Protein AF-A0A836BP46-F1 (afdb_monomer_lite)

InterPro domains:
  IPR001012 UBX domain [PF00789] (406-468)
  IPR001012 UBX domain [PS50033] (405-468)
  IPR001012 UBX domain [SM00166] (402-493)
  IPR029071 Ubiquitin-like domain superfamily [SSF54236] (366-468)
  IPR050730 UBX domain-containing protein [PTHR23322] (312-491)

Structure (mmCIF, N/CA/C/O backbone):
data_AF-A0A836BP46-F1
#
_entry.id   AF-A0A836BP46-F1
#
loop_
_atom_site.group_PDB
_atom_site.id
_atom_site.type_symbol
_atom_site.label_atom_id
_atom_site.label_alt_id
_atom_site.label_comp_id
_atom_site.label_asym_id
_atom_site.label_entity_id
_atom_site.label_seq_id
_atom_site.pdbx_PDB_ins_code
_atom_site.Cartn_x
_atom_site.Cartn_y
_atom_site.Cartn_z
_atom_site.occupancy
_atom_site.B_iso_or_equiv
_atom_site.auth_seq_id
_atom_site.auth_comp_id
_atom_site.auth_asym_id
_atom_site.auth_atom_id
_atom_site.pdbx_PDB_model_num
ATOM 1 N N . MET A 1 1 ? -2.955 -6.268 -25.634 1.00 49.09 1 MET A N 1
ATOM 2 C CA . MET A 1 1 ? -1.724 -5.464 -25.431 1.00 49.09 1 MET A CA 1
ATOM 3 C C . MET A 1 1 ? -0.994 -5.087 -26.734 1.00 49.09 1 MET A C 1
ATOM 5 O O . MET A 1 1 ? -0.389 -4.027 -26.756 1.00 49.09 1 MET A O 1
ATOM 9 N N . GLY A 1 2 ? -1.079 -5.849 -27.839 1.00 47.38 2 GLY A N 1
ATOM 10 C CA . GLY A 1 2 ? -0.321 -5.565 -29.082 1.00 47.38 2 GLY A CA 1
ATOM 11 C C . GLY A 1 2 ? -0.799 -4.415 -29.991 1.00 47.38 2 GLY A C 1
ATOM 12 O O . GLY A 1 2 ? -0.134 -4.118 -30.976 1.00 47.38 2 GLY A O 1
ATOM 13 N N . LEU A 1 3 ? -1.929 -3.763 -29.692 1.00 48.34 3 LEU A N 1
ATOM 14 C CA . LEU A 1 3 ? -2.468 -2.668 -30.520 1.00 48.34 3 LEU A CA 1
ATOM 15 C C . LEU A 1 3 ? -1.972 -1.273 -30.098 1.00 48.34 3 LEU A C 1
ATOM 17 O O . LEU A 1 3 ? -1.964 -0.362 -30.917 1.00 48.34 3 LEU A O 1
ATOM 21 N N . LEU A 1 4 ? -1.509 -1.098 -28.853 1.00 52.12 4 LEU A N 1
ATOM 22 C CA . LEU A 1 4 ? -1.038 0.203 -28.348 1.00 52.12 4 LEU A CA 1
ATOM 23 C C . LEU A 1 4 ? 0.439 0.481 -28.680 1.00 52.12 4 LEU A C 1
ATOM 25 O O . LEU A 1 4 ? 0.877 1.624 -28.647 1.00 52.12 4 LEU A O 1
ATOM 29 N N . SER A 1 5 ? 1.216 -0.538 -29.047 1.00 57.62 5 SER A N 1
ATOM 30 C CA . SER A 1 5 ? 2.643 -0.409 -29.377 1.00 57.62 5 SER A CA 1
ATOM 31 C C . SER A 1 5 ? 2.918 0.123 -30.792 1.00 57.62 5 SER A C 1
ATOM 33 O O . SER A 1 5 ? 4.078 0.314 -31.148 1.00 57.62 5 SER A O 1
ATOM 35 N N . ARG A 1 6 ? 1.875 0.395 -31.591 1.00 73.88 6 ARG A N 1
ATOM 36 C CA . ARG A 1 6 ? 1.975 0.966 -32.950 1.00 73.88 6 ARG A CA 1
ATOM 37 C C . ARG A 1 6 ? 1.345 2.357 -33.088 1.00 73.88 6 ARG A C 1
ATOM 39 O O . ARG A 1 6 ? 1.054 2.776 -34.203 1.00 73.88 6 ARG A O 1
ATOM 46 N N . LEU A 1 7 ? 1.115 3.062 -31.980 1.00 78.31 7 LEU A N 1
ATOM 47 C CA . LEU A 1 7 ? 0.579 4.419 -32.043 1.00 78.31 7 LEU A CA 1
ATOM 48 C C . LEU A 1 7 ? 1.629 5.371 -32.627 1.00 78.31 7 LEU A C 1
ATOM 50 O O . LEU A 1 7 ? 2.745 5.474 -32.116 1.00 78.31 7 LEU A O 1
ATOM 54 N N . THR A 1 8 ? 1.273 6.059 -33.708 1.00 87.00 8 THR A N 1
ATOM 55 C CA . THR A 1 8 ? 2.102 7.134 -34.263 1.00 87.00 8 THR A CA 1
ATOM 56 C C . THR A 1 8 ? 2.146 8.317 -33.282 1.00 87.00 8 THR A C 1
ATOM 58 O O . THR A 1 8 ? 1.223 8.489 -32.481 1.00 87.00 8 THR A O 1
ATOM 61 N N . PRO A 1 9 ? 3.181 9.177 -33.324 1.00 79.81 9 PRO A N 1
ATOM 62 C CA . PRO A 1 9 ? 3.265 10.347 -32.442 1.00 79.81 9 PRO A CA 1
ATOM 63 C C . PRO A 1 9 ? 2.056 11.295 -32.557 1.00 79.81 9 PRO A C 1
ATOM 65 O O . PRO A 1 9 ? 1.718 11.979 -31.593 1.00 79.81 9 PRO A O 1
ATOM 68 N N . GLU A 1 10 ? 1.356 11.315 -33.696 1.00 75.19 10 GLU A N 1
ATOM 69 C CA . GLU A 1 10 ? 0.085 12.041 -33.835 1.00 75.19 10 GLU A CA 1
ATOM 70 C C . GLU A 1 10 ? -1.062 11.386 -33.060 1.00 75.19 10 GLU A C 1
ATOM 72 O O . GLU A 1 10 ? -1.843 12.078 -32.407 1.00 75.19 10 GLU A O 1
ATOM 77 N N . GLN A 1 11 ? -1.142 10.056 -33.063 1.00 77.56 11 GLN A N 1
ATOM 78 C CA . GLN A 1 11 ? -2.136 9.327 -32.281 1.00 77.56 11 GLN A CA 1
ATOM 79 C C . GLN A 1 11 ? -1.871 9.456 -30.775 1.00 77.56 11 GLN A C 1
ATOM 81 O O . GLN A 1 11 ? -2.815 9.553 -29.996 1.00 77.56 11 GLN A O 1
ATOM 86 N N . GLU A 1 12 ? -0.606 9.543 -30.353 1.00 76.75 12 GLU A N 1
ATOM 87 C CA . GLU A 1 12 ? -0.240 9.814 -28.956 1.00 76.75 12 GLU A CA 1
ATOM 88 C C . GLU A 1 12 ? -0.716 11.212 -28.513 1.00 76.75 12 GLU A C 1
ATOM 90 O O . GLU A 1 12 ? -1.294 11.356 -27.433 1.00 76.75 12 GLU A O 1
ATOM 95 N N . ARG A 1 13 ? -0.591 12.229 -29.382 1.00 81.94 13 ARG A N 1
ATOM 96 C CA . ARG A 1 13 ? -1.144 13.576 -29.136 1.00 81.94 13 ARG A CA 1
ATOM 97 C C . ARG A 1 13 ? -2.669 13.581 -29.087 1.00 81.94 13 ARG A C 1
ATOM 99 O O . ARG A 1 13 ? -3.239 14.258 -28.235 1.00 81.94 13 ARG A O 1
ATOM 106 N N . LEU A 1 14 ? -3.333 12.816 -29.954 1.00 80.81 14 LEU A N 1
ATOM 107 C CA . LEU A 1 14 ? -4.792 12.686 -29.936 1.00 80.81 14 LEU A CA 1
ATOM 108 C C . LEU A 1 14 ? -5.289 12.008 -28.658 1.00 80.81 14 LEU A C 1
ATOM 110 O O . LEU A 1 14 ? -6.248 12.487 -28.061 1.00 80.81 14 LEU A O 1
ATOM 114 N N . VAL A 1 15 ? -4.621 10.950 -28.191 1.00 79.94 15 VAL A N 1
ATOM 115 C CA . VAL A 1 15 ? -4.958 10.283 -26.922 1.00 79.94 15 VAL A CA 1
ATOM 116 C C . VAL A 1 15 ? -4.751 11.226 -25.733 1.00 79.94 15 VAL A C 1
ATOM 118 O O . VAL A 1 15 ? -5.603 11.282 -24.847 1.00 79.94 15 VAL A O 1
ATOM 121 N N . GLN A 1 16 ? -3.671 12.015 -25.725 1.00 79.38 16 GLN A N 1
ATOM 122 C CA . GLN A 1 16 ? -3.454 13.037 -24.695 1.00 79.38 16 GLN A CA 1
ATOM 123 C C . GLN A 1 16 ? -4.525 14.133 -24.729 1.00 79.38 16 GLN A C 1
ATOM 125 O O . GLN A 1 16 ? -5.065 14.485 -23.682 1.00 79.38 16 GLN A O 1
ATOM 130 N N . ALA A 1 17 ? -4.882 14.634 -25.914 1.00 82.38 17 ALA A N 1
ATOM 131 C CA . ALA A 1 17 ? -5.940 15.628 -26.070 1.00 82.38 17 ALA A CA 1
ATOM 132 C C . ALA A 1 17 ? -7.299 15.089 -25.599 1.00 82.38 17 ALA A C 1
ATOM 134 O O . ALA A 1 17 ? -8.012 15.784 -24.877 1.00 82.38 17 ALA A O 1
ATOM 135 N N . LEU A 1 18 ? -7.629 13.834 -25.928 1.00 84.44 18 LEU A N 1
ATOM 136 C CA . LEU A 1 18 ? -8.845 13.176 -25.448 1.00 84.44 18 LEU A CA 1
ATOM 137 C C . LEU A 1 18 ? -8.838 13.025 -23.920 1.00 84.44 18 LEU A C 1
ATOM 139 O O . LEU A 1 18 ? -9.863 13.261 -23.281 1.00 84.44 18 LEU A O 1
ATOM 143 N N . GLY A 1 19 ? -7.688 12.675 -23.335 1.00 85.12 19 GLY A N 1
ATOM 144 C CA . GLY A 1 19 ? -7.483 12.586 -21.886 1.00 85.12 19 GLY A CA 1
ATOM 145 C C . GLY A 1 19 ? -7.698 13.920 -21.164 1.00 85.12 19 GLY A C 1
ATOM 146 O O . GLY A 1 19 ? -8.387 13.983 -20.148 1.00 85.12 19 GLY A O 1
ATOM 147 N N . ILE A 1 20 ? -7.167 15.010 -21.719 1.00 84.88 20 ILE A N 1
ATOM 148 C CA . ILE A 1 20 ? -7.378 16.365 -21.190 1.00 84.88 20 ILE A CA 1
ATOM 149 C C . ILE A 1 20 ? -8.853 16.767 -21.312 1.00 84.88 20 ILE A C 1
ATOM 151 O O . ILE A 1 20 ? -9.419 17.305 -20.361 1.00 84.88 20 ILE A O 1
ATOM 155 N N . LEU A 1 21 ? -9.502 16.464 -22.441 1.00 85.00 21 LEU A N 1
ATOM 156 C CA . LEU A 1 21 ? -10.915 16.781 -22.660 1.00 85.00 21 LEU A CA 1
ATOM 157 C C . LEU A 1 21 ? -11.830 16.019 -21.688 1.00 85.00 21 LEU A C 1
ATOM 159 O O . LEU A 1 21 ? -12.792 16.580 -21.168 1.00 85.00 21 LEU A O 1
ATOM 163 N N . THR A 1 22 ? -11.514 14.751 -21.410 1.00 83.00 22 THR A N 1
ATOM 164 C CA . THR A 1 22 ? -12.254 13.931 -20.438 1.00 83.00 22 THR A CA 1
ATOM 165 C C . THR A 1 22 ? -12.046 14.417 -19.011 1.00 83.00 22 THR A C 1
ATOM 167 O O . THR A 1 22 ? -13.020 14.514 -18.267 1.00 83.00 22 THR A O 1
ATOM 170 N N . LEU A 1 23 ? -10.825 14.800 -18.630 1.00 80.69 23 LEU A N 1
ATOM 171 C CA . LEU A 1 23 ? -10.568 15.425 -17.329 1.00 80.69 23 LEU A CA 1
ATOM 172 C C . LEU A 1 23 ? -11.305 16.762 -17.179 1.00 80.69 23 LEU A C 1
ATOM 174 O O . LEU A 1 23 ? -11.916 17.003 -16.140 1.00 80.69 23 LEU A O 1
ATOM 178 N N . ALA A 1 24 ? -11.310 17.603 -18.216 1.00 82.50 24 ALA A N 1
ATOM 179 C CA . ALA A 1 24 ? -12.059 18.857 -18.221 1.00 82.50 24 ALA A CA 1
ATOM 180 C C . ALA A 1 24 ? -13.572 18.615 -18.097 1.00 82.50 24 ALA A C 1
ATOM 182 O O . ALA A 1 24 ? -14.242 19.284 -17.312 1.00 82.50 24 ALA A O 1
ATOM 183 N N . TYR A 1 25 ? -14.106 17.617 -18.807 1.00 86.44 25 TYR A N 1
ATOM 184 C CA . TYR A 1 25 ? -15.506 17.210 -18.695 1.00 86.44 25 TYR A CA 1
ATOM 185 C C . TYR A 1 25 ? -15.854 16.747 -17.274 1.00 86.44 25 TYR A C 1
ATOM 187 O O . TYR A 1 25 ? -16.838 17.214 -16.702 1.00 86.44 25 TYR A O 1
ATOM 195 N N . VAL A 1 26 ? -15.022 15.892 -16.667 1.00 83.12 26 VAL A N 1
ATOM 196 C CA . VAL A 1 26 ? -15.203 15.434 -15.280 1.00 83.12 26 VAL A CA 1
ATOM 197 C C . VAL A 1 26 ? -15.133 16.607 -14.304 1.00 83.12 26 VAL A C 1
ATOM 199 O O . VAL A 1 26 ? -15.980 16.693 -13.420 1.00 83.12 26 VAL A O 1
ATOM 202 N N . ALA A 1 27 ? -14.200 17.544 -14.484 1.00 80.94 27 ALA A N 1
ATOM 203 C CA . ALA A 1 27 ? -14.069 18.728 -13.636 1.00 80.94 27 ALA A CA 1
ATOM 204 C C . ALA A 1 27 ? -15.291 19.659 -13.728 1.00 80.94 27 ALA A C 1
ATOM 206 O O . ALA A 1 27 ? -15.774 20.141 -12.704 1.00 80.94 27 ALA A O 1
ATOM 207 N N . VAL A 1 28 ? -15.837 19.878 -14.930 1.00 85.38 28 VAL A N 1
ATOM 208 C CA . VAL A 1 28 ? -17.085 20.635 -15.125 1.00 85.38 28 VAL A CA 1
ATOM 209 C C . VAL A 1 28 ? -18.257 19.919 -14.457 1.00 85.38 28 VAL A C 1
ATOM 211 O O . VAL A 1 28 ? -19.053 20.561 -13.773 1.00 85.38 28 VAL A O 1
ATOM 214 N N . HIS A 1 29 ? -18.340 18.594 -14.588 1.00 82.25 29 HIS A N 1
ATOM 215 C CA . HIS A 1 29 ? -19.398 17.801 -13.964 1.00 82.25 29 HIS A CA 1
ATOM 216 C C . HIS A 1 29 ? -19.294 17.794 -12.434 1.00 82.25 29 HIS A C 1
ATOM 218 O O . HIS A 1 29 ? -20.303 17.926 -11.750 1.00 82.25 29 HIS A O 1
ATOM 224 N N . TRP A 1 30 ? -18.078 17.721 -11.888 1.00 84.69 30 TRP A N 1
ATOM 225 C CA . TRP A 1 30 ? -17.810 17.854 -10.456 1.00 84.69 30 TRP A CA 1
ATOM 226 C C . TRP A 1 30 ? -18.142 19.250 -9.938 1.00 84.69 30 TRP A C 1
ATOM 228 O O . TRP A 1 30 ? -18.760 19.383 -8.887 1.00 84.69 30 TRP A O 1
ATOM 238 N N . ARG A 1 31 ? -17.795 20.306 -10.680 1.00 82.81 31 ARG A N 1
ATOM 239 C CA . ARG A 1 31 ? -18.175 21.674 -10.316 1.00 82.81 31 ARG A CA 1
ATOM 240 C C . ARG A 1 31 ? -19.691 21.844 -10.327 1.00 82.81 31 ARG A C 1
ATOM 242 O O . ARG A 1 31 ? -20.224 22.442 -9.402 1.00 82.81 31 ARG A O 1
ATOM 249 N N . TYR A 1 32 ? -20.385 21.279 -11.315 1.00 79.31 32 TYR A N 1
ATOM 250 C CA . TYR A 1 32 ? -21.848 21.267 -11.357 1.00 79.31 32 TYR A CA 1
ATOM 251 C C . TYR A 1 32 ? -22.441 20.467 -10.190 1.00 79.31 32 TYR A C 1
ATOM 253 O O . TYR A 1 32 ? -23.395 20.917 -9.565 1.00 79.31 32 TYR A O 1
ATOM 261 N N . PHE A 1 33 ? -21.833 19.331 -9.838 1.00 74.50 33 PHE A N 1
ATOM 262 C CA . PHE A 1 33 ? -22.202 18.528 -8.676 1.00 74.50 33 PHE A CA 1
ATOM 263 C C . PHE A 1 33 ? -22.074 19.339 -7.381 1.00 74.50 33 PHE A C 1
ATOM 265 O O . PHE A 1 33 ? -23.068 19.527 -6.695 1.00 74.50 33 PHE A O 1
ATOM 272 N N . PHE A 1 34 ? -20.915 19.927 -7.083 1.00 78.50 34 PHE A N 1
ATOM 273 C CA . PHE A 1 34 ? -20.727 20.715 -5.859 1.00 78.50 34 PHE A CA 1
ATOM 274 C C . PHE A 1 34 ? -21.589 21.984 -5.789 1.00 78.50 34 PHE A C 1
ATOM 276 O O . PHE A 1 34 ? -21.920 22.418 -4.689 1.00 78.50 34 PHE A O 1
ATOM 283 N N . PHE A 1 35 ? -21.974 22.576 -6.924 1.00 78.31 35 PHE A N 1
ATOM 284 C CA . PHE A 1 35 ? -22.815 23.779 -6.939 1.00 78.31 35 PHE A CA 1
ATOM 285 C C . PHE A 1 35 ? -24.321 23.475 -6.892 1.00 78.31 35 PHE A C 1
ATOM 287 O O . PHE A 1 35 ? -25.072 24.200 -6.245 1.00 78.31 35 PHE A O 1
ATOM 294 N N . ALA A 1 36 ? -24.782 22.412 -7.558 1.00 69.06 36 ALA A N 1
ATOM 295 C CA . ALA A 1 36 ? -26.203 22.064 -7.636 1.00 69.06 36 ALA A CA 1
ATOM 296 C C . ALA A 1 36 ? -26.661 21.131 -6.499 1.00 69.06 36 ALA A C 1
ATOM 298 O O . ALA A 1 36 ? -27.822 21.176 -6.089 1.00 69.06 36 ALA A O 1
ATOM 299 N N . PHE A 1 37 ? -25.759 20.304 -5.961 1.00 62.97 37 PHE A N 1
ATOM 300 C CA . PHE A 1 37 ? -26.074 19.320 -4.923 1.00 62.97 37 PHE A CA 1
ATOM 301 C C . PHE A 1 37 ? -26.525 19.941 -3.587 1.00 62.97 37 PHE A C 1
ATOM 303 O O . PHE A 1 37 ? -27.540 19.484 -3.061 1.00 62.97 37 PHE A O 1
ATOM 310 N N . PRO A 1 38 ? -25.903 21.017 -3.056 1.00 65.69 38 PRO A N 1
ATOM 311 C CA . PRO A 1 38 ? -26.356 21.625 -1.802 1.00 65.69 38 PRO A CA 1
ATOM 312 C C . PRO A 1 38 ? -27.783 22.182 -1.899 1.00 65.69 38 PRO A C 1
ATOM 314 O O . PRO A 1 38 ? -28.559 22.062 -0.954 1.00 65.69 38 PRO A O 1
ATOM 317 N N . HIS A 1 39 ? -28.159 22.729 -3.061 1.00 63.59 39 HIS A N 1
ATOM 318 C CA . HIS A 1 39 ? -29.503 23.261 -3.295 1.00 63.59 39 HIS A CA 1
ATOM 319 C C . HIS A 1 39 ? -30.573 22.167 -3.410 1.00 63.59 39 HIS A C 1
ATOM 321 O O . HIS A 1 39 ? -31.688 22.355 -2.925 1.00 63.59 39 HIS A O 1
ATOM 327 N N . ALA A 1 40 ? -30.244 21.019 -4.007 1.00 56.72 40 ALA A N 1
ATOM 328 C CA . ALA A 1 40 ? -31.169 19.891 -4.112 1.00 56.72 40 ALA A CA 1
ATOM 329 C C . ALA A 1 40 ? -31.355 19.155 -2.773 1.00 56.72 40 ALA A C 1
ATOM 331 O O . ALA A 1 40 ? -32.461 18.718 -2.462 1.00 56.72 40 ALA A O 1
ATOM 332 N N . VAL A 1 41 ? -30.299 19.060 -1.956 1.00 58.97 41 VAL A N 1
ATOM 333 C CA . VAL A 1 41 ? -30.359 18.431 -0.627 1.00 58.97 41 VAL A CA 1
ATOM 334 C C . VAL A 1 41 ? -31.143 19.298 0.364 1.00 58.97 41 VAL A C 1
ATOM 336 O O . VAL A 1 41 ? -31.965 18.763 1.101 1.00 58.97 41 VAL A O 1
ATOM 339 N N . PHE A 1 42 ? -31.004 20.629 0.326 1.00 56.72 42 PHE A N 1
ATOM 340 C CA . PHE A 1 42 ? -31.816 21.523 1.169 1.00 56.72 42 PHE A CA 1
ATOM 341 C C . PHE A 1 42 ? -33.314 21.504 0.826 1.00 56.72 42 PHE A C 1
ATOM 343 O O . PHE A 1 42 ? -34.140 21.731 1.705 1.00 56.72 42 PHE A O 1
ATOM 350 N N . ALA A 1 43 ? -33.685 21.190 -0.419 1.00 55.28 43 ALA A N 1
ATOM 351 C CA . ALA A 1 43 ? -35.084 21.030 -0.818 1.00 55.28 43 ALA A CA 1
ATOM 352 C C . ALA A 1 43 ? -35.694 19.673 -0.402 1.00 55.28 43 ALA A C 1
ATOM 354 O O . ALA A 1 43 ? -36.915 19.531 -0.410 1.00 55.28 43 ALA A O 1
ATOM 355 N N . LEU A 1 44 ? -34.868 18.682 -0.037 1.00 52.41 44 LEU A N 1
ATOM 356 C CA . LEU A 1 44 ? -35.316 17.346 0.381 1.00 52.41 44 LEU A CA 1
ATOM 357 C C . LEU A 1 44 ? -35.552 17.217 1.896 1.00 52.41 44 LEU A C 1
ATOM 359 O O . LEU A 1 44 ? -36.149 16.235 2.332 1.00 52.41 44 LEU A O 1
ATOM 363 N N . VAL A 1 45 ? -35.120 18.195 2.697 1.00 54.62 45 VAL A N 1
ATOM 364 C CA . VAL A 1 45 ? -35.311 18.224 4.159 1.00 54.62 45 VAL A CA 1
ATOM 365 C C . VAL A 1 45 ? -36.523 19.097 4.511 1.00 54.62 45 VAL A C 1
ATOM 367 O O . VAL A 1 45 ? -36.437 20.029 5.305 1.00 54.62 45 VAL A O 1
ATOM 370 N N . ASP A 1 46 ? -37.675 18.809 3.900 1.00 55.34 46 ASP A N 1
ATOM 371 C CA . ASP A 1 46 ? -38.971 19.257 4.420 1.00 55.34 46 ASP A CA 1
ATOM 372 C C . ASP A 1 46 ? -39.635 18.063 5.135 1.00 55.34 46 ASP A C 1
ATOM 374 O O . ASP A 1 46 ? -40.104 17.126 4.479 1.00 55.34 46 ASP A O 1
ATOM 378 N N . PRO A 1 47 ? -39.666 18.038 6.481 1.00 57.91 47 PRO A N 1
ATOM 379 C CA . PRO A 1 47 ? -40.062 16.868 7.271 1.00 57.91 47 PRO A CA 1
ATOM 380 C C . PRO A 1 47 ? -41.548 16.486 7.149 1.00 57.91 47 PRO A C 1
ATOM 382 O O . PRO A 1 47 ? -41.995 15.540 7.795 1.00 57.91 47 PRO A O 1
ATOM 385 N N . ARG A 1 48 ? -42.340 17.194 6.334 1.00 61.66 48 ARG A N 1
ATOM 386 C CA . ARG A 1 48 ? -43.787 16.963 6.183 1.00 61.66 48 ARG A CA 1
ATOM 387 C C . ARG A 1 48 ? -44.184 16.069 5.009 1.00 61.66 48 ARG A C 1
ATOM 389 O O . ARG A 1 48 ? -45.369 15.777 4.865 1.00 61.66 48 ARG A O 1
ATOM 396 N N . LYS A 1 49 ? -43.243 15.609 4.179 1.00 51.44 49 LYS A N 1
ATOM 397 C CA . LYS A 1 49 ? -43.539 14.714 3.046 1.00 51.44 49 LYS A CA 1
ATOM 398 C C . LYS A 1 49 ? -42.700 13.439 3.109 1.00 51.44 49 LYS A C 1
ATOM 400 O O . LYS A 1 49 ? -41.766 13.249 2.341 1.00 51.44 49 LYS A O 1
ATOM 405 N N . GLN A 1 50 ? -43.063 12.541 4.023 1.00 53.12 50 GLN A N 1
ATOM 406 C CA . GLN A 1 50 ? -42.636 11.142 3.974 1.00 53.12 50 GLN A CA 1
ATOM 407 C C . GLN A 1 50 ? -43.402 10.422 2.856 1.00 53.12 50 GLN A C 1
ATOM 409 O O . GLN A 1 50 ? -44.452 9.827 3.083 1.00 53.12 50 GLN A O 1
ATOM 414 N N . THR A 1 51 ? -42.896 10.482 1.628 1.00 49.84 51 THR A N 1
ATOM 415 C CA . THR A 1 51 ? -43.308 9.555 0.566 1.00 49.84 51 THR A CA 1
ATOM 416 C C . THR A 1 51 ? -42.084 8.821 0.053 1.00 49.84 51 THR A C 1
ATOM 418 O O . THR A 1 51 ? -41.046 9.443 -0.166 1.00 49.84 51 THR A O 1
ATOM 421 N N . LEU A 1 52 ? -42.229 7.499 -0.085 1.00 53.88 52 LEU A N 1
ATOM 422 C CA . LEU A 1 52 ? -41.209 6.530 -0.483 1.00 53.88 52 LEU A CA 1
ATOM 423 C C . LEU A 1 52 ? -40.251 7.065 -1.556 1.00 53.88 52 LEU A C 1
ATOM 425 O O . LEU A 1 52 ? -40.681 7.701 -2.519 1.00 53.88 52 LEU A O 1
ATOM 429 N N . MET A 1 53 ? -38.963 6.753 -1.377 1.00 49.59 53 MET A N 1
ATOM 430 C CA . MET A 1 53 ? -37.861 7.179 -2.240 1.00 49.59 53 MET A CA 1
ATOM 431 C C . MET A 1 53 ? -38.233 7.114 -3.732 1.00 49.59 53 MET A C 1
ATOM 433 O O . MET A 1 53 ? -38.558 6.032 -4.229 1.00 49.59 53 MET A O 1
ATOM 437 N N . PRO A 1 54 ? -38.172 8.235 -4.472 1.00 53.06 54 PRO A N 1
ATOM 438 C CA . PRO A 1 54 ? -38.466 8.221 -5.895 1.00 53.06 54 PRO A CA 1
ATOM 439 C C . PRO A 1 54 ? -37.427 7.364 -6.634 1.00 53.06 54 PRO A C 1
ATOM 441 O O . PRO A 1 54 ? -36.230 7.412 -6.338 1.00 53.06 54 PRO A O 1
ATOM 444 N N . GLN A 1 55 ? -37.881 6.604 -7.639 1.00 57.78 55 GLN A N 1
ATOM 445 C CA . GLN A 1 55 ? -37.068 5.742 -8.519 1.00 57.78 55 GLN A CA 1
ATOM 446 C C . GLN A 1 55 ? -35.865 6.445 -9.191 1.00 57.78 55 GLN A C 1
ATOM 448 O O . GLN A 1 55 ? -35.029 5.799 -9.819 1.00 57.78 55 GLN A O 1
ATOM 453 N N . THR A 1 56 ? -35.726 7.760 -9.046 1.00 57.06 56 THR A N 1
ATOM 454 C CA . THR A 1 56 ? -34.652 8.576 -9.614 1.00 57.06 56 THR A CA 1
ATOM 455 C C . THR A 1 56 ? -33.291 8.407 -8.924 1.00 57.06 56 THR A C 1
ATOM 457 O O . THR A 1 56 ? -32.274 8.706 -9.549 1.00 57.06 56 THR A O 1
ATOM 460 N N . ASN A 1 57 ? -33.217 7.879 -7.692 1.00 60.75 57 ASN A N 1
ATOM 461 C CA . ASN A 1 57 ? -31.935 7.732 -6.974 1.00 60.75 57 ASN A CA 1
ATOM 462 C C . ASN A 1 57 ? -31.081 6.533 -7.422 1.00 60.75 57 ASN A C 1
ATOM 464 O O . ASN A 1 57 ? -29.855 6.588 -7.329 1.00 60.75 57 ASN A O 1
ATOM 468 N N . TRP A 1 58 ? -31.674 5.483 -7.997 1.00 66.62 58 TRP A N 1
ATOM 469 C CA . TRP A 1 58 ? -30.895 4.373 -8.570 1.00 66.62 58 TRP A CA 1
ATOM 470 C C . TRP A 1 58 ? -30.023 4.824 -9.749 1.00 66.62 58 TRP A C 1
ATOM 472 O O . TRP A 1 58 ? -28.888 4.373 -9.903 1.00 66.62 58 TRP A O 1
ATOM 482 N N . GLY A 1 59 ? -30.509 5.792 -10.532 1.00 77.75 59 GLY A N 1
ATOM 483 C CA . GLY A 1 59 ? -29.734 6.400 -11.612 1.00 77.75 59 GLY A CA 1
ATOM 484 C C . GLY A 1 59 ? -28.472 7.118 -11.121 1.00 77.75 59 GLY A C 1
ATOM 485 O O . GLY A 1 59 ? -27.484 7.176 -11.852 1.00 77.75 59 GLY A O 1
ATOM 486 N N . PHE A 1 60 ? -28.468 7.625 -9.884 1.00 76.94 60 PHE A N 1
ATOM 487 C CA . PHE A 1 60 ? -27.300 8.271 -9.286 1.00 76.94 60 PHE A CA 1
ATOM 488 C C . PHE A 1 60 ? -26.211 7.258 -8.924 1.00 76.94 60 PHE A C 1
ATOM 490 O O . PHE A 1 60 ? -25.060 7.440 -9.318 1.00 76.94 60 PHE A O 1
ATOM 497 N N . ILE A 1 61 ? -26.577 6.162 -8.253 1.00 77.81 61 ILE A N 1
ATOM 498 C CA . ILE A 1 61 ? -25.628 5.114 -7.845 1.00 77.81 61 ILE A CA 1
ATOM 499 C C . ILE A 1 61 ? -24.961 4.489 -9.077 1.00 77.81 61 ILE A C 1
ATOM 501 O O . ILE A 1 61 ? -23.740 4.353 -9.120 1.00 77.81 61 ILE A O 1
ATOM 505 N N . VAL A 1 62 ? -25.734 4.198 -10.128 1.00 81.12 62 VAL A N 1
ATOM 506 C CA . VAL A 1 62 ? -25.195 3.637 -11.378 1.00 81.12 62 VAL A CA 1
ATOM 507 C C . VAL A 1 62 ? -24.233 4.613 -12.068 1.00 81.12 62 VAL A C 1
ATOM 509 O O . VAL A 1 62 ? -23.174 4.201 -12.543 1.00 81.12 62 VAL A O 1
ATOM 512 N N . ARG A 1 63 ? -24.543 5.918 -12.090 1.00 84.44 63 ARG A N 1
ATOM 513 C CA . ARG A 1 63 ? -23.637 6.940 -12.645 1.00 84.44 63 ARG A CA 1
ATOM 514 C C . ARG A 1 63 ? -22.366 7.095 -11.809 1.00 84.44 63 ARG A C 1
ATOM 516 O O . ARG A 1 63 ? -21.289 7.204 -12.388 1.00 84.44 63 ARG A O 1
ATOM 523 N N . ALA A 1 64 ? -22.467 7.058 -10.481 1.00 80.88 64 ALA A N 1
ATOM 524 C CA . ALA A 1 64 ? -21.313 7.124 -9.586 1.00 80.88 64 ALA A CA 1
ATOM 525 C C . ALA A 1 64 ? -20.379 5.917 -9.775 1.00 80.88 64 ALA A C 1
ATOM 527 O O . ALA A 1 64 ? -19.168 6.093 -9.908 1.00 80.88 64 ALA A O 1
ATOM 528 N N . LEU A 1 65 ? -20.937 4.707 -9.885 1.00 85.31 65 LEU A N 1
ATOM 529 C CA . LEU A 1 65 ? -20.169 3.489 -10.156 1.00 85.31 65 LEU A CA 1
ATOM 530 C C . LEU A 1 65 ? -19.507 3.510 -11.541 1.00 85.31 65 LEU A C 1
ATOM 532 O O . LEU A 1 65 ? -18.354 3.104 -11.668 1.00 85.31 65 LEU A O 1
ATOM 536 N N . LEU A 1 66 ? -20.182 4.037 -12.569 1.00 87.56 66 LEU A N 1
ATOM 537 C CA . LEU A 1 66 ? -19.590 4.218 -13.900 1.00 87.56 66 LEU A CA 1
ATOM 538 C C . LEU A 1 66 ? -18.419 5.208 -13.889 1.00 87.56 66 LEU A C 1
ATOM 540 O O . LEU A 1 66 ? -17.382 4.931 -14.489 1.00 87.56 66 LEU A O 1
ATOM 544 N N . VAL A 1 67 ? -18.556 6.337 -13.185 1.00 87.00 67 VAL A N 1
ATOM 545 C CA . VAL A 1 67 ? -17.473 7.324 -13.038 1.00 87.00 67 VAL A CA 1
ATOM 546 C C . VAL A 1 67 ? -16.294 6.721 -12.272 1.00 87.00 67 VAL A C 1
ATOM 548 O O . VAL A 1 67 ? -15.148 6.879 -12.693 1.00 87.00 67 VAL A O 1
ATOM 551 N N . TYR A 1 68 ? -16.559 5.977 -11.197 1.00 87.12 68 TYR A N 1
ATOM 552 C CA . TYR A 1 68 ? -15.519 5.288 -10.435 1.00 87.12 68 TYR A CA 1
ATOM 553 C C . TYR A 1 68 ? -14.803 4.214 -11.272 1.00 87.12 68 TYR A C 1
ATOM 555 O O . TYR A 1 68 ? -13.572 4.158 -11.289 1.00 87.12 68 TYR A O 1
ATOM 563 N N . GLY A 1 69 ? -15.550 3.414 -12.038 1.00 89.31 69 GLY A N 1
ATOM 564 C CA . GLY A 1 69 ? -14.991 2.427 -12.962 1.00 89.31 69 GLY A CA 1
ATOM 565 C C . GLY A 1 69 ? -14.116 3.065 -14.045 1.00 89.31 69 GLY A C 1
ATOM 566 O O . GLY A 1 69 ? -13.004 2.596 -14.296 1.00 89.31 69 GLY A O 1
ATOM 567 N N . ALA A 1 70 ? -14.565 4.178 -14.635 1.00 84.38 70 ALA A N 1
ATOM 568 C CA . ALA A 1 70 ? -13.784 4.945 -15.605 1.00 84.38 70 ALA A CA 1
ATOM 569 C C . ALA A 1 70 ? -12.498 5.519 -14.987 1.00 84.38 70 ALA A C 1
ATOM 571 O O . ALA A 1 70 ? -11.439 5.470 -15.612 1.00 84.38 70 ALA A O 1
ATOM 572 N N . TYR A 1 71 ? -12.561 5.998 -13.742 1.00 86.25 71 TYR A N 1
ATOM 573 C CA . TYR A 1 71 ? -11.397 6.482 -13.003 1.00 86.25 71 TYR A CA 1
ATOM 574 C C . TYR A 1 71 ? -10.372 5.369 -12.724 1.00 86.25 71 TYR A C 1
ATOM 576 O O . TYR A 1 71 ? -9.190 5.533 -13.027 1.00 86.25 71 TYR A O 1
ATOM 584 N N . LYS A 1 72 ? -10.807 4.201 -12.230 1.00 85.75 72 LYS A N 1
ATOM 585 C CA . LYS A 1 72 ? -9.930 3.028 -12.024 1.00 85.75 72 LYS A CA 1
ATOM 586 C C . LYS A 1 72 ? -9.308 2.547 -13.338 1.00 85.75 72 LYS A C 1
ATOM 588 O O . LYS A 1 72 ? -8.130 2.185 -13.366 1.00 85.75 72 LYS A O 1
ATOM 593 N N . LEU A 1 73 ? -10.064 2.568 -14.438 1.00 85.44 73 LEU A N 1
ATOM 594 C CA . LEU A 1 73 ? -9.543 2.242 -15.766 1.00 85.44 73 LEU A CA 1
ATOM 595 C C . LEU A 1 73 ? -8.479 3.255 -16.215 1.00 85.44 73 LEU A C 1
ATOM 597 O O . LEU A 1 73 ? -7.427 2.850 -16.708 1.00 85.44 73 LEU A O 1
ATOM 601 N N . LEU A 1 74 ? -8.711 4.551 -15.988 1.00 86.12 74 LEU A N 1
ATOM 602 C CA . LEU A 1 74 ? -7.745 5.611 -16.280 1.00 86.12 74 LEU A CA 1
ATOM 603 C C . LEU A 1 74 ? -6.452 5.430 -15.471 1.00 86.12 74 LEU A C 1
ATOM 605 O O . LEU A 1 74 ? -5.369 5.517 -16.045 1.00 86.12 74 LEU A O 1
ATOM 609 N N . GLN A 1 75 ? -6.544 5.096 -14.180 1.00 84.38 75 GLN A N 1
ATOM 610 C CA . GLN A 1 75 ? -5.373 4.796 -13.347 1.00 84.38 75 GLN A CA 1
ATOM 611 C C . GLN A 1 75 ? -4.579 3.593 -13.878 1.00 84.38 75 GLN A C 1
ATOM 613 O O . GLN A 1 75 ? -3.352 3.651 -13.977 1.00 84.38 75 GLN A O 1
ATOM 618 N N . ARG A 1 76 ? -5.261 2.511 -14.282 1.00 85.94 76 ARG A N 1
ATOM 619 C CA . ARG A 1 76 ? -4.608 1.336 -14.889 1.00 85.94 76 ARG A CA 1
ATOM 620 C C . ARG A 1 76 ? -3.916 1.687 -16.208 1.00 85.94 76 ARG A C 1
ATOM 622 O O . ARG A 1 76 ? -2.796 1.233 -16.445 1.00 85.94 76 ARG A O 1
ATOM 629 N N . LEU A 1 77 ? -4.546 2.517 -17.040 1.00 84.19 77 LEU A N 1
ATOM 630 C CA . LEU A 1 77 ? -3.960 2.999 -18.293 1.00 84.19 77 LEU A CA 1
ATOM 631 C C . LEU A 1 77 ? -2.747 3.903 -18.048 1.00 84.19 77 LEU A C 1
ATOM 633 O O . LEU A 1 77 ? -1.731 3.732 -18.715 1.00 84.19 77 LEU A O 1
ATOM 637 N N . GLN A 1 78 ? -2.803 4.803 -17.065 1.00 83.25 78 GLN A N 1
ATOM 638 C CA . GLN A 1 78 ? -1.659 5.634 -16.678 1.00 83.25 78 GLN A CA 1
ATOM 639 C C . GLN A 1 78 ? -0.487 4.785 -16.174 1.00 83.25 78 GLN A C 1
ATOM 641 O O . GLN A 1 78 ? 0.642 4.980 -16.623 1.00 83.25 78 GLN A O 1
ATOM 646 N N . ALA A 1 79 ? -0.744 3.787 -15.323 1.00 81.44 79 ALA A N 1
ATOM 647 C CA . ALA A 1 79 ? 0.285 2.857 -14.860 1.00 81.44 79 ALA A CA 1
ATOM 648 C C . ALA A 1 79 ? 0.884 2.026 -16.011 1.00 81.44 79 ALA A C 1
ATOM 650 O O . ALA A 1 79 ? 2.086 1.763 -16.041 1.00 81.44 79 ALA A O 1
ATOM 651 N N . ALA A 1 80 ? 0.069 1.615 -16.988 1.00 80.94 80 ALA A N 1
ATOM 652 C CA . ALA A 1 80 ? 0.542 0.918 -18.184 1.00 80.94 80 ALA A CA 1
ATOM 653 C C . ALA A 1 80 ? 1.394 1.826 -19.089 1.00 80.94 80 ALA A C 1
ATOM 655 O O . ALA A 1 80 ? 2.457 1.408 -19.543 1.00 80.94 80 ALA A O 1
ATOM 656 N N . LEU A 1 81 ? 0.977 3.077 -19.306 1.00 83.88 81 LEU A N 1
ATOM 657 C CA . LEU A 1 81 ? 1.738 4.062 -20.079 1.00 83.88 81 LEU A CA 1
ATOM 658 C C . LEU A 1 81 ? 3.067 4.411 -19.407 1.00 83.88 81 LEU A C 1
ATOM 660 O O . LEU A 1 81 ? 4.079 4.528 -20.096 1.00 83.88 81 LEU A O 1
ATOM 664 N N . HIS A 1 82 ? 3.089 4.531 -18.077 1.00 81.94 82 HIS A N 1
ATOM 665 C CA . HIS A 1 82 ? 4.321 4.798 -17.342 1.00 81.94 82 HIS A CA 1
ATOM 666 C C . HIS A 1 82 ? 5.308 3.632 -17.469 1.00 81.94 82 HIS A C 1
ATOM 668 O O . HIS A 1 82 ? 6.462 3.863 -17.818 1.00 81.94 82 HIS A O 1
ATOM 674 N N . ARG A 1 83 ? 4.832 2.383 -17.332 1.00 80.44 83 ARG A N 1
ATOM 675 C CA . ARG A 1 83 ? 5.633 1.170 -17.589 1.00 80.44 83 ARG A CA 1
ATOM 676 C C . ARG A 1 83 ? 6.160 1.104 -19.026 1.00 80.44 83 ARG A C 1
ATOM 678 O O . ARG A 1 83 ? 7.338 0.851 -19.242 1.00 80.44 83 ARG A O 1
ATOM 685 N N . ALA A 1 84 ? 5.328 1.407 -20.021 1.00 78.81 84 ALA A N 1
ATOM 686 C CA . ALA A 1 84 ? 5.767 1.440 -21.417 1.00 78.81 84 ALA A CA 1
ATOM 687 C C . ALA A 1 84 ? 6.777 2.574 -21.691 1.00 78.81 84 ALA A C 1
ATOM 689 O O . ALA A 1 84 ? 7.656 2.449 -22.545 1.00 78.81 84 ALA A O 1
ATOM 690 N N . SER A 1 85 ? 6.663 3.704 -20.991 1.00 82.88 85 SER A N 1
ATOM 691 C CA . SER A 1 85 ? 7.619 4.810 -21.080 1.00 82.88 85 SER A CA 1
ATOM 692 C C . SER A 1 85 ? 8.963 4.446 -20.454 1.00 82.88 85 SER A C 1
ATOM 694 O O . SER A 1 85 ? 10.001 4.701 -21.067 1.00 82.88 85 SER A O 1
ATOM 696 N N . THR A 1 86 ? 8.964 3.827 -19.271 1.00 80.94 86 THR A N 1
ATOM 697 C CA . THR A 1 86 ? 10.197 3.384 -18.611 1.00 80.94 86 THR A CA 1
ATOM 698 C C . THR A 1 86 ? 10.882 2.288 -19.416 1.00 80.94 86 THR A C 1
ATOM 700 O O . THR A 1 86 ? 12.077 2.396 -19.660 1.00 80.94 86 THR A O 1
ATOM 703 N N . GLU A 1 87 ? 10.147 1.310 -19.953 1.00 80.31 87 GLU A N 1
ATOM 704 C CA . GLU A 1 87 ? 10.702 0.288 -20.853 1.00 80.31 87 GLU A CA 1
ATOM 705 C C . GLU A 1 87 ? 11.333 0.905 -22.113 1.00 80.31 87 GLU A C 1
ATOM 707 O O . GLU A 1 87 ? 12.438 0.526 -22.504 1.00 80.31 87 GLU A O 1
ATOM 712 N N . ARG A 1 88 ? 10.685 1.901 -22.738 1.00 81.38 88 ARG A N 1
ATOM 713 C CA . ARG A 1 88 ? 11.262 2.634 -23.880 1.00 81.38 88 ARG A CA 1
ATOM 714 C C . ARG A 1 88 ? 12.523 3.404 -23.484 1.00 81.38 88 ARG A C 1
ATOM 716 O O . ARG A 1 88 ? 13.471 3.441 -24.268 1.00 81.38 88 ARG A O 1
ATOM 723 N N . HIS A 1 89 ? 12.552 4.002 -22.293 1.00 78.12 89 HIS A N 1
ATOM 724 C CA . HIS A 1 89 ? 13.730 4.701 -21.785 1.00 78.12 89 HIS A CA 1
ATOM 725 C C . HIS A 1 89 ? 14.880 3.727 -21.512 1.00 78.12 89 HIS A C 1
ATOM 727 O O . HIS A 1 89 ? 15.974 3.943 -22.023 1.00 78.12 89 HIS A O 1
ATOM 733 N N . HIS A 1 90 ? 14.616 2.604 -20.840 1.00 77.38 90 HIS A N 1
ATOM 734 C CA . HIS A 1 90 ? 15.593 1.538 -20.622 1.00 77.38 90 HIS A CA 1
ATOM 735 C C . HIS A 1 90 ? 16.130 0.974 -21.937 1.00 77.38 90 HIS A C 1
ATOM 737 O O . HIS A 1 90 ? 17.338 0.831 -22.072 1.00 77.38 90 HIS A O 1
ATOM 743 N N . ARG A 1 91 ? 15.277 0.736 -22.945 1.00 76.62 91 ARG A N 1
ATOM 744 C CA . ARG A 1 91 ? 15.727 0.291 -24.276 1.00 76.62 91 ARG A CA 1
ATOM 745 C C . ARG A 1 91 ? 16.608 1.323 -24.978 1.00 76.62 91 ARG A C 1
ATOM 747 O O . ARG A 1 91 ? 17.588 0.943 -25.603 1.00 76.62 91 ARG A O 1
ATOM 754 N N . ARG A 1 92 ? 16.289 2.618 -24.878 1.00 80.88 92 ARG A N 1
ATOM 755 C CA . ARG A 1 92 ? 17.129 3.687 -25.449 1.00 80.88 92 ARG A CA 1
ATOM 756 C C . ARG A 1 92 ? 18.465 3.807 -24.724 1.00 80.88 92 ARG A C 1
ATOM 758 O O . ARG A 1 92 ? 19.482 3.953 -25.384 1.00 80.88 92 ARG A O 1
ATOM 765 N N . VAL A 1 93 ? 18.465 3.722 -23.396 1.00 75.69 93 VAL A N 1
ATOM 766 C CA . VAL A 1 93 ? 19.691 3.749 -22.588 1.00 75.69 93 VAL A CA 1
ATOM 767 C C . VAL A 1 93 ? 20.554 2.519 -22.886 1.00 75.69 93 VAL A C 1
ATOM 769 O O . VAL A 1 93 ? 21.747 2.667 -23.122 1.00 75.69 93 VAL A O 1
ATOM 772 N N . ALA A 1 94 ? 19.950 1.331 -22.987 1.00 71.88 94 ALA A N 1
ATOM 773 C CA . ALA A 1 94 ? 20.644 0.094 -23.344 1.00 71.88 94 ALA A CA 1
ATOM 774 C C . ALA A 1 94 ? 21.212 0.117 -24.775 1.00 71.88 94 ALA A C 1
ATOM 776 O O . ALA A 1 94 ? 22.312 -0.370 -24.997 1.00 71.88 94 ALA A O 1
ATOM 777 N N . ALA A 1 95 ? 20.503 0.715 -25.738 1.00 76.19 95 ALA A N 1
ATOM 778 C CA . ALA A 1 95 ? 20.971 0.820 -27.123 1.00 76.19 95 ALA A CA 1
ATOM 779 C C . ALA A 1 95 ? 22.085 1.865 -27.326 1.00 76.19 95 ALA A C 1
ATOM 781 O O . ALA A 1 95 ? 22.796 1.807 -28.325 1.00 76.19 95 ALA A O 1
ATOM 782 N N . VAL A 1 96 ? 22.213 2.840 -26.419 1.00 78.25 96 VAL A N 1
ATOM 783 C CA . VAL A 1 96 ? 23.155 3.965 -26.551 1.00 78.25 96 VAL A CA 1
ATOM 784 C C . VAL A 1 96 ? 24.405 3.788 -25.690 1.00 78.25 96 VAL A C 1
ATOM 786 O O . VAL A 1 96 ? 25.369 4.497 -25.936 1.00 78.25 96 VAL A O 1
ATOM 789 N N . ALA A 1 97 ? 24.442 2.866 -24.723 1.00 54.88 97 ALA A N 1
ATOM 790 C CA . ALA A 1 97 ? 25.604 2.669 -23.854 1.00 54.88 97 ALA A CA 1
ATOM 791 C C . ALA A 1 97 ? 26.667 1.753 -24.504 1.00 54.88 97 ALA A C 1
ATOM 793 O O . ALA A 1 97 ? 26.444 0.544 -24.587 1.00 54.88 97 ALA A O 1
ATOM 794 N N . PRO A 1 98 ? 27.846 2.260 -24.922 1.00 54.06 98 PRO A N 1
ATOM 795 C CA . PRO A 1 98 ? 28.968 1.407 -25.280 1.00 54.06 98 PRO A CA 1
ATOM 796 C C . PRO A 1 98 ? 29.840 1.138 -24.038 1.00 54.06 98 PRO A C 1
ATOM 798 O O . PRO A 1 98 ? 30.230 2.057 -23.316 1.00 54.06 98 PRO A O 1
ATOM 801 N N . GLY A 1 99 ? 30.198 -0.125 -23.802 1.00 69.88 99 GLY A N 1
ATOM 802 C CA . GLY A 1 99 ? 31.212 -0.510 -22.811 1.00 69.88 99 GLY A CA 1
ATOM 803 C C . GLY A 1 99 ? 30.726 -0.592 -21.347 1.00 69.88 99 GLY A C 1
ATOM 804 O O . GLY A 1 99 ? 29.539 -0.815 -21.113 1.00 69.88 99 GLY A O 1
ATOM 805 N N . PRO A 1 100 ? 31.631 -0.462 -20.347 1.00 58.25 100 PRO A N 1
ATOM 806 C CA . PRO A 1 100 ? 31.539 -1.008 -18.972 1.00 58.25 100 PRO A CA 1
ATOM 807 C C . PRO A 1 100 ? 30.309 -0.608 -18.133 1.00 58.25 100 PRO A C 1
ATOM 809 O O . PRO A 1 100 ? 30.091 -1.152 -17.053 1.00 58.25 100 PRO A O 1
ATOM 812 N N . GLN A 1 101 ? 29.469 0.298 -18.630 1.00 57.84 101 GLN A N 1
ATOM 813 C CA . GLN A 1 101 ? 28.174 0.636 -18.042 1.00 57.84 101 GLN A CA 1
ATOM 814 C C . GLN A 1 101 ? 27.121 -0.476 -18.208 1.00 57.84 101 GLN A C 1
ATOM 816 O O . GLN A 1 101 ? 26.227 -0.574 -17.371 1.00 57.84 101 GLN A O 1
ATOM 821 N N . ALA A 1 102 ? 27.243 -1.354 -19.211 1.00 61.19 102 ALA A N 1
ATOM 822 C CA . ALA A 1 102 ? 26.365 -2.522 -19.353 1.00 61.19 102 ALA A CA 1
ATOM 823 C C . ALA A 1 102 ? 26.522 -3.512 -18.179 1.00 61.19 102 ALA A C 1
ATOM 825 O O . ALA A 1 102 ? 25.529 -3.965 -17.617 1.00 61.19 102 ALA A O 1
ATOM 826 N N . ALA A 1 103 ? 27.759 -3.743 -17.723 1.00 66.94 103 ALA A N 1
ATOM 827 C CA . ALA A 1 103 ? 28.041 -4.589 -16.560 1.00 66.94 103 ALA A CA 1
ATOM 828 C C . ALA A 1 103 ? 27.502 -3.983 -15.249 1.00 66.94 103 ALA A C 1
ATOM 830 O O . ALA A 1 103 ? 26.998 -4.700 -14.387 1.00 66.94 103 ALA A O 1
ATOM 831 N N . ALA A 1 104 ? 27.546 -2.653 -15.107 1.00 70.06 104 ALA A N 1
ATOM 832 C CA . ALA A 1 104 ? 26.949 -1.964 -13.961 1.00 70.06 104 ALA A CA 1
ATOM 833 C C . ALA A 1 104 ? 25.409 -2.044 -13.971 1.00 70.06 104 ALA A C 1
ATOM 835 O O . ALA A 1 104 ? 24.789 -2.177 -12.915 1.00 70.06 104 ALA A O 1
ATOM 836 N N . ALA A 1 105 ? 24.784 -2.006 -15.153 1.00 68.06 105 ALA A N 1
ATOM 837 C CA . ALA A 1 105 ? 23.341 -2.182 -15.300 1.00 68.06 105 ALA A CA 1
ATOM 838 C C . ALA A 1 105 ? 22.895 -3.618 -14.966 1.00 68.06 105 ALA A C 1
ATOM 840 O O . ALA A 1 105 ? 21.888 -3.790 -14.279 1.00 68.06 105 ALA A O 1
ATOM 841 N N . GLU A 1 106 ? 23.664 -4.634 -15.369 1.00 74.12 106 GLU A N 1
ATOM 842 C CA . GLU A 1 106 ? 23.424 -6.031 -14.977 1.00 74.12 106 GLU A CA 1
ATOM 843 C C . GLU A 1 106 ? 23.591 -6.241 -13.468 1.00 74.12 106 GLU A C 1
ATOM 845 O O . GLU A 1 106 ? 22.737 -6.859 -12.836 1.00 74.12 106 GLU A O 1
ATOM 850 N N . GLN A 1 107 ? 24.627 -5.661 -12.852 1.00 77.06 107 GLN A N 1
ATOM 851 C CA . GLN A 1 107 ? 24.814 -5.719 -11.396 1.00 77.06 107 GLN A CA 1
ATOM 852 C C . GLN A 1 107 ? 23.677 -5.030 -10.630 1.00 77.06 107 GLN A C 1
ATOM 854 O O . GLN A 1 107 ? 23.265 -5.506 -9.570 1.00 77.06 107 GLN A O 1
ATOM 859 N N . PHE A 1 108 ? 23.128 -3.937 -11.163 1.00 76.50 108 PHE A N 1
ATOM 860 C CA . PHE A 1 108 ? 21.972 -3.263 -10.572 1.00 76.50 108 PHE A CA 1
ATOM 861 C C . PHE A 1 108 ? 20.673 -4.073 -10.727 1.00 76.50 108 PHE A C 1
ATOM 863 O O . PHE A 1 108 ? 19.854 -4.125 -9.808 1.00 76.50 108 PHE A O 1
ATOM 870 N N . GLN A 1 109 ? 20.478 -4.751 -11.860 1.00 72.31 109 GLN A N 1
ATOM 871 C CA . GLN A 1 109 ? 19.351 -5.674 -12.039 1.00 72.31 109 GLN A CA 1
ATOM 872 C C . GLN A 1 109 ? 19.471 -6.902 -11.126 1.00 72.31 109 GLN A C 1
ATOM 874 O O . GLN A 1 109 ? 18.490 -7.306 -10.501 1.00 72.31 109 GLN A O 1
ATOM 879 N N . ALA A 1 110 ? 20.680 -7.444 -10.963 1.00 77.50 110 ALA A N 1
ATOM 880 C CA . ALA A 1 110 ? 20.945 -8.528 -10.027 1.00 77.50 110 ALA A CA 1
ATOM 881 C C . ALA A 1 110 ? 20.645 -8.101 -8.579 1.00 77.50 110 ALA A C 1
ATOM 883 O O . ALA A 1 110 ? 19.908 -8.796 -7.879 1.00 77.50 110 ALA A O 1
ATOM 884 N N . SER A 1 111 ? 21.107 -6.922 -8.146 1.00 82.75 111 SER A N 1
ATOM 885 C CA . SER A 1 111 ? 20.869 -6.436 -6.779 1.00 82.75 111 SER A CA 1
ATOM 886 C C . SER A 1 111 ? 19.397 -6.115 -6.498 1.00 82.75 111 SER A C 1
ATOM 888 O O . SER A 1 111 ? 18.902 -6.407 -5.409 1.00 82.75 111 SER A O 1
ATOM 890 N N . THR A 1 112 ? 18.658 -5.588 -7.478 1.00 80.19 112 THR A N 1
ATOM 891 C CA . THR A 1 112 ? 17.210 -5.350 -7.341 1.00 80.19 112 THR A CA 1
ATOM 892 C C . THR A 1 112 ? 16.407 -6.650 -7.319 1.00 80.19 112 THR A C 1
ATOM 894 O O . THR A 1 112 ? 15.477 -6.766 -6.521 1.00 80.19 112 THR A O 1
ATOM 897 N N . SER A 1 113 ? 16.792 -7.659 -8.108 1.00 78.31 113 SER A N 1
ATOM 898 C CA . SER A 1 113 ? 16.172 -8.992 -8.043 1.00 78.31 113 SER A CA 1
ATOM 899 C C . SER A 1 113 ? 16.427 -9.688 -6.698 1.00 78.31 113 SER A C 1
ATOM 901 O O . SER A 1 113 ? 15.508 -10.264 -6.117 1.00 78.31 113 SER A O 1
ATOM 903 N N . GLN A 1 114 ? 17.632 -9.535 -6.141 1.00 82.88 114 GLN A N 1
ATOM 904 C CA . GLN A 1 114 ? 17.992 -10.053 -4.823 1.00 82.88 114 GLN A CA 1
ATOM 905 C C . GLN A 1 114 ? 17.247 -9.319 -3.695 1.00 82.88 114 GLN A C 1
ATOM 907 O O . GLN A 1 114 ? 16.789 -9.941 -2.740 1.00 82.88 114 GLN A O 1
ATOM 912 N N . ALA A 1 115 ? 17.057 -8.002 -3.804 1.00 78.25 115 ALA A N 1
ATOM 913 C CA . ALA A 1 115 ? 16.246 -7.249 -2.847 1.00 78.25 115 ALA A CA 1
ATOM 914 C C . ALA A 1 115 ? 14.770 -7.689 -2.871 1.00 78.25 115 ALA A C 1
ATOM 916 O O . ALA A 1 115 ? 14.141 -7.801 -1.818 1.00 78.25 115 ALA A O 1
ATOM 917 N N . ALA A 1 116 ? 14.225 -7.986 -4.056 1.00 76.25 116 ALA A N 1
ATOM 918 C CA . ALA A 1 116 ? 12.862 -8.490 -4.201 1.00 76.25 116 ALA A CA 1
ATOM 919 C C . ALA A 1 116 ? 12.688 -9.895 -3.594 1.00 76.25 116 ALA A C 1
ATOM 921 O O . ALA A 1 116 ? 11.678 -10.144 -2.933 1.00 76.25 116 ALA A O 1
ATOM 922 N N . SER A 1 117 ? 13.670 -10.793 -3.749 1.00 84.56 117 SER A N 1
ATOM 923 C CA . SER A 1 117 ? 13.612 -12.126 -3.132 1.00 84.56 117 SER A CA 1
ATOM 924 C C . SER A 1 117 ? 13.692 -12.061 -1.604 1.00 84.56 117 SER A C 1
ATOM 926 O O . SER A 1 117 ? 12.928 -12.744 -0.929 1.00 84.56 117 SER A O 1
ATOM 928 N N . VAL A 1 118 ? 14.545 -11.188 -1.052 1.00 87.75 118 VAL A N 1
ATOM 929 C CA . VAL A 1 118 ? 14.648 -10.971 0.404 1.00 87.75 118 VAL A CA 1
ATOM 930 C C . VAL A 1 118 ? 13.346 -10.397 0.973 1.00 87.75 118 VAL A C 1
ATOM 932 O O . VAL A 1 118 ? 12.894 -10.823 2.034 1.00 87.75 118 VAL A O 1
ATOM 935 N N . ALA A 1 119 ? 12.697 -9.471 0.261 1.00 78.12 119 ALA A N 1
ATOM 936 C CA . ALA A 1 119 ? 11.401 -8.933 0.675 1.00 78.12 119 ALA A CA 1
ATOM 937 C C . ALA A 1 119 ? 10.288 -10.001 0.662 1.00 78.12 119 ALA A C 1
ATOM 939 O O . ALA A 1 119 ? 9.448 -10.027 1.564 1.00 78.12 119 ALA A O 1
ATOM 940 N N . ALA A 1 120 ? 10.291 -10.904 -0.325 1.00 80.06 120 ALA A N 1
ATOM 941 C CA . ALA A 1 120 ? 9.347 -12.019 -0.387 1.00 80.06 120 ALA A CA 1
ATOM 942 C C . ALA A 1 120 ? 9.564 -13.030 0.756 1.00 80.06 120 ALA A C 1
ATOM 944 O O . ALA A 1 120 ? 8.598 -13.490 1.366 1.00 80.06 120 ALA A O 1
ATOM 945 N N . GLU A 1 121 ? 10.820 -13.335 1.091 1.00 90.75 121 GLU A N 1
ATOM 946 C CA . GLU A 1 121 ? 11.172 -14.219 2.207 1.00 90.75 121 GLU A CA 1
ATOM 947 C C . GLU A 1 121 ? 10.792 -13.612 3.567 1.00 90.75 121 GLU A C 1
ATOM 949 O O . GLU A 1 121 ? 10.194 -14.289 4.404 1.00 90.75 121 GLU A O 1
ATOM 954 N N . ALA A 1 122 ? 11.032 -12.311 3.763 1.00 83.50 122 ALA A N 1
ATOM 955 C CA . ALA A 1 122 ? 10.616 -11.595 4.968 1.00 83.50 122 ALA A CA 1
ATOM 956 C C . ALA A 1 122 ? 9.090 -11.625 5.166 1.00 83.50 122 ALA A C 1
ATOM 958 O O . ALA A 1 122 ? 8.616 -11.848 6.282 1.00 83.50 122 ALA A O 1
ATOM 959 N N . LYS A 1 123 ? 8.317 -11.462 4.083 1.00 87.81 123 LYS A N 1
ATOM 960 C CA . LYS A 1 123 ? 6.852 -11.561 4.127 1.00 87.81 123 LYS A CA 1
ATOM 961 C C . LYS A 1 123 ? 6.392 -12.965 4.532 1.00 87.81 123 LYS A C 1
ATOM 963 O O . LYS A 1 123 ? 5.525 -13.098 5.390 1.00 87.81 123 LYS A O 1
ATOM 968 N N . ARG A 1 124 ? 7.017 -14.011 3.982 1.00 90.12 124 ARG A N 1
ATOM 969 C CA . ARG A 1 124 ? 6.716 -15.403 4.348 1.00 90.12 124 ARG A CA 1
ATOM 970 C C . ARG A 1 124 ? 6.998 -15.682 5.830 1.00 90.12 124 ARG A C 1
ATOM 972 O O . ARG A 1 124 ? 6.177 -16.299 6.500 1.00 90.12 124 ARG A O 1
ATOM 979 N N . LEU A 1 125 ? 8.119 -15.190 6.362 1.00 92.50 125 LEU A N 1
ATOM 980 C CA . LEU A 1 125 ? 8.447 -15.332 7.786 1.00 92.50 125 LEU A CA 1
ATOM 981 C C . LEU A 1 125 ? 7.459 -14.579 8.692 1.00 92.50 125 LEU A C 1
ATOM 983 O O . LEU A 1 125 ? 7.121 -15.075 9.767 1.00 92.50 125 LEU A O 1
ATOM 987 N N . GLN A 1 126 ? 6.964 -13.412 8.263 1.00 82.88 126 GLN A N 1
ATOM 988 C CA . GLN A 1 126 ? 5.903 -12.693 8.977 1.00 82.88 126 GLN A CA 1
ATOM 989 C C . GLN A 1 126 ? 4.589 -13.485 9.006 1.00 82.88 126 GLN A C 1
ATOM 991 O O . GLN A 1 126 ? 3.964 -13.583 10.062 1.00 82.88 126 GLN A O 1
ATOM 996 N N . GLU A 1 127 ? 4.189 -14.088 7.885 1.00 87.69 127 GLU A N 1
ATOM 997 C CA . GLU A 1 127 ? 2.990 -14.933 7.803 1.00 87.69 127 GLU A CA 1
ATOM 998 C C . GLU A 1 127 ? 3.120 -16.194 8.682 1.00 87.69 127 GLU A C 1
ATOM 1000 O O . GLU A 1 127 ? 2.196 -16.536 9.424 1.00 87.69 127 GLU A O 1
ATOM 1005 N N . GLU A 1 128 ? 4.291 -16.842 8.693 1.00 93.06 128 GLU A N 1
ATOM 1006 C CA . GLU A 1 128 ? 4.573 -17.992 9.567 1.00 93.06 128 GLU A CA 1
ATOM 1007 C C . GLU A 1 128 ? 4.569 -17.612 11.062 1.00 93.06 128 GLU A C 1
ATOM 1009 O O . GLU A 1 128 ? 4.060 -18.366 11.899 1.00 93.06 128 GLU A O 1
ATOM 1014 N N . ALA A 1 129 ? 5.090 -16.434 11.424 1.00 86.50 129 ALA A N 1
ATOM 1015 C CA . ALA A 1 129 ? 5.057 -15.928 12.797 1.00 86.50 129 ALA A CA 1
ATOM 1016 C C . ALA A 1 129 ? 3.626 -15.600 13.260 1.00 86.50 129 ALA A C 1
ATOM 1018 O O . ALA A 1 129 ? 3.242 -15.969 14.375 1.00 86.50 129 ALA A O 1
ATOM 1019 N N . ALA A 1 130 ? 2.820 -14.977 12.395 1.00 85.06 130 ALA A N 1
ATOM 1020 C CA . ALA A 1 130 ? 1.410 -14.703 12.664 1.00 85.06 130 ALA A CA 1
ATOM 1021 C C . ALA A 1 130 ? 0.610 -16.002 12.882 1.00 85.06 130 ALA A C 1
ATOM 1023 O O . ALA A 1 130 ? -0.179 -16.096 13.824 1.00 85.06 130 ALA A O 1
ATOM 1024 N N . ALA A 1 131 ? 0.877 -17.044 12.086 1.00 85.12 131 ALA A N 1
ATOM 1025 C CA . ALA A 1 131 ? 0.247 -18.354 12.251 1.00 85.12 131 ALA A CA 1
ATOM 1026 C C . ALA A 1 131 ? 0.605 -19.030 13.592 1.00 85.12 131 ALA A C 1
ATOM 1028 O O . ALA A 1 131 ? -0.255 -19.638 14.234 1.00 85.12 131 ALA A O 1
ATOM 1029 N N . ARG A 1 132 ? 1.856 -18.901 14.061 1.00 89.25 132 ARG A N 1
ATOM 1030 C CA . ARG A 1 132 ? 2.287 -19.446 15.366 1.00 89.25 132 ARG A CA 1
ATOM 1031 C C . ARG A 1 132 ? 1.631 -18.737 16.549 1.00 89.25 132 ARG A C 1
ATOM 1033 O O . ARG A 1 132 ? 1.263 -19.403 17.517 1.00 89.25 132 ARG A O 1
ATOM 1040 N N . LEU A 1 133 ? 1.466 -17.416 16.472 1.00 86.12 133 LEU A N 1
ATOM 1041 C CA . LEU A 1 133 ? 0.760 -16.648 17.501 1.00 86.12 133 LEU A CA 1
ATOM 1042 C C . LEU A 1 133 ? -0.704 -17.089 17.603 1.00 86.12 133 LEU A C 1
ATOM 1044 O O . LEU A 1 133 ? -1.141 -17.448 18.698 1.00 86.12 133 LEU A O 1
ATOM 1048 N N . ALA A 1 134 ? -1.403 -17.205 16.469 1.00 78.12 134 ALA A N 1
ATOM 1049 C CA . ALA A 1 134 ? -2.785 -17.688 16.423 1.00 78.12 134 ALA A CA 1
ATOM 1050 C C . ALA A 1 134 ? -2.943 -19.107 17.011 1.00 78.12 134 ALA A C 1
ATOM 1052 O O . ALA A 1 134 ? -3.888 -19.380 17.752 1.00 78.12 134 ALA A O 1
ATOM 1053 N N . ALA A 1 135 ? -1.989 -20.011 16.753 1.00 80.94 135 ALA A N 1
ATOM 1054 C CA . ALA A 1 135 ? -1.999 -21.357 17.330 1.00 80.94 135 ALA A CA 1
ATOM 1055 C C . ALA A 1 135 ? -1.801 -21.357 18.860 1.00 80.94 135 ALA A C 1
ATOM 1057 O O . ALA A 1 135 ? -2.394 -22.173 19.570 1.00 80.94 135 ALA A O 1
ATOM 1058 N N . SER A 1 136 ? -0.987 -20.437 19.388 1.00 80.88 136 SER A N 1
ATOM 1059 C CA . SER A 1 136 ? -0.711 -20.350 20.827 1.00 80.88 136 SER A CA 1
ATOM 1060 C C . SER A 1 136 ? -1.892 -19.808 21.645 1.00 80.88 136 SER A C 1
ATOM 1062 O O . SER A 1 136 ? -2.085 -20.217 22.793 1.00 80.88 136 SER A O 1
ATOM 1064 N N . GLU A 1 137 ? -2.725 -18.946 21.058 1.00 75.00 137 GLU A N 1
ATOM 1065 C CA . GLU A 1 137 ? -3.938 -18.426 21.705 1.00 75.00 137 GLU A CA 1
ATOM 1066 C C . GLU A 1 137 ? -5.042 -19.491 21.815 1.00 75.00 137 GLU A C 1
ATOM 1068 O O . GLU A 1 137 ? -5.743 -19.562 22.830 1.00 75.00 137 GLU A O 1
ATOM 1073 N N . GLY A 1 138 ? -5.130 -20.402 20.839 1.00 66.50 138 GLY A N 1
ATOM 1074 C CA . GLY A 1 138 ? -6.034 -21.558 20.895 1.00 66.50 138 GLY A CA 1
ATOM 1075 C C . GLY A 1 138 ? -5.668 -22.581 21.981 1.00 66.50 138 GLY A C 1
ATOM 1076 O O . GLY A 1 138 ? -6.541 -23.231 22.551 1.00 66.50 138 GLY A O 1
ATOM 1077 N N . ALA A 1 139 ? -4.383 -22.707 22.327 1.00 67.38 139 ALA A N 1
ATOM 1078 C CA . ALA A 1 139 ? -3.936 -23.628 23.376 1.00 67.38 139 ALA A CA 1
ATOM 1079 C C . ALA A 1 139 ? -4.244 -23.110 24.796 1.00 67.38 139 ALA A C 1
ATOM 1081 O O . ALA A 1 139 ? -4.579 -23.893 25.687 1.00 67.38 139 ALA A O 1
ATOM 1082 N N . LYS A 1 140 ? -4.188 -21.788 25.011 1.00 63.75 140 LYS A N 1
ATOM 1083 C CA . LYS A 1 140 ? -4.468 -21.166 26.319 1.00 63.75 140 LYS A CA 1
ATOM 1084 C C . LYS A 1 140 ? -5.947 -21.230 26.708 1.00 63.75 140 LYS A C 1
ATOM 1086 O O . LYS A 1 140 ? -6.260 -21.376 27.887 1.00 63.75 140 LYS A O 1
ATOM 1091 N N . THR A 1 141 ? -6.852 -21.189 25.733 1.00 57.66 141 THR A N 1
ATOM 1092 C CA . THR A 1 141 ? -8.301 -21.325 25.960 1.00 57.66 141 THR A CA 1
ATOM 1093 C C . THR A 1 141 ? -8.720 -22.760 26.301 1.00 57.66 141 THR A C 1
ATOM 1095 O O . THR A 1 141 ? -9.682 -22.953 27.041 1.00 57.66 141 THR A O 1
ATOM 1098 N N . ALA A 1 142 ? -7.962 -23.775 25.870 1.00 53.25 142 ALA A N 1
ATOM 1099 C CA . ALA A 1 142 ? -8.229 -25.175 26.213 1.00 53.25 142 ALA A CA 1
ATOM 1100 C C . ALA A 1 142 ? -7.760 -25.568 27.630 1.00 53.25 142 ALA A C 1
ATOM 1102 O O . ALA A 1 142 ? -8.302 -26.496 28.227 1.00 53.25 142 ALA A O 1
ATOM 1103 N N . GLN A 1 143 ? -6.772 -24.864 28.193 1.00 50.56 143 GLN A N 1
ATOM 1104 C CA . GLN A 1 143 ? -6.146 -25.242 29.466 1.00 50.56 143 GLN A CA 1
ATOM 1105 C C . GLN A 1 143 ? -6.858 -24.668 30.709 1.00 50.56 143 GLN A C 1
ATOM 1107 O O . GLN A 1 143 ? -6.601 -25.119 31.824 1.00 50.56 143 GLN A O 1
ATOM 1112 N N . SER A 1 144 ? -7.794 -23.722 30.542 1.00 51.44 144 SER A N 1
ATOM 1113 C CA . SER A 1 144 ? -8.516 -23.086 31.660 1.00 51.44 144 SER A CA 1
ATOM 1114 C C . SER A 1 144 ? -9.749 -23.866 32.157 1.00 51.44 144 SER A C 1
ATOM 1116 O O . SER A 1 144 ? -10.388 -23.437 33.118 1.00 51.44 144 SER A O 1
ATOM 1118 N N . SER A 1 145 ? -10.101 -25.004 31.547 1.00 47.53 145 SER A N 1
ATOM 1119 C CA . SER A 1 145 ? -11.330 -25.748 31.876 1.00 47.53 145 SER A CA 1
ATOM 1120 C C . SER A 1 145 ? -11.131 -26.961 32.798 1.00 47.53 145 SER A C 1
ATOM 1122 O O . SER A 1 145 ? -12.115 -27.571 33.210 1.00 47.53 145 SER A O 1
ATOM 1124 N N . SER A 1 146 ? -9.894 -27.307 33.179 1.00 44.66 146 SER A N 1
ATOM 1125 C CA . SER A 1 146 ? -9.602 -28.602 33.814 1.00 44.66 146 SER A CA 1
ATOM 1126 C C . SER A 1 146 ? -8.764 -28.521 35.097 1.00 44.66 146 SER A C 1
ATOM 1128 O O . SER A 1 146 ? -7.740 -29.184 35.178 1.00 44.66 146 SER A O 1
ATOM 1130 N N . VAL A 1 147 ? -9.191 -27.792 36.137 1.00 47.12 147 VAL A N 1
ATOM 1131 C CA . VAL A 1 147 ? -8.788 -28.125 37.525 1.00 47.12 147 VAL A CA 1
ATOM 1132 C C . VAL A 1 147 ? -9.868 -27.688 38.526 1.00 47.12 147 VAL A C 1
ATOM 1134 O O . VAL A 1 147 ? -9.975 -26.515 38.878 1.00 47.12 147 VAL A O 1
ATOM 1137 N N . ARG A 1 148 ? -10.660 -28.634 39.043 1.00 45.75 148 ARG A N 1
ATOM 1138 C CA . ARG A 1 148 ? -11.396 -28.469 40.311 1.00 45.75 148 ARG A CA 1
ATOM 1139 C C . ARG A 1 148 ? -11.615 -29.843 40.953 1.00 45.75 148 ARG A C 1
ATOM 1141 O O . ARG A 1 148 ? -12.401 -30.631 40.441 1.00 45.75 148 ARG A O 1
ATOM 1148 N N . GLY A 1 149 ? -10.935 -30.132 42.067 1.00 38.34 149 GLY A N 1
ATOM 1149 C CA . GLY A 1 149 ? -11.184 -31.367 42.820 1.00 38.34 149 GLY A CA 1
ATOM 1150 C C . GLY A 1 149 ? -10.218 -31.693 43.965 1.00 38.34 149 GLY A C 1
ATOM 1151 O O . GLY A 1 149 ? -9.246 -32.394 43.748 1.00 38.34 149 GLY A O 1
ATOM 1152 N N . ALA A 1 150 ? -10.602 -31.255 45.172 1.00 41.19 150 ALA A N 1
ATOM 1153 C CA . ALA A 1 150 ? -10.401 -31.864 46.501 1.00 41.19 150 ALA A CA 1
ATOM 1154 C C . ALA A 1 150 ? -8.987 -32.060 47.107 1.00 41.19 150 ALA A C 1
ATOM 1156 O O . ALA A 1 150 ? -8.138 -32.762 46.577 1.00 41.19 150 ALA A O 1
ATOM 1157 N N . GLY A 1 151 ? -8.810 -31.556 48.342 1.00 36.94 151 GLY A N 1
ATOM 1158 C CA . GLY A 1 151 ? -7.664 -31.907 49.197 1.00 36.94 151 GLY A CA 1
ATOM 1159 C C . GLY A 1 151 ? -7.515 -31.115 50.504 1.00 36.94 151 GLY A C 1
ATOM 1160 O O . GLY A 1 151 ? -6.414 -30.695 50.850 1.00 36.94 151 GLY A O 1
ATOM 1161 N N . ARG A 1 152 ? -8.600 -30.872 51.256 1.00 45.50 152 ARG A N 1
ATOM 1162 C CA . ARG A 1 152 ? -8.612 -30.042 52.484 1.00 45.50 152 ARG A CA 1
ATOM 1163 C C . ARG A 1 152 ? -8.059 -30.792 53.718 1.00 45.50 152 ARG A C 1
ATOM 1165 O O . ARG A 1 152 ? -8.745 -30.933 54.716 1.00 45.50 152 ARG A O 1
ATOM 1172 N N . ALA A 1 153 ? -6.849 -31.332 53.616 1.00 45.53 153 ALA A N 1
ATOM 1173 C CA . ALA A 1 153 ? -6.065 -31.878 54.739 1.00 45.53 153 ALA A CA 1
ATOM 1174 C C . ALA A 1 153 ? -4.564 -31.932 54.400 1.00 45.53 153 ALA A C 1
ATOM 1176 O O . ALA A 1 153 ? -3.720 -31.786 55.276 1.00 45.53 153 ALA A O 1
ATOM 1177 N N . VAL A 1 154 ? -4.238 -32.020 53.105 1.00 49.88 154 VAL A N 1
ATOM 1178 C CA . VAL A 1 154 ? -2.913 -31.707 52.549 1.00 49.88 154 VAL A CA 1
ATOM 1179 C C . VAL A 1 154 ? -2.665 -30.184 52.573 1.00 49.88 154 VAL A C 1
ATOM 1181 O O . VAL A 1 154 ? -1.537 -29.744 52.761 1.00 49.88 154 VAL A O 1
ATOM 1184 N N . ALA A 1 155 ? -3.740 -29.385 52.546 1.00 49.56 155 ALA A N 1
ATOM 1185 C CA . ALA A 1 155 ? -3.747 -27.922 52.467 1.00 49.56 155 ALA A CA 1
ATOM 1186 C C . ALA A 1 155 ? -3.024 -27.149 53.591 1.00 49.56 155 ALA A C 1
ATOM 1188 O O . ALA A 1 155 ? -2.647 -26.004 53.360 1.00 49.56 155 ALA A O 1
ATOM 1189 N N . GLU A 1 156 ? -2.820 -27.709 54.790 1.00 44.09 156 GLU A N 1
ATOM 1190 C CA . GLU A 1 156 ? -2.151 -26.977 55.886 1.00 44.09 156 GLU A CA 1
ATOM 1191 C C . GLU A 1 156 ? -0.620 -27.196 55.879 1.00 44.09 156 GLU A C 1
ATOM 1193 O O . GLU A 1 156 ? 0.143 -26.248 56.068 1.00 44.09 156 GLU A O 1
ATOM 1198 N N . ALA A 1 157 ? -0.158 -28.413 55.553 1.00 49.22 157 ALA A N 1
ATOM 1199 C CA . ALA A 1 157 ? 1.261 -28.708 55.307 1.00 49.22 157 ALA A CA 1
ATOM 1200 C C . ALA A 1 157 ? 1.721 -28.167 53.939 1.00 49.22 157 ALA A C 1
ATOM 1202 O O . ALA A 1 157 ? 2.828 -27.631 53.809 1.00 49.22 157 ALA A O 1
ATOM 1203 N N . GLU A 1 158 ? 0.835 -28.209 52.938 1.00 52.41 158 GLU A N 1
ATOM 1204 C CA . GLU A 1 158 ? 0.979 -27.443 51.705 1.00 52.41 158 GLU A CA 1
ATOM 1205 C C . GLU A 1 158 ? 0.909 -25.951 51.962 1.00 52.41 158 GLU A C 1
ATOM 1207 O O . GLU A 1 158 ? 1.648 -25.252 51.313 1.00 52.41 158 GLU A O 1
ATOM 1212 N N . LYS A 1 159 ? 0.140 -25.402 52.907 1.00 55.47 159 LYS A N 1
ATOM 1213 C CA . LYS A 1 159 ? 0.178 -23.948 53.168 1.00 55.47 159 LYS A CA 1
ATOM 1214 C C . LYS A 1 159 ? 1.551 -23.461 53.607 1.00 55.47 159 LYS A C 1
ATOM 1216 O O . LYS A 1 159 ? 1.946 -22.374 53.210 1.00 55.47 159 LYS A O 1
ATOM 1221 N N . GLN A 1 160 ? 2.275 -24.232 54.419 1.00 59.72 160 GLN A N 1
ATOM 1222 C CA . GLN A 1 160 ? 3.613 -23.842 54.878 1.00 59.72 160 GLN A CA 1
ATOM 1223 C C . GLN A 1 160 ? 4.684 -24.075 53.807 1.00 59.72 160 GLN A C 1
ATOM 1225 O O . GLN A 1 160 ? 5.522 -23.207 53.573 1.00 59.72 160 GLN A O 1
ATOM 1230 N N . THR A 1 161 ? 4.634 -25.202 53.090 1.00 60.84 161 THR A N 1
ATOM 1231 C CA . THR A 1 161 ? 5.542 -25.430 51.951 1.00 60.84 161 THR A CA 1
ATOM 1232 C C . THR A 1 161 ? 5.188 -24.569 50.739 1.00 60.84 161 THR A C 1
ATOM 1234 O O . THR A 1 161 ? 6.086 -24.154 50.017 1.00 60.84 161 THR A O 1
ATOM 1237 N N . ALA A 1 162 ? 3.921 -24.217 50.542 1.00 60.12 162 ALA A N 1
ATOM 1238 C CA . ALA A 1 162 ? 3.439 -23.272 49.543 1.00 60.12 162 ALA A CA 1
ATOM 1239 C C . ALA A 1 162 ? 3.659 -21.831 49.975 1.00 60.12 162 ALA A C 1
ATOM 1241 O O . ALA A 1 162 ? 3.842 -21.025 49.085 1.00 60.12 162 ALA A O 1
ATOM 1242 N N . SER A 1 163 ? 3.726 -21.473 51.263 1.00 69.00 163 SER A N 1
ATOM 1243 C CA . SER A 1 163 ? 4.170 -20.122 51.639 1.00 69.00 163 SER A CA 1
ATOM 1244 C C . SER A 1 163 ? 5.663 -19.957 51.368 1.00 69.00 163 SER A C 1
ATOM 1246 O O . SER A 1 163 ? 6.062 -18.937 50.819 1.00 69.00 163 SER A O 1
ATOM 1248 N N . PHE A 1 164 ? 6.480 -20.988 51.621 1.00 69.88 164 PHE A N 1
ATOM 1249 C CA . PHE A 1 164 ? 7.895 -20.989 51.241 1.00 69.88 164 PHE A CA 1
ATOM 1250 C C . PHE A 1 164 ? 8.100 -21.044 49.725 1.00 69.88 164 PHE A C 1
ATOM 1252 O O . PHE A 1 164 ? 8.920 -20.302 49.191 1.00 69.88 164 PHE A O 1
ATOM 1259 N N . ARG A 1 165 ? 7.339 -21.876 49.007 1.00 70.94 165 ARG A N 1
ATOM 1260 C CA . ARG A 1 165 ? 7.387 -21.970 47.540 1.00 70.94 165 ARG A CA 1
ATOM 1261 C C . ARG A 1 165 ? 6.761 -20.742 46.872 1.00 70.94 165 ARG A C 1
ATOM 1263 O O . ARG A 1 165 ? 7.207 -20.373 45.798 1.00 70.94 165 ARG A O 1
ATOM 1270 N N . ALA A 1 166 ? 5.802 -20.070 47.508 1.00 69.12 166 ALA A N 1
ATOM 1271 C CA . ALA A 1 166 ? 5.265 -18.784 47.066 1.00 69.12 166 ALA A CA 1
ATOM 1272 C C . ALA A 1 166 ? 6.222 -17.638 47.385 1.00 69.12 166 ALA A C 1
ATOM 1274 O O . ALA A 1 166 ? 6.316 -16.726 46.584 1.00 69.12 166 ALA A O 1
ATOM 1275 N N . ALA A 1 167 ? 6.973 -17.680 48.488 1.00 71.69 167 ALA A N 1
ATOM 1276 C CA . ALA A 1 167 ? 8.017 -16.697 48.770 1.00 71.69 167 ALA A CA 1
ATOM 1277 C C . ALA A 1 167 ? 9.214 -16.864 47.818 1.00 71.69 167 ALA A C 1
ATOM 1279 O O . ALA A 1 167 ? 9.689 -15.883 47.252 1.00 71.69 167 ALA A O 1
ATOM 1280 N N . ALA A 1 168 ? 9.654 -18.103 47.573 1.00 73.75 168 ALA A N 1
ATOM 1281 C CA . ALA A 1 168 ? 10.671 -18.415 46.570 1.00 73.75 168 ALA A CA 1
ATOM 1282 C C . ALA A 1 168 ? 10.174 -18.093 45.153 1.00 73.75 168 ALA A C 1
ATOM 1284 O O . ALA A 1 168 ? 10.879 -17.442 44.392 1.00 73.75 168 ALA A O 1
ATOM 1285 N N . GLY A 1 169 ? 8.929 -18.453 44.836 1.00 76.50 169 GLY A N 1
ATOM 1286 C CA . GLY A 1 169 ? 8.269 -18.132 43.575 1.00 76.50 169 GLY A CA 1
ATOM 1287 C C . GLY A 1 169 ? 8.022 -16.636 43.389 1.00 76.50 169 GLY A C 1
ATOM 1288 O O . GLY A 1 169 ? 8.127 -16.159 42.273 1.00 76.50 169 GLY A O 1
ATOM 1289 N N . ALA A 1 170 ? 7.774 -15.868 44.453 1.00 72.62 170 ALA A N 1
ATOM 1290 C CA . ALA A 1 170 ? 7.663 -14.411 44.400 1.00 72.62 170 ALA A CA 1
ATOM 1291 C C . ALA A 1 170 ? 9.034 -13.749 44.224 1.00 72.62 170 ALA A C 1
ATOM 1293 O O . ALA A 1 170 ? 9.145 -12.769 43.495 1.00 72.62 170 ALA A O 1
ATOM 1294 N N . ALA A 1 171 ? 10.092 -14.291 44.836 1.00 76.38 171 ALA A N 1
ATOM 1295 C CA . ALA A 1 171 ? 11.460 -13.831 44.610 1.00 76.38 171 ALA A CA 1
ATOM 1296 C C . ALA A 1 171 ? 11.943 -14.156 43.186 1.00 76.38 171 ALA A C 1
ATOM 1298 O O . ALA A 1 171 ? 12.597 -13.331 42.551 1.00 76.38 171 ALA A O 1
ATOM 1299 N N . GLU A 1 172 ? 11.591 -15.328 42.663 1.00 80.06 172 GLU A N 1
ATOM 1300 C CA . GLU A 1 172 ? 11.908 -15.744 41.298 1.00 80.06 172 GLU A CA 1
ATOM 1301 C C . GLU A 1 172 ? 11.049 -15.006 40.267 1.00 80.06 172 GLU A C 1
ATOM 1303 O O . GLU A 1 172 ? 11.589 -14.513 39.284 1.00 80.06 172 GLU A O 1
ATOM 1308 N N . ALA A 1 173 ? 9.759 -14.791 40.536 1.00 75.75 173 ALA A N 1
ATOM 1309 C CA . ALA A 1 173 ? 8.901 -13.921 39.738 1.00 75.75 173 ALA A CA 1
ATOM 1310 C C . ALA A 1 173 ? 9.420 -12.481 39.739 1.00 75.75 173 ALA A C 1
ATOM 1312 O O . ALA A 1 173 ? 9.482 -11.883 38.677 1.00 75.75 173 ALA A O 1
ATOM 1313 N N . SER A 1 174 ? 9.874 -11.959 40.885 1.00 81.81 174 SER A N 1
ATOM 1314 C CA . SER A 1 174 ? 10.479 -10.625 40.987 1.00 81.81 174 SER A CA 1
ATOM 1315 C C . SER A 1 174 ? 11.770 -10.520 40.163 1.00 81.81 174 SER A C 1
ATOM 1317 O O . SER A 1 174 ? 11.958 -9.558 39.417 1.00 81.81 174 SER A O 1
ATOM 1319 N N . ARG A 1 175 ? 12.625 -11.554 40.195 1.00 85.75 175 ARG A N 1
ATOM 1320 C CA . ARG A 1 175 ? 13.824 -11.646 39.341 1.00 85.75 175 ARG A CA 1
ATOM 1321 C C . ARG A 1 175 ? 13.483 -11.756 37.859 1.00 85.75 175 ARG A C 1
ATOM 1323 O O . ARG A 1 175 ? 14.126 -11.096 37.053 1.00 85.75 175 ARG A O 1
ATOM 1330 N N . LEU A 1 176 ? 12.476 -12.547 37.498 1.00 87.38 176 LEU A N 1
ATOM 1331 C CA . LEU A 1 176 ? 12.016 -12.677 36.117 1.00 87.38 176 LEU A CA 1
ATOM 1332 C C . LEU A 1 176 ? 11.363 -11.384 35.624 1.00 87.38 176 LEU A C 1
ATOM 1334 O O . LEU A 1 176 ? 11.595 -11.005 34.484 1.00 87.38 176 LEU A O 1
ATOM 1338 N N . THR A 1 177 ? 10.627 -10.657 36.468 1.00 81.19 177 THR A N 1
ATOM 1339 C CA . THR A 1 177 ? 10.098 -9.331 36.122 1.00 81.19 177 THR A CA 1
ATOM 1340 C C . THR A 1 177 ? 11.196 -8.281 36.020 1.00 81.19 177 THR A C 1
ATOM 1342 O O . THR A 1 177 ? 11.120 -7.439 35.136 1.00 81.19 177 THR A O 1
ATOM 1345 N N . ALA A 1 178 ? 12.240 -8.343 36.852 1.00 82.56 178 ALA A N 1
ATOM 1346 C CA . ALA A 1 178 ? 13.395 -7.454 36.740 1.00 82.56 178 ALA A CA 1
ATOM 1347 C C . ALA A 1 178 ? 14.198 -7.736 35.458 1.00 82.56 178 ALA A C 1
ATOM 1349 O O . ALA A 1 178 ? 14.523 -6.808 34.725 1.00 82.56 178 ALA A O 1
ATOM 1350 N N . ALA A 1 179 ? 14.430 -9.011 35.130 1.00 83.31 179 ALA A N 1
ATOM 1351 C CA . ALA A 1 179 ? 15.075 -9.415 33.882 1.00 83.31 179 ALA A CA 1
ATOM 1352 C C . ALA A 1 179 ? 14.215 -9.075 32.650 1.00 83.31 179 ALA A C 1
ATOM 1354 O O . ALA A 1 179 ? 14.741 -8.634 31.632 1.00 83.31 179 ALA A O 1
ATOM 1355 N N . ALA A 1 180 ? 12.890 -9.228 32.739 1.00 76.81 180 ALA A N 1
ATOM 1356 C CA . ALA A 1 180 ? 11.963 -8.813 31.689 1.00 76.81 180 ALA A CA 1
ATOM 1357 C C . ALA A 1 180 ? 11.923 -7.286 31.534 1.00 76.81 180 ALA A C 1
ATOM 1359 O O . ALA A 1 180 ? 11.832 -6.802 30.412 1.00 76.81 180 ALA A O 1
ATOM 1360 N N . ALA A 1 181 ? 12.043 -6.525 32.626 1.00 78.06 181 ALA A N 1
ATOM 1361 C CA . ALA A 1 181 ? 12.142 -5.069 32.588 1.00 78.06 181 ALA A CA 1
ATOM 1362 C C . ALA A 1 181 ? 13.468 -4.599 31.964 1.00 78.06 181 ALA A C 1
ATOM 1364 O O . ALA A 1 181 ? 13.449 -3.690 31.140 1.00 78.06 181 ALA A O 1
ATOM 1365 N N . GLU A 1 182 ? 14.597 -5.247 32.271 1.00 80.06 182 GLU A N 1
ATOM 1366 C CA . GLU A 1 182 ? 15.879 -4.990 31.593 1.00 80.06 182 GLU A CA 1
ATOM 1367 C C . GLU A 1 182 ? 15.822 -5.348 30.103 1.00 80.06 182 GLU A C 1
ATOM 1369 O O . GLU A 1 182 ? 16.282 -4.578 29.261 1.00 80.06 182 GLU A O 1
ATOM 1374 N N . GLN A 1 183 ? 15.214 -6.484 29.748 1.00 72.94 183 GLN A N 1
ATOM 1375 C CA . GLN A 1 183 ? 15.027 -6.864 28.347 1.00 72.94 183 GLN A CA 1
ATOM 1376 C C . GLN A 1 183 ? 14.071 -5.919 27.612 1.00 72.94 183 GLN A C 1
ATOM 1378 O O . GLN A 1 183 ? 14.318 -5.608 26.449 1.00 72.94 183 GLN A O 1
ATOM 1383 N N . ALA A 1 184 ? 13.020 -5.424 28.270 1.00 68.06 184 ALA A N 1
ATOM 1384 C CA . ALA A 1 184 ? 12.103 -4.435 27.710 1.00 68.06 184 ALA A CA 1
ATOM 1385 C C . ALA A 1 184 ? 12.778 -3.066 27.529 1.00 68.06 184 ALA A C 1
ATOM 1387 O O . ALA A 1 184 ? 12.588 -2.433 26.493 1.00 68.06 184 ALA A O 1
ATOM 1388 N N . ALA A 1 185 ? 13.621 -2.639 28.475 1.00 70.56 185 ALA A N 1
ATOM 1389 C CA . ALA A 1 185 ? 14.428 -1.426 28.345 1.00 70.56 185 ALA A CA 1
ATOM 1390 C C . ALA A 1 185 ? 15.434 -1.544 27.185 1.00 70.56 185 ALA A C 1
ATOM 1392 O O . ALA A 1 185 ? 15.494 -0.668 26.325 1.00 70.56 185 ALA A O 1
ATOM 1393 N N . ALA A 1 186 ? 16.138 -2.676 27.076 1.00 69.88 186 ALA A N 1
ATOM 1394 C CA . ALA A 1 186 ? 17.043 -2.946 25.959 1.00 69.88 186 ALA A CA 1
ATOM 1395 C C . ALA A 1 186 ? 16.308 -3.074 24.609 1.00 69.88 186 ALA A C 1
ATOM 1397 O O . ALA A 1 186 ? 16.849 -2.708 23.566 1.00 69.88 186 ALA A O 1
ATOM 1398 N N . ALA A 1 187 ? 15.072 -3.583 24.601 1.00 63.56 187 ALA A N 1
ATOM 1399 C CA . ALA A 1 187 ? 14.234 -3.651 23.406 1.00 63.56 187 ALA A CA 1
ATOM 1400 C C . ALA A 1 187 ? 13.696 -2.274 22.986 1.00 63.56 187 ALA A C 1
ATOM 1402 O O . ALA A 1 187 ? 13.528 -2.049 21.791 1.00 63.56 187 ALA A O 1
ATOM 1403 N N . ALA A 1 188 ? 13.480 -1.352 23.929 1.00 66.62 188 ALA A N 1
ATOM 1404 C CA . ALA A 1 188 ? 13.059 0.021 23.649 1.00 66.62 188 ALA A CA 1
ATOM 1405 C C . ALA A 1 188 ? 14.188 0.894 23.065 1.00 66.62 188 ALA A C 1
ATOM 1407 O O . ALA A 1 188 ? 13.913 1.807 22.289 1.00 66.62 188 ALA A O 1
ATOM 1408 N N . GLU A 1 189 ? 15.459 0.595 23.360 1.00 71.06 189 GLU A N 1
ATOM 1409 C CA . GLU A 1 189 ? 16.612 1.322 22.796 1.00 71.06 189 GLU A CA 1
ATOM 1410 C C . GLU A 1 189 ? 16.976 0.896 21.359 1.00 71.06 189 GLU A C 1
ATOM 1412 O O . GLU A 1 189 ? 17.470 1.704 20.568 1.00 71.06 189 GLU A O 1
ATOM 1417 N N . ARG A 1 190 ? 16.683 -0.352 20.972 1.00 68.38 190 ARG A N 1
ATOM 1418 C CA . ARG A 1 190 ? 16.932 -0.874 19.611 1.00 68.38 190 ARG A CA 1
ATOM 1419 C C . ARG A 1 190 ? 16.243 -0.094 18.479 1.00 68.38 190 ARG A C 1
ATOM 1421 O O . ARG A 1 190 ? 16.945 0.255 17.530 1.00 68.38 190 ARG A O 1
ATOM 1428 N N . PRO A 1 191 ? 14.941 0.252 18.538 1.00 73.31 191 PRO A N 1
ATOM 1429 C CA . PRO A 1 191 ? 14.291 1.002 17.461 1.00 73.31 191 PRO A CA 1
ATOM 1430 C C . PRO A 1 191 ? 14.845 2.430 17.315 1.00 73.31 191 PRO A C 1
ATOM 1432 O O . PRO A 1 191 ? 14.871 2.977 16.209 1.00 73.31 191 PRO A O 1
ATOM 1435 N N . ALA A 1 192 ? 15.352 3.035 18.396 1.00 72.69 192 ALA A N 1
ATOM 1436 C CA . ALA A 1 192 ? 16.014 4.338 18.330 1.00 72.69 192 ALA A CA 1
ATOM 1437 C C . ALA A 1 192 ? 17.366 4.249 17.595 1.00 72.69 192 ALA A C 1
ATOM 1439 O O . ALA A 1 192 ? 17.663 5.079 16.736 1.00 72.69 192 ALA A O 1
ATOM 1440 N N . ALA A 1 193 ? 18.157 3.205 17.858 1.00 75.62 193 ALA A N 1
ATOM 1441 C CA . ALA A 1 193 ? 19.412 2.967 17.147 1.00 75.62 193 ALA A CA 1
ATOM 1442 C C . ALA A 1 193 ? 19.191 2.601 15.664 1.00 75.62 193 ALA A C 1
ATOM 1444 O O . ALA A 1 193 ? 19.881 3.121 14.785 1.00 75.62 193 ALA A O 1
ATOM 1445 N N . GLU A 1 194 ? 18.202 1.756 15.363 1.00 83.94 194 GLU A N 1
ATOM 1446 C CA . GLU A 1 194 ? 17.870 1.357 13.988 1.00 83.94 194 GLU A CA 1
ATOM 1447 C C . GLU A 1 194 ? 17.333 2.531 13.157 1.00 83.94 194 GLU A C 1
ATOM 1449 O O . GLU A 1 194 ? 17.713 2.699 11.995 1.00 83.94 194 GLU A O 1
ATOM 1454 N N . SER A 1 195 ? 16.503 3.396 13.750 1.00 78.56 195 SER A N 1
ATOM 1455 C CA . SER A 1 195 ? 16.006 4.603 13.077 1.00 78.56 195 SER A CA 1
ATOM 1456 C C . SER A 1 195 ? 17.115 5.626 12.803 1.00 78.56 195 SER A C 1
ATOM 1458 O O . SER A 1 195 ? 17.128 6.231 11.727 1.00 78.56 195 SER A O 1
ATOM 1460 N N . ALA A 1 196 ? 18.094 5.768 13.705 1.00 85.44 196 ALA A N 1
ATOM 1461 C CA . ALA A 1 196 ? 19.280 6.594 13.475 1.00 85.44 196 ALA A CA 1
ATOM 1462 C C . ALA A 1 196 ? 20.136 6.059 12.311 1.00 85.44 196 ALA A C 1
ATOM 1464 O O . ALA A 1 196 ? 20.489 6.815 11.404 1.00 85.44 196 ALA A O 1
ATOM 1465 N N . GLN A 1 197 ? 20.386 4.746 12.265 1.00 90.31 197 GLN A N 1
ATOM 1466 C CA . GLN A 1 197 ? 21.115 4.114 11.158 1.00 90.31 197 GLN A CA 1
ATOM 1467 C C . GLN A 1 197 ? 20.372 4.239 9.818 1.00 90.31 197 GLN A C 1
ATOM 1469 O O . GLN A 1 197 ? 20.988 4.484 8.778 1.00 90.31 197 GLN A O 1
ATOM 1474 N N . LEU A 1 198 ? 19.041 4.113 9.814 1.00 87.69 198 LEU A N 1
ATOM 1475 C CA . LEU A 1 198 ? 18.212 4.355 8.628 1.00 87.69 198 LEU A CA 1
ATOM 1476 C C . LEU A 1 198 ? 18.310 5.808 8.148 1.00 87.69 198 LEU A C 1
ATOM 1478 O O . LEU A 1 198 ? 18.403 6.049 6.942 1.00 87.69 198 LEU A O 1
ATOM 1482 N N . ALA A 1 199 ? 18.327 6.772 9.070 1.00 88.75 199 ALA A N 1
ATOM 1483 C CA . ALA A 1 199 ? 18.492 8.182 8.737 1.00 88.75 199 ALA A CA 1
ATOM 1484 C C . ALA A 1 199 ? 19.871 8.469 8.118 1.00 88.75 199 ALA A C 1
ATOM 1486 O O . ALA A 1 199 ? 19.952 9.192 7.122 1.00 88.75 199 ALA A O 1
ATOM 1487 N N . GLU A 1 200 ? 20.941 7.869 8.644 1.00 93.25 200 GLU A N 1
ATOM 1488 C CA . GLU A 1 200 ? 22.292 7.981 8.077 1.00 93.25 200 GLU A CA 1
ATOM 1489 C C . GLU A 1 200 ? 22.393 7.346 6.689 1.00 93.25 200 GLU A C 1
ATOM 1491 O O . GLU A 1 200 ? 22.875 7.985 5.753 1.00 93.25 200 GLU A O 1
ATOM 1496 N N . ARG A 1 201 ? 21.857 6.133 6.505 1.00 94.50 201 ARG A N 1
ATOM 1497 C CA . ARG A 1 201 ? 21.809 5.472 5.189 1.00 94.50 201 ARG A CA 1
ATOM 1498 C C . ARG A 1 201 ? 21.027 6.294 4.170 1.00 94.50 201 ARG A C 1
ATOM 1500 O O . ARG A 1 201 ? 21.446 6.403 3.020 1.00 94.50 201 ARG A O 1
ATOM 1507 N N . LYS A 1 202 ? 19.918 6.911 4.587 1.00 94.38 202 LYS A N 1
ATOM 1508 C CA . LYS A 1 202 ? 19.123 7.796 3.729 1.00 94.38 202 LYS A CA 1
ATOM 1509 C C . LYS A 1 202 ? 19.900 9.050 3.329 1.00 94.38 202 LYS A C 1
ATOM 1511 O O . LYS A 1 202 ? 19.827 9.440 2.169 1.00 94.38 202 LYS A O 1
ATOM 1516 N N . ARG A 1 203 ? 20.650 9.665 4.251 1.00 95.00 203 ARG A N 1
ATOM 1517 C CA . ARG A 1 203 ? 21.527 10.810 3.940 1.00 95.00 203 ARG A CA 1
ATOM 1518 C C . ARG A 1 203 ? 22.621 10.419 2.950 1.00 95.00 203 ARG A C 1
ATOM 1520 O O . ARG A 1 203 ? 22.716 11.044 1.903 1.00 95.00 203 ARG A O 1
ATOM 1527 N N . ALA A 1 204 ? 23.337 9.326 3.210 1.00 95.12 204 ALA A N 1
ATOM 1528 C CA . ALA A 1 204 ? 24.378 8.828 2.310 1.00 95.12 204 ALA A CA 1
ATOM 1529 C C . ALA A 1 204 ? 23.840 8.518 0.900 1.00 95.12 204 ALA A C 1
ATOM 1531 O O . ALA A 1 204 ? 24.489 8.815 -0.101 1.00 95.12 204 ALA A O 1
ATOM 1532 N N . TRP A 1 205 ? 22.630 7.960 0.810 1.00 95.81 205 TRP A N 1
ATOM 1533 C CA . TRP A 1 205 ? 21.970 7.713 -0.471 1.00 95.81 205 TRP A CA 1
ATOM 1534 C C . TRP A 1 205 ? 21.614 9.011 -1.214 1.00 95.81 205 TRP A C 1
ATOM 1536 O O . TRP A 1 205 ? 21.810 9.092 -2.427 1.00 95.81 205 TRP A O 1
ATOM 1546 N N . LEU A 1 206 ? 21.134 10.040 -0.506 1.00 95.06 206 LEU A N 1
ATOM 1547 C CA . LEU A 1 206 ? 20.855 11.354 -1.099 1.00 95.06 206 LEU A CA 1
ATOM 1548 C C . LEU A 1 206 ? 22.134 12.041 -1.594 1.00 95.06 206 LEU A C 1
ATOM 1550 O O . LEU A 1 206 ? 22.134 12.575 -2.701 1.00 95.06 206 LEU A O 1
ATOM 1554 N N . ASP A 1 207 ? 23.225 11.966 -0.830 1.00 94.69 207 ASP A N 1
ATOM 1555 C CA . ASP A 1 207 ? 24.524 12.517 -1.231 1.00 94.69 207 ASP A CA 1
ATOM 1556 C C . ASP A 1 207 ? 25.064 11.815 -2.487 1.00 94.69 207 ASP A C 1
ATOM 1558 O O . ASP A 1 207 ? 25.554 12.462 -3.415 1.00 94.69 207 ASP A O 1
ATOM 1562 N N . GLN A 1 208 ? 24.907 10.489 -2.572 1.00 95.94 208 GLN A N 1
ATOM 1563 C CA . GLN A 1 208 ? 25.271 9.723 -3.764 1.00 95.94 208 GLN A CA 1
ATOM 1564 C C . GLN A 1 208 ? 24.425 10.121 -4.983 1.00 95.94 208 GLN A C 1
ATOM 1566 O O . GLN A 1 208 ? 24.956 10.245 -6.089 1.00 95.94 208 GLN A O 1
ATOM 1571 N N . LEU A 1 209 ? 23.119 10.336 -4.797 1.00 94.06 209 LEU A N 1
ATOM 1572 C CA . LEU A 1 209 ? 22.219 10.776 -5.863 1.00 94.06 209 LEU A CA 1
ATOM 1573 C C . LEU A 1 209 ? 22.603 12.173 -6.371 1.00 94.06 209 LEU A C 1
ATOM 1575 O O . LEU A 1 209 ? 22.651 12.393 -7.582 1.00 94.06 209 LEU A O 1
ATOM 1579 N N . GLN A 1 210 ? 22.920 13.096 -5.460 1.00 95.88 210 GLN A N 1
ATOM 1580 C CA . GLN A 1 210 ? 23.373 14.442 -5.804 1.00 95.88 210 GLN A CA 1
ATOM 1581 C C . GLN A 1 210 ? 24.691 14.395 -6.588 1.00 95.88 210 GLN A C 1
ATOM 1583 O O . GLN A 1 210 ? 24.785 14.984 -7.664 1.00 95.88 210 GLN A O 1
ATOM 1588 N N . ALA A 1 211 ? 25.665 13.602 -6.133 1.00 92.62 211 ALA A N 1
ATOM 1589 C CA . ALA A 1 211 ? 26.932 13.421 -6.839 1.00 92.62 211 ALA A CA 1
ATOM 1590 C C . ALA A 1 211 ? 26.747 12.842 -8.257 1.00 92.62 211 ALA A C 1
ATOM 1592 O O . ALA A 1 211 ? 27.443 13.247 -9.191 1.00 92.62 211 ALA A O 1
ATOM 1593 N N . GLN A 1 212 ? 25.790 11.926 -8.456 1.00 92.12 212 GLN A N 1
ATOM 1594 C CA . GLN A 1 212 ? 25.450 11.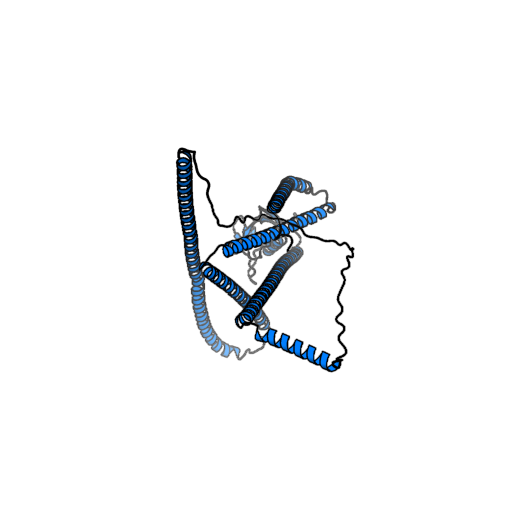416 -9.790 1.00 92.12 212 GLN A CA 1
ATOM 1595 C C . GLN A 1 212 ? 24.843 12.498 -10.693 1.00 92.12 212 GLN A C 1
ATOM 1597 O O . GLN A 1 212 ? 25.169 12.553 -11.881 1.00 92.12 212 GLN A O 1
ATOM 1602 N N . GLN A 1 213 ? 23.983 13.366 -10.151 1.00 93.12 213 GLN A N 1
ATOM 1603 C CA . GLN A 1 213 ? 23.409 14.484 -10.904 1.00 93.12 213 GLN A CA 1
ATOM 1604 C C . GLN A 1 213 ? 24.480 15.501 -11.305 1.00 93.12 213 GLN A C 1
ATOM 1606 O O . GLN A 1 213 ? 24.511 15.924 -12.463 1.00 93.12 213 GLN A O 1
ATOM 1611 N N . ASP A 1 214 ? 25.396 15.828 -10.395 1.00 94.06 214 ASP A N 1
ATOM 1612 C CA . ASP A 1 214 ? 26.504 16.748 -10.658 1.00 94.06 214 ASP A CA 1
ATOM 1613 C C . ASP A 1 214 ? 27.465 16.175 -11.712 1.00 94.06 214 ASP A C 1
ATOM 1615 O O . ASP A 1 214 ? 27.854 16.871 -12.654 1.00 94.06 214 ASP A O 1
ATOM 1619 N N . ALA A 1 215 ? 27.781 14.877 -11.635 1.00 91.94 215 ALA A N 1
ATOM 1620 C CA . ALA A 1 215 ? 28.583 14.188 -12.645 1.00 91.94 215 ALA A CA 1
ATOM 1621 C C . ALA A 1 215 ? 27.896 14.169 -14.023 1.00 91.94 215 ALA A C 1
ATOM 1623 O O . ALA A 1 215 ? 28.541 14.419 -15.045 1.00 91.94 215 ALA A O 1
ATOM 1624 N N . ALA A 1 216 ? 26.583 13.924 -14.074 1.00 90.50 216 ALA A N 1
ATOM 1625 C CA . ALA A 1 216 ? 25.813 13.963 -15.316 1.00 90.50 216 ALA A CA 1
ATOM 1626 C C . ALA A 1 216 ? 25.749 15.381 -15.913 1.00 90.50 216 ALA A C 1
ATOM 1628 O O . ALA A 1 216 ? 25.874 15.551 -17.130 1.00 90.50 216 ALA A O 1
ATOM 1629 N N . ALA A 1 217 ? 25.602 16.409 -15.072 1.00 90.81 217 ALA A N 1
ATOM 1630 C CA . ALA A 1 217 ? 25.640 17.806 -15.492 1.00 90.81 217 ALA A CA 1
ATOM 1631 C C . ALA A 1 217 ? 27.019 18.187 -16.054 1.00 90.81 217 ALA A C 1
ATOM 1633 O O . ALA A 1 217 ? 27.097 18.790 -17.129 1.00 90.81 217 ALA A O 1
ATOM 1634 N N . ALA A 1 218 ? 28.101 17.767 -15.391 1.00 93.88 218 ALA A N 1
ATOM 1635 C CA . ALA A 1 218 ? 29.468 17.959 -15.867 1.00 93.88 218 ALA A CA 1
ATOM 1636 C C . ALA A 1 218 ? 29.717 17.247 -17.209 1.00 93.88 218 ALA A C 1
ATOM 1638 O O . ALA A 1 218 ? 30.267 17.850 -18.132 1.00 93.88 218 ALA A O 1
ATOM 1639 N N . ALA A 1 219 ? 29.246 16.005 -17.366 1.00 91.75 219 ALA A N 1
ATOM 1640 C CA . ALA A 1 219 ? 29.340 15.264 -18.623 1.00 91.75 219 ALA A CA 1
ATOM 1641 C C . ALA A 1 219 ? 28.568 15.956 -19.760 1.00 91.75 219 ALA A C 1
ATOM 1643 O O . ALA A 1 219 ? 29.080 16.085 -20.873 1.00 91.75 219 ALA A O 1
ATOM 1644 N N . LYS A 1 220 ? 27.364 16.475 -19.483 1.00 91.44 220 LYS A N 1
ATOM 1645 C CA . LYS A 1 220 ? 26.573 17.240 -20.457 1.00 91.44 220 LYS A CA 1
ATOM 1646 C C . LYS A 1 220 ? 27.271 18.541 -20.862 1.00 91.44 220 LYS A C 1
ATOM 1648 O O . LYS A 1 220 ? 27.277 18.882 -22.044 1.00 91.44 220 LYS A O 1
ATOM 1653 N N . ALA A 1 221 ? 27.881 19.249 -19.911 1.00 94.56 221 ALA A N 1
ATOM 1654 C CA . ALA A 1 221 ? 28.662 20.452 -20.187 1.00 94.56 221 ALA A CA 1
ATOM 1655 C C . ALA A 1 221 ? 29.906 20.143 -21.038 1.00 94.56 221 ALA A C 1
ATOM 1657 O O . ALA A 1 221 ? 30.189 20.860 -22.000 1.00 94.56 221 ALA A O 1
ATOM 1658 N N . ALA A 1 222 ? 30.611 19.045 -20.745 1.00 93.38 222 ALA A N 1
ATOM 1659 C CA . ALA A 1 222 ? 31.746 18.583 -21.539 1.00 93.38 222 ALA A CA 1
ATOM 1660 C C . ALA A 1 222 ? 31.328 18.201 -22.970 1.00 93.38 222 ALA A C 1
ATOM 1662 O O . ALA A 1 222 ? 31.974 18.627 -23.928 1.00 93.38 222 ALA A O 1
ATOM 1663 N N . ALA A 1 223 ? 30.213 17.480 -23.132 1.00 91.19 223 ALA A N 1
ATOM 1664 C CA . ALA A 1 223 ? 29.665 17.128 -24.441 1.00 91.19 223 ALA A CA 1
ATOM 1665 C C . ALA A 1 223 ? 29.250 18.369 -25.250 1.00 91.19 223 ALA A C 1
ATOM 1667 O O . ALA A 1 223 ? 29.554 18.459 -26.438 1.00 91.19 223 ALA A O 1
ATOM 1668 N N . ALA A 1 224 ? 28.618 19.360 -24.611 1.00 93.88 224 ALA A N 1
ATOM 1669 C CA . ALA A 1 224 ? 28.273 20.625 -25.258 1.00 93.88 224 ALA A CA 1
ATOM 1670 C C . ALA A 1 224 ? 29.524 21.399 -25.707 1.00 93.88 224 ALA A C 1
ATOM 1672 O O . ALA A 1 224 ? 29.557 21.927 -26.819 1.00 93.88 224 ALA A O 1
ATOM 1673 N N . LYS A 1 225 ? 30.579 21.421 -24.881 1.00 96.12 225 LYS A N 1
ATOM 1674 C CA . LYS A 1 225 ? 31.867 22.034 -25.233 1.00 96.12 225 LYS A CA 1
ATOM 1675 C C . LYS A 1 225 ? 32.539 21.317 -26.410 1.00 96.12 225 LYS A C 1
ATOM 1677 O O . LYS A 1 225 ? 33.036 21.985 -27.311 1.00 96.12 225 LYS A O 1
ATOM 1682 N N . ALA A 1 226 ? 32.518 19.984 -26.430 1.00 94.00 226 ALA A N 1
ATOM 1683 C CA . ALA A 1 226 ? 33.046 19.189 -27.539 1.00 94.00 226 ALA A CA 1
ATOM 1684 C C . ALA A 1 226 ? 32.256 19.420 -28.840 1.00 94.00 226 ALA A C 1
ATOM 1686 O O . ALA A 1 226 ? 32.855 19.621 -29.892 1.00 94.00 226 ALA A O 1
ATOM 1687 N N . ALA A 1 227 ? 30.922 19.480 -28.766 1.00 92.25 227 ALA A N 1
ATOM 1688 C CA . ALA A 1 227 ? 30.074 19.790 -29.916 1.00 92.25 227 ALA A CA 1
ATOM 1689 C C . ALA A 1 227 ? 30.333 21.205 -30.464 1.00 92.25 227 ALA A C 1
ATOM 1691 O O . ALA A 1 227 ? 30.401 21.390 -31.677 1.00 92.25 227 ALA A O 1
ATOM 1692 N N . ALA A 1 228 ? 30.532 22.195 -29.586 1.00 94.50 228 ALA A N 1
ATOM 1693 C CA . ALA A 1 228 ? 30.894 23.552 -29.990 1.00 94.50 228 ALA A CA 1
ATOM 1694 C C . ALA A 1 228 ? 32.277 23.611 -30.664 1.00 94.50 228 ALA A C 1
ATOM 1696 O O . ALA A 1 228 ? 32.435 24.308 -31.665 1.00 94.50 228 ALA A O 1
ATOM 1697 N N . ALA A 1 229 ? 33.260 22.854 -30.161 1.00 94.62 229 ALA A N 1
ATOM 1698 C CA . ALA A 1 229 ? 34.580 22.744 -30.782 1.00 94.62 229 ALA A CA 1
ATOM 1699 C C . ALA A 1 229 ? 34.504 22.093 -32.175 1.00 94.62 229 ALA A C 1
ATOM 1701 O O . ALA A 1 229 ? 35.032 22.649 -33.134 1.00 94.62 229 ALA A O 1
ATOM 1702 N N . ALA A 1 230 ? 33.767 20.986 -32.315 1.00 93.06 230 ALA A N 1
ATOM 1703 C CA . ALA A 1 230 ? 33.556 20.323 -33.604 1.00 93.06 230 ALA A CA 1
ATOM 1704 C C . ALA A 1 230 ? 32.826 21.228 -34.615 1.00 93.06 230 ALA A C 1
ATOM 1706 O O . ALA A 1 230 ? 33.182 21.268 -35.792 1.00 93.06 230 ALA A O 1
ATOM 1707 N N . ALA A 1 231 ? 31.835 22.006 -34.164 1.00 93.00 231 ALA A N 1
ATOM 1708 C CA . ALA A 1 231 ? 31.156 22.989 -35.007 1.00 93.00 231 ALA A CA 1
ATOM 1709 C C . ALA A 1 231 ? 32.102 24.116 -35.465 1.00 93.00 231 ALA A C 1
ATOM 1711 O O . ALA A 1 231 ? 32.020 24.556 -36.612 1.00 93.00 231 ALA A O 1
ATOM 1712 N N . ALA A 1 232 ? 33.017 24.564 -34.598 1.00 95.62 232 ALA A N 1
ATOM 1713 C CA . ALA A 1 232 ? 34.026 25.562 -34.945 1.00 95.62 232 ALA A CA 1
ATOM 1714 C C . ALA A 1 232 ? 35.045 25.028 -35.969 1.00 95.62 232 ALA A C 1
ATOM 1716 O O . ALA A 1 232 ? 35.366 25.736 -36.924 1.00 95.62 232 ALA A O 1
ATOM 1717 N N . GLU A 1 233 ? 35.503 23.780 -35.823 1.00 95.06 233 GLU A N 1
ATOM 1718 C CA . GLU A 1 233 ? 36.372 23.119 -36.808 1.00 95.06 233 GLU A CA 1
ATOM 1719 C C . GLU A 1 233 ? 35.673 22.946 -38.162 1.00 95.06 233 GLU A C 1
ATOM 1721 O O . GLU A 1 233 ? 36.248 23.280 -39.198 1.00 95.06 233 GLU A O 1
ATOM 1726 N N . ALA A 1 234 ? 34.407 22.514 -38.169 1.00 93.69 234 ALA A N 1
ATOM 1727 C CA . ALA A 1 234 ? 33.617 22.398 -39.393 1.00 93.69 234 ALA A CA 1
ATOM 1728 C C . ALA A 1 234 ? 33.429 23.757 -40.092 1.00 93.69 234 ALA A C 1
ATOM 1730 O O . ALA A 1 234 ? 33.563 23.853 -41.314 1.00 93.69 234 ALA A O 1
ATOM 1731 N N . ALA A 1 235 ? 33.177 24.828 -39.331 1.00 93.88 235 ALA A N 1
ATOM 1732 C CA . ALA A 1 235 ? 33.080 26.184 -39.870 1.00 93.88 235 ALA A CA 1
ATOM 1733 C C . ALA A 1 235 ? 34.421 26.683 -40.441 1.00 93.88 235 ALA A C 1
ATOM 1735 O O . ALA A 1 235 ? 34.442 27.328 -41.493 1.00 93.88 235 ALA A O 1
ATOM 1736 N N . ALA A 1 236 ? 35.544 26.365 -39.788 1.00 94.62 236 ALA A N 1
ATOM 1737 C CA . ALA A 1 236 ? 36.879 26.688 -40.287 1.00 94.62 236 ALA A CA 1
ATOM 1738 C C . ALA A 1 236 ? 37.202 25.931 -41.588 1.00 94.62 236 ALA A C 1
ATOM 1740 O O . ALA A 1 236 ? 37.685 26.543 -42.542 1.00 94.62 236 ALA A O 1
ATOM 1741 N N . ALA A 1 237 ? 36.869 24.638 -41.662 1.00 92.88 237 ALA A N 1
ATOM 1742 C CA . ALA A 1 237 ? 37.028 23.825 -42.866 1.00 92.88 237 ALA A CA 1
ATOM 1743 C C . ALA A 1 237 ? 36.173 24.347 -44.033 1.00 92.88 237 ALA A C 1
ATOM 1745 O O . ALA A 1 237 ? 36.675 24.488 -45.148 1.00 92.88 237 ALA A O 1
ATOM 1746 N N . ALA A 1 238 ? 34.915 24.722 -43.776 1.00 93.38 238 ALA A N 1
ATOM 1747 C CA . ALA A 1 238 ? 34.042 25.326 -44.784 1.00 93.38 238 ALA A CA 1
ATOM 1748 C C . ALA A 1 238 ? 34.599 26.663 -45.306 1.00 93.38 238 ALA A C 1
ATOM 1750 O O . ALA A 1 238 ? 34.572 26.924 -46.509 1.00 93.38 238 ALA A O 1
ATOM 1751 N N . LYS A 1 239 ? 35.161 27.498 -44.420 1.00 95.00 239 LYS A N 1
ATOM 1752 C CA . LYS A 1 239 ? 35.806 28.759 -44.812 1.00 95.00 239 LYS A CA 1
ATOM 1753 C C . LYS A 1 239 ? 37.066 28.527 -45.654 1.00 95.00 239 LYS A C 1
ATOM 1755 O O . LYS A 1 239 ? 37.302 29.278 -46.597 1.00 95.00 239 LYS A O 1
ATOM 1760 N N . ALA A 1 240 ? 37.854 27.497 -45.340 1.00 92.75 240 ALA A N 1
ATOM 1761 C CA . ALA A 1 240 ? 39.027 27.116 -46.126 1.00 92.75 240 ALA A CA 1
ATOM 1762 C C . ALA A 1 240 ? 38.645 26.596 -47.523 1.00 92.75 240 ALA A C 1
ATOM 1764 O O . ALA A 1 240 ? 39.263 27.001 -48.505 1.00 92.75 240 ALA A O 1
ATOM 1765 N N . ALA A 1 241 ? 37.593 25.774 -47.625 1.00 90.50 241 ALA A N 1
ATOM 1766 C CA . ALA A 1 241 ? 37.061 25.307 -48.907 1.00 90.50 241 ALA A CA 1
ATOM 1767 C C . ALA A 1 241 ? 36.572 26.478 -49.779 1.00 90.50 241 ALA A C 1
ATOM 1769 O O . ALA A 1 241 ? 36.994 26.607 -50.925 1.00 90.50 241 ALA A O 1
ATOM 1770 N N . ALA A 1 242 ? 35.796 27.405 -49.205 1.00 90.25 242 ALA A N 1
ATOM 1771 C CA . ALA A 1 242 ? 35.332 28.596 -49.920 1.00 90.25 242 ALA A CA 1
ATOM 1772 C C . ALA A 1 242 ? 36.488 29.493 -50.409 1.00 90.25 242 ALA A C 1
ATOM 1774 O O . ALA A 1 242 ? 36.405 30.089 -51.483 1.00 90.25 242 ALA A O 1
ATOM 1775 N N . ALA A 1 243 ? 37.582 29.589 -49.644 1.00 90.19 243 ALA A N 1
ATOM 1776 C CA . ALA A 1 243 ? 38.776 30.325 -50.061 1.00 90.19 243 ALA A CA 1
ATOM 1777 C C . ALA A 1 243 ? 39.525 29.626 -51.212 1.00 90.19 243 ALA A C 1
ATOM 1779 O O . ALA A 1 243 ? 40.034 30.304 -52.105 1.00 90.19 243 ALA A O 1
ATOM 1780 N N . ALA A 1 244 ? 39.573 28.290 -51.215 1.00 87.69 244 ALA A N 1
ATOM 1781 C CA . ALA A 1 244 ? 40.169 27.509 -52.298 1.00 87.69 244 ALA A CA 1
ATOM 1782 C C . ALA A 1 244 ? 39.371 27.645 -53.607 1.00 87.69 244 ALA A C 1
ATOM 1784 O O . ALA A 1 244 ? 39.966 27.874 -54.660 1.00 87.69 244 ALA A O 1
ATOM 1785 N N . ASP A 1 245 ? 38.037 27.605 -53.534 1.00 84.81 245 ASP A N 1
ATOM 1786 C CA . ASP A 1 245 ? 37.164 27.820 -54.695 1.00 84.81 245 ASP A CA 1
ATOM 1787 C C . ASP A 1 245 ? 37.316 29.241 -55.267 1.00 84.81 245 ASP A C 1
ATOM 1789 O O . ASP A 1 245 ? 37.402 29.428 -56.483 1.00 84.81 245 ASP A O 1
ATOM 1793 N N . ALA A 1 246 ? 37.434 30.254 -54.400 1.00 82.88 246 ALA A N 1
ATOM 1794 C CA . ALA A 1 246 ? 37.691 31.631 -54.823 1.00 82.88 246 ALA A CA 1
ATOM 1795 C C . ALA A 1 246 ? 39.063 31.795 -55.507 1.00 82.88 246 ALA A C 1
ATOM 1797 O O . ALA A 1 246 ? 39.180 32.545 -56.477 1.00 82.88 246 ALA A O 1
ATOM 1798 N N . ALA A 1 247 ? 40.093 31.079 -55.043 1.00 80.06 247 ALA A N 1
ATOM 1799 C CA . ALA A 1 247 ? 41.413 31.081 -55.672 1.00 80.06 247 ALA A CA 1
ATOM 1800 C C . ALA A 1 247 ? 41.406 30.380 -57.043 1.00 80.06 247 ALA A C 1
ATOM 1802 O O . ALA A 1 247 ? 42.041 30.865 -57.979 1.00 80.06 247 ALA A O 1
ATOM 1803 N N . ALA A 1 248 ? 40.650 29.286 -57.191 1.00 76.50 248 ALA A N 1
ATOM 1804 C CA . ALA A 1 248 ? 40.488 28.588 -58.467 1.00 76.50 248 ALA A CA 1
ATOM 1805 C C . ALA A 1 248 ? 39.757 29.448 -59.516 1.00 76.50 248 ALA A C 1
ATOM 1807 O O . ALA A 1 248 ? 40.113 29.418 -60.693 1.00 76.50 248 ALA A O 1
ATOM 1808 N N . ALA A 1 249 ? 38.788 30.267 -59.094 1.00 75.31 249 ALA A N 1
ATOM 1809 C CA . ALA A 1 249 ? 38.070 31.189 -59.976 1.00 75.31 249 ALA A CA 1
ATOM 1810 C C . ALA A 1 249 ? 38.920 32.381 -60.469 1.00 75.31 249 ALA A C 1
ATOM 1812 O O . ALA A 1 249 ? 38.573 33.005 -61.470 1.00 75.31 249 ALA A O 1
ATOM 1813 N N . ALA A 1 250 ? 40.030 32.703 -59.793 1.00 72.44 250 ALA A N 1
ATOM 1814 C CA . ALA A 1 250 ? 40.908 33.822 -60.142 1.00 72.44 250 ALA A CA 1
ATOM 1815 C C . ALA A 1 250 ? 42.055 33.448 -61.106 1.00 72.44 250 ALA A C 1
ATOM 1817 O O . ALA A 1 250 ? 42.832 34.322 -61.498 1.00 72.44 250 ALA A O 1
ATOM 1818 N N . ALA A 1 251 ? 42.183 32.177 -61.501 1.00 61.62 251 ALA A N 1
ATOM 1819 C CA . ALA A 1 251 ? 43.196 31.754 -62.464 1.00 61.62 251 ALA A CA 1
ATOM 1820 C C . ALA A 1 251 ? 42.805 32.194 -63.896 1.00 61.62 251 ALA A C 1
ATOM 1822 O O . ALA A 1 251 ? 41.735 31.818 -64.380 1.00 61.62 251 ALA A O 1
ATOM 1823 N N . PRO A 1 252 ? 43.640 32.981 -64.603 1.00 59.69 252 PRO A N 1
ATOM 1824 C CA . PRO A 1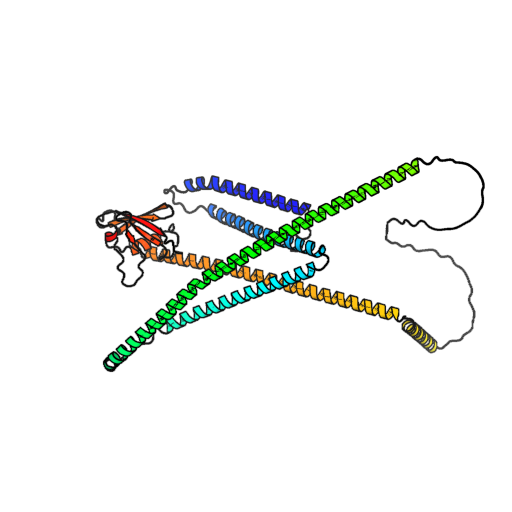 252 ? 43.310 33.477 -65.934 1.00 59.69 252 PRO A CA 1
ATOM 1825 C C . PRO A 1 252 ? 43.324 32.343 -66.966 1.00 59.69 252 PRO A C 1
ATOM 1827 O O . PRO A 1 252 ? 44.327 31.655 -67.155 1.00 59.69 252 PRO A O 1
ATOM 1830 N N . SER A 1 253 ? 42.205 32.179 -67.667 1.00 57.59 253 SER A N 1
ATOM 1831 C CA . SER A 1 253 ? 42.046 31.269 -68.797 1.00 57.59 253 SER A CA 1
ATOM 1832 C C . SER A 1 253 ? 42.795 31.790 -70.028 1.00 57.59 253 SER A C 1
ATOM 1834 O O . SER A 1 253 ? 42.255 32.515 -70.861 1.00 57.59 253 SER A O 1
ATOM 1836 N N . THR A 1 254 ? 44.056 31.396 -70.183 1.00 51.91 254 THR A N 1
ATOM 1837 C CA . THR A 1 254 ? 44.767 31.527 -71.459 1.00 51.91 254 THR A CA 1
ATOM 1838 C C . THR A 1 254 ? 44.493 30.296 -72.320 1.00 51.91 254 THR A C 1
ATOM 1840 O O . THR A 1 254 ? 45.088 29.233 -72.167 1.00 51.91 254 THR A O 1
ATOM 1843 N N . SER A 1 255 ? 43.537 30.429 -73.238 1.00 49.09 255 SER A N 1
ATOM 1844 C CA . SER A 1 255 ? 43.297 29.444 -74.293 1.00 49.09 255 SER A CA 1
ATOM 1845 C C . SER A 1 255 ? 44.283 29.595 -75.455 1.00 49.09 255 SER A C 1
ATOM 1847 O O . SER A 1 255 ? 44.671 30.716 -75.777 1.00 49.09 255 SER A O 1
ATOM 1849 N N . SER A 1 256 ? 44.464 28.487 -76.187 1.00 40.25 256 SER A N 1
ATOM 1850 C CA . SER A 1 256 ? 44.714 28.409 -77.641 1.00 40.25 256 SER A CA 1
ATOM 1851 C C . SER A 1 256 ? 46.173 28.301 -78.112 1.00 40.25 256 SER A C 1
ATOM 1853 O O . SER A 1 256 ? 46.824 29.305 -78.369 1.00 40.25 256 SER A O 1
ATOM 1855 N N . ALA A 1 257 ? 46.650 27.083 -78.399 1.00 41.12 257 ALA A N 1
ATOM 1856 C CA . ALA A 1 257 ? 46.524 26.453 -79.726 1.00 41.12 257 ALA A CA 1
ATOM 1857 C C . ALA A 1 257 ? 47.525 25.293 -79.922 1.00 41.12 257 ALA A C 1
ATOM 1859 O O . ALA A 1 257 ? 48.687 25.396 -79.548 1.00 41.12 257 ALA A O 1
ATOM 1860 N N . ALA A 1 258 ? 47.058 24.290 -80.672 1.00 37.19 258 ALA A N 1
ATOM 1861 C CA . ALA A 1 258 ? 47.806 23.371 -81.538 1.00 37.19 258 ALA A CA 1
ATOM 1862 C C . ALA A 1 258 ? 48.099 21.931 -81.063 1.00 37.19 258 ALA A C 1
ATOM 1864 O O . ALA A 1 258 ? 48.641 21.670 -79.997 1.00 37.19 258 ALA A O 1
ATOM 1865 N N . ALA A 1 259 ? 47.829 21.048 -82.033 1.00 36.41 259 ALA A N 1
ATOM 1866 C CA . ALA A 1 259 ? 48.381 19.720 -82.292 1.00 36.41 259 ALA A CA 1
ATOM 1867 C C . ALA A 1 259 ? 47.674 18.485 -81.697 1.00 36.41 259 ALA A C 1
ATOM 1869 O O . ALA A 1 259 ? 47.891 18.044 -80.575 1.00 36.41 259 ALA A O 1
ATOM 1870 N N . ALA A 1 260 ? 46.870 17.900 -82.588 1.00 40.41 260 ALA A N 1
ATOM 1871 C CA . ALA A 1 260 ? 46.574 16.484 -82.761 1.00 40.41 260 ALA A CA 1
ATOM 1872 C C . ALA A 1 260 ? 47.666 15.498 -82.299 1.00 40.41 260 ALA A C 1
ATOM 1874 O O . ALA A 1 260 ? 48.844 15.694 -82.584 1.00 40.41 260 ALA A O 1
ATOM 1875 N N . GLY A 1 261 ? 47.231 14.351 -81.765 1.00 35.62 261 GLY A N 1
ATOM 1876 C CA . GLY A 1 261 ? 48.028 13.124 -81.800 1.00 35.62 261 GLY A CA 1
ATOM 1877 C C . GLY A 1 261 ? 47.870 12.189 -80.603 1.00 35.62 261 GLY A C 1
ATOM 1878 O O . GLY A 1 261 ? 48.556 12.346 -79.608 1.00 35.62 261 GLY A O 1
ATOM 1879 N N . ALA A 1 262 ? 47.065 11.145 -80.809 1.00 36.47 262 ALA A N 1
ATOM 1880 C CA . ALA A 1 262 ? 47.266 9.776 -80.322 1.00 36.47 262 ALA A CA 1
ATOM 1881 C C . ALA A 1 262 ? 47.110 9.411 -78.821 1.00 36.47 262 ALA A C 1
ATOM 1883 O O . ALA A 1 262 ? 47.841 9.841 -77.942 1.00 36.47 262 ALA A O 1
ATOM 1884 N N . ALA A 1 263 ? 46.262 8.388 -78.646 1.00 35.91 263 ALA A N 1
ATOM 1885 C CA . ALA A 1 263 ? 46.455 7.205 -77.799 1.00 35.91 263 ALA A CA 1
ATOM 1886 C C . ALA A 1 263 ? 46.120 7.255 -76.288 1.00 35.91 263 ALA A C 1
ATOM 1888 O O . ALA A 1 263 ? 46.953 7.530 -75.440 1.00 35.91 263 ALA A O 1
ATOM 1889 N N . ALA A 1 264 ? 44.939 6.685 -76.011 1.00 37.09 264 ALA A N 1
ATOM 1890 C CA . ALA A 1 264 ? 44.756 5.450 -75.235 1.00 37.09 264 ALA A CA 1
ATOM 1891 C C . ALA A 1 264 ? 44.647 5.500 -73.691 1.00 37.09 264 ALA A C 1
ATOM 1893 O O . ALA A 1 264 ? 45.544 5.959 -72.997 1.00 37.09 264 ALA A O 1
ATOM 1894 N N . ARG A 1 265 ? 43.616 4.761 -73.218 1.00 37.00 265 ARG A N 1
ATOM 1895 C CA . ARG A 1 265 ? 43.389 4.183 -71.866 1.00 37.00 265 ARG A CA 1
ATOM 1896 C C . ARG A 1 265 ? 42.933 5.207 -70.811 1.00 37.00 265 ARG A C 1
ATOM 1898 O O . ARG A 1 265 ? 43.470 6.294 -70.744 1.00 37.00 265 ARG A O 1
ATOM 1905 N N . SER A 1 266 ? 41.961 4.965 -69.937 1.00 40.91 266 SER A N 1
ATOM 1906 C CA . SER A 1 266 ? 41.122 3.810 -69.596 1.00 40.91 266 SER A CA 1
ATOM 1907 C C . SER A 1 266 ? 40.109 4.280 -68.538 1.00 40.91 266 SER A C 1
ATOM 1909 O O . SER A 1 266 ? 40.484 5.103 -67.712 1.00 40.91 266 SER A O 1
ATOM 1911 N N . SER A 1 267 ? 38.903 3.687 -68.540 1.00 42.22 267 SER A N 1
ATOM 1912 C CA . SER A 1 267 ? 38.068 3.323 -67.365 1.00 42.22 267 SER A CA 1
ATOM 1913 C C . SER A 1 267 ? 37.739 4.394 -66.307 1.00 42.22 267 SER A C 1
ATOM 1915 O O . SER A 1 267 ? 38.619 5.012 -65.738 1.00 42.22 267 SER A O 1
ATOM 1917 N N . SER A 1 268 ? 36.524 4.577 -65.807 1.00 39.94 268 SER A N 1
ATOM 1918 C CA . SER A 1 268 ? 35.199 3.990 -66.006 1.00 39.94 268 SER A CA 1
ATOM 1919 C C . SER A 1 268 ? 34.343 4.697 -64.950 1.00 39.94 268 SER A C 1
ATOM 1921 O O . SER A 1 268 ? 34.636 4.603 -63.759 1.00 39.94 268 SER A O 1
ATOM 1923 N N . SER A 1 269 ? 33.322 5.427 -65.389 1.00 38.78 269 SER A N 1
ATOM 1924 C CA . SER A 1 269 ? 32.266 5.967 -64.533 1.00 38.78 269 SER A CA 1
ATOM 1925 C C . SER A 1 269 ? 31.272 4.849 -64.218 1.00 38.78 269 SER A C 1
ATOM 1927 O O . SER A 1 269 ? 30.894 4.098 -65.116 1.00 38.78 269 SER A O 1
ATOM 1929 N N . GLY A 1 270 ? 30.866 4.729 -62.956 1.00 38.88 270 GLY A N 1
ATOM 1930 C CA . GLY A 1 270 ? 29.883 3.753 -62.494 1.00 38.88 270 GLY A CA 1
ATOM 1931 C C . GLY A 1 270 ? 28.976 4.357 -61.431 1.00 38.88 270 GLY A C 1
ATOM 1932 O O . GLY A 1 270 ? 29.058 3.990 -60.265 1.00 38.88 270 GLY A O 1
ATOM 1933 N N . ALA A 1 271 ? 28.128 5.301 -61.838 1.00 34.41 271 ALA A N 1
ATOM 1934 C CA . ALA A 1 271 ? 26.925 5.678 -61.107 1.00 34.41 271 ALA A CA 1
ATOM 1935 C C . ALA A 1 271 ? 25.763 4.842 -61.660 1.00 34.41 271 ALA A C 1
ATOM 1937 O O . ALA A 1 271 ? 25.444 4.946 -62.843 1.00 34.41 271 ALA A O 1
ATOM 1938 N N . VAL A 1 272 ? 25.140 4.013 -60.820 1.00 39.84 272 VAL A N 1
ATOM 1939 C CA . VAL A 1 272 ? 23.878 3.340 -61.151 1.00 39.84 272 VAL A CA 1
ATOM 1940 C C . VAL A 1 272 ? 22.860 3.685 -60.078 1.00 39.84 272 VAL A C 1
ATOM 1942 O O . VAL A 1 272 ? 22.980 3.308 -58.914 1.00 39.84 272 VAL A O 1
ATOM 1945 N N . THR A 1 273 ? 21.869 4.451 -60.507 1.00 39.66 273 THR A N 1
ATOM 1946 C CA . THR A 1 273 ? 20.603 4.696 -59.839 1.00 39.66 273 THR A CA 1
ATOM 1947 C C . THR A 1 273 ? 19.636 3.536 -60.092 1.00 39.66 273 THR A C 1
ATOM 1949 O O . THR A 1 273 ? 19.570 2.984 -61.182 1.00 39.66 273 THR A O 1
ATOM 1952 N N . ALA A 1 274 ? 18.924 3.189 -59.020 1.00 32.78 274 ALA A N 1
ATOM 1953 C CA . ALA A 1 274 ? 17.513 2.824 -58.892 1.00 32.78 274 ALA A CA 1
ATOM 1954 C C . ALA A 1 274 ? 16.687 2.261 -60.074 1.00 32.78 274 ALA A C 1
ATOM 1956 O O . ALA A 1 274 ? 16.679 2.794 -61.177 1.00 32.78 274 ALA A O 1
ATOM 1957 N N . ALA A 1 275 ? 15.774 1.369 -59.647 1.00 34.19 275 ALA A N 1
ATOM 1958 C CA . ALA A 1 275 ? 14.460 1.039 -60.220 1.00 34.19 275 ALA A CA 1
ATOM 1959 C C . ALA A 1 275 ? 14.485 0.120 -61.455 1.00 34.19 275 ALA A C 1
ATOM 1961 O O . ALA A 1 275 ? 15.340 0.241 -62.313 1.00 34.19 275 ALA A O 1
ATOM 1962 N N . ALA A 1 276 ? 13.567 -0.814 -61.679 1.00 34.78 276 ALA A N 1
ATOM 1963 C CA . ALA A 1 276 ? 12.431 -1.403 -60.972 1.00 34.78 276 ALA A CA 1
ATOM 1964 C C . ALA A 1 276 ? 11.891 -2.509 -61.916 1.00 34.78 276 ALA A C 1
ATOM 1966 O O . ALA A 1 276 ? 12.273 -2.550 -63.084 1.00 34.78 276 ALA A O 1
ATOM 1967 N N . SER A 1 277 ? 10.939 -3.320 -61.433 1.00 38.84 277 SER A N 1
ATOM 1968 C CA . SER A 1 277 ? 10.027 -4.215 -62.190 1.00 38.84 277 SER A CA 1
ATOM 1969 C C . SER A 1 277 ? 10.666 -5.409 -62.929 1.00 38.84 277 SER A C 1
ATOM 1971 O O . SER A 1 277 ? 11.571 -5.253 -63.729 1.00 38.84 277 SER A O 1
ATOM 1973 N N . GLY A 1 278 ? 10.271 -6.669 -62.736 1.00 36.44 278 GLY A N 1
ATOM 1974 C CA . GLY A 1 278 ? 9.046 -7.206 -62.150 1.00 36.44 278 GLY A CA 1
ATOM 1975 C C . GLY A 1 278 ? 7.970 -7.452 -63.213 1.00 36.44 278 GLY A C 1
ATOM 1976 O O . GLY A 1 278 ? 7.321 -6.509 -63.642 1.00 36.44 278 GLY A O 1
ATOM 1977 N N . ALA A 1 279 ? 7.754 -8.742 -63.502 1.00 35.44 279 ALA A N 1
ATOM 1978 C CA . ALA A 1 279 ? 6.546 -9.375 -64.049 1.00 35.44 279 ALA A CA 1
ATOM 1979 C C . ALA A 1 279 ? 6.351 -9.513 -65.583 1.00 35.44 279 ALA A C 1
ATOM 1981 O O . ALA A 1 279 ? 5.931 -8.599 -66.276 1.00 35.44 279 ALA A O 1
ATOM 1982 N N . ALA A 1 280 ? 6.494 -10.778 -66.005 1.00 35.69 280 ALA A N 1
ATOM 1983 C CA . ALA A 1 280 ? 5.433 -11.646 -66.546 1.00 35.69 280 ALA A CA 1
ATOM 1984 C C . ALA A 1 280 ? 4.977 -11.563 -68.021 1.00 35.69 280 ALA A C 1
ATOM 1986 O O . ALA A 1 280 ? 4.845 -10.511 -68.631 1.00 35.69 280 ALA A O 1
ATOM 1987 N N . SER A 1 281 ? 4.572 -12.760 -68.481 1.00 37.31 281 SER A N 1
ATOM 1988 C CA . SER A 1 281 ? 3.928 -13.154 -69.749 1.00 37.31 281 SER A CA 1
ATOM 1989 C C . SER A 1 281 ? 4.867 -13.180 -70.963 1.00 37.31 281 SER A C 1
ATOM 1991 O O . SER A 1 281 ? 5.636 -12.262 -71.184 1.00 37.31 281 SER A O 1
ATOM 1993 N N . GLY A 1 282 ? 4.960 -14.245 -71.759 1.00 36.47 282 GLY A N 1
ATOM 1994 C CA . GLY A 1 282 ? 3.961 -15.244 -72.132 1.00 36.47 282 GLY A CA 1
ATOM 1995 C C . GLY A 1 282 ? 3.656 -15.023 -73.612 1.00 36.47 282 GLY A C 1
ATOM 1996 O O . GLY A 1 282 ? 3.080 -14.001 -73.958 1.00 36.47 282 GLY A O 1
ATOM 1997 N N . GLY A 1 283 ? 4.065 -15.934 -74.496 1.00 34.41 283 GLY A N 1
ATOM 1998 C CA . GLY A 1 283 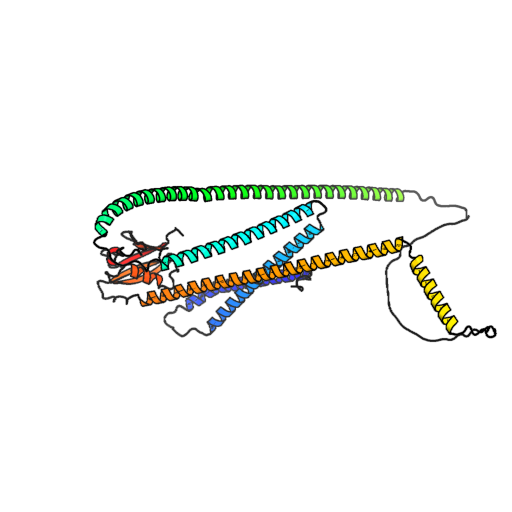? 3.785 -15.763 -75.923 1.00 34.41 283 GLY A CA 1
ATOM 1999 C C . GLY A 1 283 ? 4.557 -16.713 -76.820 1.00 34.41 283 GLY A C 1
ATOM 2000 O O . GLY A 1 283 ? 5.764 -16.593 -76.979 1.00 34.41 283 GLY A O 1
ATOM 2001 N N . ALA A 1 284 ? 3.825 -17.667 -77.378 1.00 35.38 284 ALA A N 1
ATOM 2002 C CA . ALA A 1 284 ? 4.277 -18.692 -78.297 1.00 35.38 284 ALA A CA 1
ATOM 2003 C C . ALA A 1 284 ? 4.693 -18.154 -79.677 1.00 35.38 284 ALA A C 1
ATOM 2005 O O . ALA A 1 284 ? 4.147 -17.167 -80.160 1.00 35.38 284 ALA A O 1
ATOM 2006 N N . GLY A 1 285 ? 5.523 -18.952 -80.357 1.00 35.62 285 GLY A N 1
ATOM 2007 C CA . GLY A 1 285 ? 5.418 -19.171 -81.799 1.00 35.62 285 GLY A CA 1
ATOM 2008 C C . GLY A 1 285 ? 6.455 -18.461 -82.665 1.00 35.62 285 GLY A C 1
ATOM 2009 O O . GLY A 1 285 ? 6.356 -17.264 -82.885 1.00 35.62 285 GLY A O 1
ATOM 2010 N N . ALA A 1 286 ? 7.389 -19.230 -83.230 1.00 38.44 286 ALA A N 1
ATOM 2011 C CA . ALA A 1 286 ? 7.580 -19.346 -84.683 1.00 38.44 286 ALA A CA 1
ATOM 2012 C C . ALA A 1 286 ? 8.901 -20.065 -84.999 1.00 38.44 286 ALA A C 1
ATOM 2014 O O . ALA A 1 286 ? 9.996 -19.529 -84.875 1.00 38.44 286 ALA A O 1
ATOM 2015 N N . SER A 1 287 ? 8.734 -21.312 -85.425 1.00 40.22 287 SER A N 1
ATOM 2016 C CA . SER A 1 287 ? 9.503 -22.016 -86.449 1.00 40.22 287 SER A CA 1
ATOM 2017 C C . SER A 1 287 ? 10.499 -21.197 -87.285 1.00 40.22 287 SER A C 1
ATOM 2019 O O . SER A 1 287 ? 10.083 -20.368 -88.093 1.00 40.22 287 SER A O 1
ATOM 2021 N N . THR A 1 288 ? 11.766 -21.611 -87.268 1.00 42.53 288 THR A N 1
ATOM 2022 C CA . THR A 1 288 ? 12.593 -21.687 -88.480 1.00 42.53 288 THR A CA 1
ATOM 2023 C C . THR A 1 288 ? 13.449 -22.948 -88.452 1.00 42.53 288 THR A C 1
ATOM 2025 O O . THR A 1 288 ? 14.108 -23.289 -87.473 1.00 42.53 288 THR A O 1
ATOM 2028 N N . ALA A 1 289 ? 13.348 -23.678 -89.556 1.00 38.56 289 ALA A N 1
ATOM 2029 C CA . ALA A 1 289 ? 14.035 -24.915 -89.851 1.00 38.56 289 ALA A CA 1
ATOM 2030 C C . ALA A 1 289 ? 15.494 -24.658 -90.260 1.00 38.56 289 ALA A C 1
ATOM 2032 O O . ALA A 1 289 ? 15.768 -23.739 -91.027 1.00 38.56 289 ALA A O 1
ATOM 2033 N N . SER A 1 290 ? 16.403 -25.520 -89.806 1.00 41.78 290 SER A N 1
ATOM 2034 C CA . SER A 1 290 ? 17.703 -25.783 -90.441 1.00 41.78 290 SER A CA 1
ATOM 2035 C C . SER A 1 290 ? 18.170 -27.154 -89.928 1.00 41.78 290 SER A C 1
ATOM 2037 O O . SER A 1 290 ? 18.411 -27.314 -88.739 1.00 41.78 290 SER A O 1
ATOM 2039 N N . THR A 1 291 ? 17.945 -28.256 -90.645 1.00 36.62 291 THR A N 1
ATOM 2040 C CA . THR A 1 291 ? 18.684 -28.755 -91.822 1.00 36.62 291 THR A CA 1
ATOM 2041 C C . THR A 1 291 ? 20.107 -29.237 -91.486 1.00 36.62 291 THR A C 1
ATOM 2043 O O . THR A 1 291 ? 21.067 -28.491 -91.619 1.00 36.62 291 THR A O 1
ATOM 2046 N N . LEU A 1 292 ? 20.179 -30.551 -91.191 1.00 38.34 292 LEU A N 1
ATOM 2047 C CA . LEU A 1 292 ? 21.276 -31.521 -91.430 1.00 38.34 292 LEU A CA 1
ATOM 2048 C C . LEU A 1 292 ? 22.566 -31.444 -90.566 1.00 38.34 292 LEU A C 1
ATOM 2050 O O . LEU A 1 292 ? 22.875 -30.384 -90.039 1.00 38.34 292 LEU A O 1
ATOM 2054 N N . PRO A 1 293 ? 23.377 -32.532 -90.459 1.00 50.38 293 PRO A N 1
ATOM 2055 C CA . PRO A 1 293 ? 23.213 -33.880 -91.010 1.00 50.38 293 PRO A CA 1
ATOM 2056 C C . PRO A 1 293 ? 23.224 -35.022 -89.973 1.00 50.38 293 PRO A C 1
ATOM 2058 O O . PRO A 1 293 ? 23.728 -34.949 -88.857 1.00 50.38 293 PRO A O 1
ATOM 2061 N N . ARG A 1 294 ? 22.671 -36.132 -90.449 1.00 42.19 294 ARG A N 1
ATOM 2062 C CA . ARG A 1 294 ? 22.571 -37.468 -89.868 1.00 42.19 294 ARG A CA 1
ATOM 2063 C C . ARG A 1 294 ? 23.912 -38.210 -90.024 1.00 42.19 294 ARG A C 1
ATOM 2065 O O . ARG A 1 294 ? 24.311 -38.419 -91.168 1.00 42.19 294 ARG A O 1
ATOM 2072 N N . PRO A 1 295 ? 24.582 -38.681 -88.955 1.00 50.53 295 PRO A N 1
ATOM 2073 C CA . PRO A 1 295 ? 25.578 -39.732 -89.092 1.00 50.53 295 PRO A CA 1
ATOM 2074 C C . PRO A 1 295 ? 24.868 -41.090 -89.107 1.00 50.53 295 PRO A C 1
ATOM 2076 O O . PRO A 1 295 ? 24.313 -41.559 -88.115 1.00 50.53 295 PRO A O 1
ATOM 2079 N N . THR A 1 296 ? 24.867 -41.729 -90.271 1.00 46.91 296 THR A N 1
ATOM 2080 C CA . THR A 1 296 ? 24.698 -43.175 -90.379 1.00 46.91 296 THR A CA 1
ATOM 2081 C C . THR A 1 296 ? 25.924 -43.835 -89.757 1.00 46.91 296 THR A C 1
ATOM 2083 O O . THR A 1 296 ? 26.988 -43.842 -90.369 1.00 46.91 296 THR A O 1
ATOM 2086 N N . SER A 1 297 ? 25.795 -44.391 -88.556 1.00 44.66 297 SER A N 1
ATOM 2087 C CA . SER A 1 297 ? 26.758 -45.379 -88.074 1.00 44.66 297 SER A CA 1
ATOM 2088 C C . SER A 1 297 ? 26.028 -46.486 -87.335 1.00 44.66 297 SER A C 1
ATOM 2090 O O . SER A 1 297 ? 25.609 -46.357 -86.189 1.00 44.66 297 SER A O 1
ATOM 2092 N N . SER A 1 298 ? 25.773 -47.529 -88.117 1.00 43.09 298 SER A N 1
ATOM 2093 C CA . SER A 1 298 ? 25.848 -48.937 -87.753 1.00 43.09 298 SER A CA 1
ATOM 2094 C C . SER A 1 298 ? 26.031 -49.240 -86.260 1.00 43.09 298 SER A C 1
ATOM 2096 O O . SER A 1 298 ? 27.120 -49.119 -85.711 1.00 43.09 298 SER A O 1
ATOM 2098 N N . ALA A 1 299 ? 24.933 -49.687 -85.653 1.00 45.97 299 ALA A N 1
ATOM 2099 C CA . ALA A 1 299 ? 24.869 -50.794 -84.704 1.00 45.97 299 ALA A CA 1
ATOM 2100 C C . ALA A 1 299 ? 26.167 -51.135 -83.942 1.00 45.97 299 ALA A C 1
ATOM 2102 O O . ALA A 1 299 ? 26.935 -52.006 -84.339 1.00 45.97 299 ALA A O 1
ATOM 2103 N N . SER A 1 300 ? 26.309 -50.533 -82.765 1.00 50.41 300 SER A N 1
ATOM 2104 C CA . SER A 1 300 ? 26.769 -51.248 -81.578 1.00 50.41 300 SER A CA 1
ATOM 2105 C C . SER A 1 300 ? 25.683 -51.050 -80.525 1.00 50.41 300 SER A C 1
ATOM 2107 O O . SER A 1 300 ? 25.617 -50.012 -79.868 1.00 50.41 300 SER A O 1
ATOM 2109 N N . MET A 1 301 ? 24.738 -51.992 -80.449 1.00 49.00 301 MET A N 1
ATOM 2110 C CA . MET A 1 301 ? 23.860 -52.091 -79.286 1.00 49.00 301 MET A CA 1
ATOM 2111 C C . MET A 1 301 ? 24.744 -52.503 -78.111 1.00 49.00 301 MET A C 1
ATOM 2113 O O . MET A 1 301 ? 24.952 -53.689 -77.876 1.00 49.00 301 MET A O 1
ATOM 2117 N N . ILE A 1 302 ? 25.279 -51.519 -77.390 1.00 56.47 302 ILE A N 1
ATOM 2118 C CA . ILE A 1 302 ? 25.703 -51.729 -76.009 1.00 56.47 302 ILE A CA 1
ATOM 2119 C C . ILE A 1 302 ? 24.435 -52.213 -75.287 1.00 56.47 302 ILE A C 1
ATOM 2121 O O . ILE A 1 302 ? 23.411 -51.521 -75.367 1.00 56.47 302 ILE A O 1
ATOM 2125 N N . PRO A 1 303 ? 24.421 -53.413 -74.682 1.00 65.00 303 PRO A N 1
ATOM 2126 C CA . PRO A 1 303 ? 23.231 -53.932 -74.024 1.00 65.00 303 PRO A CA 1
ATOM 2127 C C . PRO A 1 303 ? 22.717 -52.884 -73.034 1.00 65.00 303 PRO A C 1
ATOM 2129 O O . PRO A 1 303 ? 23.496 -52.259 -72.319 1.00 65.00 303 PRO A O 1
ATOM 2132 N N . LEU A 1 304 ? 21.400 -52.661 -72.993 1.00 61.09 304 LEU A N 1
ATOM 2133 C CA . LEU A 1 304 ? 20.769 -51.613 -72.171 1.00 61.09 304 LEU A CA 1
ATOM 2134 C C . LEU A 1 304 ? 21.192 -51.673 -70.683 1.00 61.09 304 LEU A C 1
ATOM 2136 O O . LEU A 1 304 ? 21.088 -50.681 -69.966 1.00 61.09 304 LEU A O 1
ATOM 2140 N N . ALA A 1 305 ? 21.669 -52.839 -70.235 1.00 66.12 305 ALA A N 1
ATOM 2141 C CA . ALA A 1 305 ? 22.297 -53.060 -68.938 1.00 66.12 305 ALA A CA 1
ATOM 2142 C C . ALA A 1 305 ? 23.652 -52.340 -68.797 1.00 66.12 305 ALA A C 1
ATOM 2144 O O . ALA A 1 305 ? 23.829 -51.571 -67.862 1.00 66.12 305 ALA A O 1
ATOM 2145 N N . GLU A 1 306 ? 24.564 -52.487 -69.757 1.00 71.81 306 GLU A N 1
ATOM 2146 C CA . GLU A 1 306 ? 25.868 -51.810 -69.749 1.00 71.81 306 GLU A CA 1
ATOM 2147 C C . GLU A 1 306 ? 25.735 -50.289 -69.897 1.00 71.81 306 GLU A C 1
ATOM 2149 O O . GLU A 1 306 ? 26.531 -49.546 -69.329 1.00 71.81 306 GLU A O 1
ATOM 2154 N N . ALA A 1 307 ? 24.705 -49.808 -70.603 1.00 72.25 307 ALA A N 1
ATOM 2155 C CA . ALA A 1 307 ? 24.397 -48.379 -70.669 1.00 72.25 307 ALA A CA 1
ATOM 2156 C C . ALA A 1 307 ? 23.935 -47.822 -69.308 1.00 72.25 307 ALA A C 1
ATOM 2158 O O . ALA A 1 307 ? 24.349 -46.730 -68.921 1.00 72.25 307 ALA A O 1
ATOM 2159 N N . ARG A 1 308 ? 23.132 -48.587 -68.553 1.00 79.81 308 ARG A N 1
ATOM 2160 C CA . ARG A 1 308 ? 22.726 -48.230 -67.182 1.00 79.81 308 ARG A CA 1
ATOM 2161 C C . ARG A 1 308 ? 23.895 -48.294 -66.210 1.00 79.81 308 ARG A C 1
ATOM 2163 O O . ARG A 1 308 ? 24.067 -47.374 -65.422 1.00 79.81 308 ARG A O 1
ATOM 2170 N N . GLU A 1 309 ? 24.739 -49.315 -66.311 1.00 83.25 309 GLU A N 1
ATOM 2171 C CA . GLU A 1 309 ? 25.954 -49.412 -65.499 1.00 83.25 309 GLU A CA 1
ATOM 2172 C C . GLU A 1 309 ? 26.955 -48.299 -65.820 1.00 83.25 309 GLU A C 1
ATOM 2174 O O . GLU A 1 309 ? 27.635 -47.802 -64.925 1.00 83.25 309 GLU A O 1
ATOM 2179 N N . ALA A 1 310 ? 27.064 -47.884 -67.084 1.00 77.75 310 ALA A N 1
ATOM 2180 C CA . ALA A 1 310 ? 27.885 -46.744 -67.474 1.00 77.75 310 ALA A CA 1
ATOM 2181 C C . ALA A 1 310 ? 27.317 -45.429 -66.921 1.00 77.75 310 ALA A C 1
ATOM 2183 O O . ALA A 1 310 ? 28.084 -44.597 -66.439 1.00 77.75 310 ALA A O 1
ATOM 2184 N N . GLU A 1 311 ? 25.993 -45.260 -66.919 1.00 82.12 311 GLU A N 1
ATOM 2185 C CA . GLU A 1 311 ? 25.333 -44.104 -66.308 1.00 82.12 311 GLU A CA 1
ATOM 2186 C C . GLU A 1 311 ? 25.502 -44.098 -64.781 1.00 82.12 311 GLU A C 1
ATOM 2188 O O . GLU A 1 311 ? 25.790 -43.058 -64.196 1.00 82.12 311 GLU A O 1
ATOM 2193 N N . GLU A 1 312 ? 25.400 -45.252 -64.122 1.00 85.81 312 GLU A N 1
ATOM 2194 C CA . GLU A 1 312 ? 25.664 -45.398 -62.689 1.00 85.81 312 GLU A CA 1
ATOM 2195 C C . GLU A 1 312 ? 27.128 -45.118 -62.353 1.00 85.81 312 GLU A C 1
ATOM 2197 O O . GLU A 1 312 ? 27.400 -44.373 -61.414 1.00 85.81 312 GLU A O 1
ATOM 2202 N N . ARG A 1 313 ? 28.075 -45.614 -63.157 1.00 85.50 313 ARG A N 1
ATOM 2203 C CA . ARG A 1 313 ? 29.501 -45.277 -63.032 1.00 85.50 313 ARG A CA 1
ATOM 2204 C C . ARG A 1 313 ? 29.745 -43.787 -63.235 1.00 85.50 313 ARG A C 1
ATOM 2206 O O . ARG A 1 313 ? 30.516 -43.193 -62.490 1.00 85.50 313 ARG A O 1
ATOM 2213 N N . GLN A 1 314 ? 29.058 -43.159 -64.185 1.00 81.00 314 GLN A N 1
ATOM 2214 C CA . GLN A 1 314 ? 29.151 -41.720 -64.412 1.00 81.00 314 GLN A CA 1
ATOM 2215 C C . GLN A 1 314 ? 28.543 -40.925 -63.248 1.00 81.00 314 GLN A C 1
ATOM 2217 O O . GLN A 1 314 ? 29.131 -39.938 -62.813 1.00 81.00 314 GLN A O 1
ATOM 2222 N N . ARG A 1 315 ? 27.417 -41.370 -62.679 1.00 84.88 315 ARG A N 1
ATOM 2223 C CA . ARG A 1 315 ? 26.810 -40.774 -61.478 1.00 84.88 315 ARG A CA 1
ATOM 2224 C C . ARG A 1 315 ? 27.710 -40.931 -60.257 1.00 84.88 315 ARG A C 1
ATOM 2226 O O . ARG A 1 315 ? 27.888 -39.964 -59.526 1.00 84.88 315 ARG A O 1
ATOM 2233 N N . GLN A 1 316 ? 28.311 -42.102 -60.062 1.00 85.69 316 GLN A N 1
ATOM 2234 C CA . GLN A 1 316 ? 29.276 -42.352 -58.990 1.00 85.69 316 GLN A CA 1
ATOM 2235 C C . GLN A 1 316 ? 30.537 -41.506 -59.172 1.00 85.69 316 GLN A C 1
ATOM 2237 O O . GLN A 1 316 ? 31.011 -40.926 -58.204 1.00 85.69 316 GLN A O 1
ATOM 2242 N N . TRP A 1 317 ? 31.039 -41.356 -60.400 1.00 78.62 317 TRP A N 1
ATOM 2243 C CA . TRP A 1 317 ? 32.186 -40.501 -60.707 1.00 78.62 317 TRP A CA 1
ATOM 2244 C C . TRP A 1 317 ? 31.881 -39.016 -60.468 1.00 78.62 317 TRP A C 1
ATOM 2246 O O . TRP A 1 317 ? 32.688 -38.317 -59.861 1.00 78.62 317 TRP A O 1
ATOM 2256 N N . VAL A 1 318 ? 30.691 -38.534 -60.846 1.00 79.50 318 VAL A N 1
ATOM 2257 C CA . VAL A 1 318 ? 30.234 -37.163 -60.553 1.00 79.50 318 VAL A CA 1
ATOM 2258 C C . VAL A 1 318 ? 30.014 -36.953 -59.051 1.00 79.50 318 VAL A C 1
ATOM 2260 O O . VAL A 1 318 ? 30.385 -35.905 -58.527 1.00 79.50 318 VAL A O 1
ATOM 2263 N N . GLN A 1 319 ? 29.473 -37.943 -58.334 1.00 77.06 319 GLN A N 1
ATOM 2264 C CA . GLN A 1 319 ? 29.339 -37.888 -56.876 1.00 77.06 319 GLN A CA 1
ATOM 2265 C C . GLN A 1 319 ? 30.708 -37.858 -56.196 1.00 77.06 319 GLN A C 1
ATOM 2267 O O . GLN A 1 319 ? 30.929 -36.995 -55.352 1.00 77.06 319 GLN A O 1
ATOM 2272 N N . GLN A 1 320 ? 31.642 -38.716 -56.615 1.00 76.62 320 GLN A N 1
ATOM 2273 C CA . GLN A 1 320 ? 33.024 -38.718 -56.135 1.00 76.62 320 GLN A CA 1
ATOM 2274 C C . GLN A 1 320 ? 33.719 -37.391 -56.442 1.00 76.62 320 GLN A C 1
ATOM 2276 O O . GLN A 1 320 ? 34.371 -36.848 -55.564 1.00 76.62 320 GLN A O 1
ATOM 2281 N N . LEU A 1 321 ? 33.540 -36.802 -57.625 1.00 70.81 321 LEU A N 1
ATOM 2282 C CA . LEU A 1 321 ? 34.055 -35.464 -57.933 1.00 70.81 321 LEU A CA 1
ATOM 2283 C C . LEU A 1 321 ? 33.419 -34.382 -57.059 1.00 70.81 321 LEU A C 1
ATOM 2285 O O . LEU A 1 321 ? 34.120 -33.479 -56.623 1.00 70.81 321 LEU A O 1
ATOM 2289 N N . SER A 1 322 ? 32.117 -34.463 -56.776 1.00 68.75 322 SER A N 1
ATOM 2290 C CA . SER A 1 322 ? 31.433 -33.483 -55.925 1.00 68.75 322 SER A CA 1
ATOM 2291 C C . SER A 1 322 ? 31.882 -33.558 -54.464 1.00 68.75 322 SER A C 1
ATOM 2293 O O . SER A 1 322 ? 32.022 -32.523 -53.822 1.00 68.75 322 SER A O 1
ATOM 2295 N N . THR A 1 323 ? 32.174 -34.758 -53.953 1.00 63.50 323 THR A N 1
ATOM 2296 C CA . THR A 1 323 ? 32.686 -34.958 -52.591 1.00 63.50 323 THR A CA 1
ATOM 2297 C C . THR A 1 323 ? 34.188 -34.706 -52.487 1.00 63.50 323 THR A C 1
ATOM 2299 O O . THR A 1 323 ? 34.635 -34.195 -51.465 1.00 63.50 323 THR A O 1
ATOM 2302 N N . SER A 1 324 ? 34.959 -34.996 -53.540 1.00 64.69 324 SER A N 1
ATOM 2303 C CA . SER A 1 324 ? 36.421 -34.813 -53.572 1.00 64.69 324 SER A CA 1
ATOM 2304 C C . SER A 1 324 ? 36.849 -33.382 -53.921 1.00 64.69 324 SER A C 1
ATOM 2306 O O . SER A 1 324 ? 37.947 -32.982 -53.551 1.00 64.69 324 SER A O 1
ATOM 2308 N N . ASN A 1 325 ? 36.005 -32.608 -54.619 1.00 61.09 325 ASN A N 1
ATOM 2309 C CA . ASN A 1 325 ? 36.281 -31.209 -54.987 1.00 61.09 325 ASN A CA 1
ATOM 2310 C C . ASN A 1 325 ? 35.626 -30.182 -54.055 1.00 61.09 325 ASN A C 1
ATOM 2312 O O . ASN A 1 325 ? 35.768 -28.981 -54.292 1.00 61.09 325 ASN A O 1
ATOM 2316 N N . LEU A 1 326 ? 34.921 -30.615 -53.004 1.00 61.19 326 LEU A N 1
ATOM 2317 C CA . LEU A 1 326 ? 34.607 -29.720 -51.896 1.00 61.19 326 LEU A CA 1
ATOM 2318 C C . LEU A 1 326 ? 35.934 -29.367 -51.229 1.00 61.19 326 LEU A C 1
ATOM 2320 O O . LEU A 1 326 ? 36.498 -30.160 -50.477 1.00 61.19 326 LEU A O 1
ATOM 2324 N N . SER A 1 327 ? 36.455 -28.188 -51.564 1.00 75.44 327 SER A N 1
ATOM 2325 C CA . SER A 1 327 ? 37.658 -27.651 -50.936 1.00 75.44 327 SER A CA 1
ATOM 2326 C C . SER A 1 327 ? 37.473 -27.701 -49.413 1.00 75.44 327 SER A C 1
ATOM 2328 O O . SER A 1 327 ? 36.379 -27.363 -48.951 1.00 75.44 327 SER A O 1
ATOM 2330 N N . PRO A 1 328 ? 38.488 -28.078 -48.615 1.00 76.88 328 PRO A N 1
ATOM 2331 C CA . PRO A 1 328 ? 38.408 -28.056 -47.149 1.00 76.88 328 PRO A CA 1
ATOM 2332 C C . PRO A 1 328 ? 37.818 -26.745 -46.597 1.00 76.88 328 PRO A C 1
ATOM 2334 O O . PRO A 1 328 ? 37.013 -26.755 -45.671 1.00 76.88 328 PRO A O 1
ATOM 2337 N N . LEU A 1 329 ? 38.090 -25.627 -47.278 1.00 74.94 329 LEU A N 1
ATOM 2338 C CA . LEU A 1 329 ? 37.536 -24.305 -46.974 1.00 74.94 329 LEU A CA 1
ATOM 2339 C C . LEU A 1 329 ? 36.002 -24.217 -47.107 1.00 74.94 329 LEU A C 1
ATOM 2341 O O . LEU A 1 329 ? 35.358 -23.475 -46.371 1.00 74.94 329 LEU A O 1
ATOM 2345 N N . GLN A 1 330 ? 35.390 -24.951 -48.040 1.00 81.75 330 GLN A N 1
ATOM 2346 C CA . GLN A 1 330 ? 33.931 -25.002 -48.199 1.00 81.75 330 GLN A CA 1
ATOM 2347 C C . GLN A 1 330 ? 33.266 -25.843 -47.104 1.00 81.75 330 GLN A C 1
ATOM 2349 O O . GLN A 1 330 ? 32.156 -25.518 -46.684 1.00 81.75 330 GLN A O 1
ATOM 2354 N N . GLN A 1 331 ? 33.929 -26.899 -46.624 1.00 81.81 331 GLN A N 1
ATOM 2355 C CA . GLN A 1 331 ? 33.432 -27.698 -45.499 1.00 81.81 331 GLN A CA 1
ATOM 2356 C C . GLN A 1 331 ? 33.473 -26.886 -44.201 1.00 81.81 331 GLN A C 1
ATOM 2358 O O . GLN A 1 331 ? 32.464 -26.803 -43.503 1.00 81.81 331 GLN A O 1
ATOM 2363 N N . GLU A 1 332 ? 34.583 -26.193 -43.943 1.00 84.88 332 GLU A N 1
ATOM 2364 C CA . GLU A 1 332 ? 34.721 -25.278 -42.804 1.00 84.88 332 GLU A CA 1
ATOM 2365 C C . GLU A 1 332 ? 33.678 -24.148 -42.839 1.00 84.88 332 GLU A C 1
ATOM 2367 O O . GLU A 1 332 ? 33.078 -23.829 -41.812 1.00 84.88 332 GLU A O 1
ATOM 2372 N N . ALA A 1 333 ? 33.392 -23.583 -44.019 1.00 85.81 333 ALA A N 1
ATOM 2373 C CA . ALA A 1 333 ? 32.357 -22.560 -44.178 1.00 85.81 333 ALA A CA 1
ATOM 2374 C C . ALA A 1 333 ? 30.948 -23.083 -43.836 1.00 85.81 333 ALA A C 1
ATOM 2376 O O . ALA A 1 333 ? 30.194 -22.410 -43.133 1.00 85.81 333 ALA A O 1
ATOM 2377 N N . MET A 1 334 ? 30.603 -24.297 -44.276 1.00 86.50 334 MET A N 1
ATOM 2378 C CA . MET A 1 334 ? 29.312 -24.929 -43.971 1.00 86.50 334 MET A CA 1
ATOM 2379 C C . MET A 1 334 ? 29.174 -25.269 -42.482 1.00 86.50 334 MET A C 1
ATOM 2381 O O . MET A 1 334 ? 28.094 -25.137 -41.905 1.00 86.50 334 MET A O 1
ATOM 2385 N N . GLU A 1 335 ? 30.255 -25.707 -41.836 1.00 89.69 335 GLU A N 1
ATOM 2386 C CA . GLU A 1 335 ? 30.267 -25.953 -40.393 1.00 89.69 335 GLU A CA 1
ATOM 2387 C C . GLU A 1 335 ? 30.142 -24.659 -39.588 1.00 89.69 335 GLU A C 1
ATOM 2389 O O . GLU A 1 335 ? 29.407 -24.630 -38.599 1.00 89.69 335 GLU A O 1
ATOM 2394 N N . ALA A 1 336 ? 30.808 -23.586 -40.018 1.00 91.50 336 ALA A N 1
ATOM 2395 C CA . ALA A 1 336 ? 30.670 -22.267 -39.411 1.00 91.50 336 ALA A CA 1
ATOM 2396 C C . ALA A 1 336 ? 29.234 -21.733 -39.537 1.00 91.50 336 ALA A C 1
ATOM 2398 O O . ALA A 1 336 ? 28.681 -21.236 -38.558 1.00 91.50 336 ALA A O 1
ATOM 2399 N N . GLU A 1 337 ? 28.592 -21.902 -40.697 1.00 92.56 337 GLU A N 1
ATOM 2400 C CA . GLU A 1 337 ? 27.192 -21.509 -40.904 1.00 92.56 337 GLU A CA 1
ATOM 2401 C C . GLU A 1 337 ? 26.231 -22.322 -40.023 1.00 92.56 337 GLU A C 1
ATOM 2403 O O . GLU A 1 337 ? 25.336 -21.762 -39.386 1.00 92.56 337 GLU A O 1
ATOM 2408 N N . ARG A 1 338 ? 26.442 -23.642 -39.916 1.00 93.50 338 ARG A N 1
ATOM 2409 C CA . ARG A 1 338 ? 25.653 -24.507 -39.023 1.00 93.50 338 ARG A CA 1
ATOM 2410 C C . ARG A 1 338 ? 25.808 -24.113 -37.558 1.00 93.50 338 ARG A C 1
ATOM 2412 O O . ARG A 1 338 ? 24.807 -24.086 -36.847 1.00 93.50 338 ARG A O 1
ATOM 2419 N N . LYS A 1 339 ? 27.030 -23.801 -37.114 1.00 94.12 339 LYS A N 1
ATOM 2420 C CA . LYS A 1 339 ? 27.297 -23.331 -35.745 1.00 94.12 339 LYS A CA 1
ATOM 2421 C C . LYS A 1 339 ? 26.611 -21.997 -35.477 1.00 94.12 339 LYS A C 1
ATOM 2423 O O . LYS A 1 339 ? 25.893 -21.892 -34.491 1.00 94.12 339 LYS A O 1
ATOM 2428 N N . LEU A 1 340 ? 26.735 -21.034 -36.390 1.00 93.94 340 LEU A N 1
ATOM 2429 C CA . LEU A 1 340 ? 26.089 -19.729 -36.255 1.00 93.94 340 LEU A CA 1
ATOM 2430 C C . LEU A 1 340 ? 24.562 -19.855 -36.168 1.00 93.94 340 LEU A C 1
ATOM 2432 O O . LEU A 1 340 ? 23.932 -19.193 -35.348 1.00 93.94 340 LEU A O 1
ATOM 2436 N N . LYS A 1 341 ? 23.960 -20.727 -36.983 1.00 94.94 341 LYS A N 1
ATOM 2437 C CA . LYS A 1 341 ? 22.516 -20.970 -36.932 1.00 94.94 341 LYS A CA 1
ATOM 2438 C C . LYS A 1 341 ? 22.091 -21.655 -35.633 1.00 94.94 341 LYS A C 1
ATOM 2440 O O . LYS A 1 341 ? 21.105 -21.246 -35.036 1.00 94.94 341 LYS A O 1
ATOM 2445 N N . ALA A 1 342 ? 22.857 -22.641 -35.169 1.00 95.81 342 ALA A N 1
ATOM 2446 C CA . ALA A 1 342 ? 22.596 -23.302 -33.893 1.00 95.81 342 ALA A CA 1
ATOM 2447 C C . ALA A 1 342 ? 22.706 -22.333 -32.701 1.00 95.81 342 ALA A C 1
ATOM 2449 O O . ALA A 1 342 ? 21.899 -22.410 -31.780 1.00 95.81 342 ALA A O 1
ATOM 2450 N N . GLU A 1 343 ? 23.663 -21.401 -32.727 1.00 95.50 343 GLU A N 1
ATOM 2451 C CA . GLU A 1 343 ? 23.794 -20.344 -31.717 1.00 95.50 343 GLU A CA 1
ATOM 2452 C C . GLU A 1 343 ? 22.597 -19.381 -31.748 1.00 95.50 343 GLU A C 1
ATOM 2454 O O . GLU A 1 343 ? 22.014 -19.096 -30.704 1.00 95.50 343 GLU A O 1
ATOM 2459 N N . GLN A 1 344 ? 22.166 -18.949 -32.939 1.00 95.50 344 GLN A N 1
ATOM 2460 C CA . GLN A 1 344 ? 20.983 -18.096 -33.104 1.00 95.50 344 GLN A CA 1
ATOM 2461 C C . GLN A 1 344 ? 19.694 -18.777 -32.631 1.00 95.50 344 GLN A C 1
ATOM 2463 O O . GLN A 1 344 ? 18.889 -18.148 -31.942 1.00 95.50 344 GLN A O 1
ATOM 2468 N N . ASP A 1 345 ? 19.507 -20.053 -32.974 1.00 96.81 345 ASP A N 1
ATOM 2469 C CA . ASP A 1 345 ? 18.347 -20.836 -32.551 1.00 96.81 345 ASP A CA 1
ATOM 2470 C C . ASP A 1 345 ? 18.358 -21.022 -31.020 1.00 96.81 345 ASP A C 1
ATOM 2472 O O . ASP A 1 345 ? 17.339 -20.799 -30.364 1.00 96.81 345 ASP A O 1
ATOM 2476 N N . ALA A 1 346 ? 19.519 -21.319 -30.422 1.00 96.50 346 ALA A N 1
ATOM 2477 C CA . ALA A 1 346 ? 19.663 -21.450 -28.971 1.00 96.50 346 ALA A CA 1
ATOM 2478 C C . ALA A 1 346 ? 19.381 -20.134 -28.224 1.00 96.50 346 ALA A C 1
ATOM 2480 O O . ALA A 1 346 ? 18.745 -20.138 -27.166 1.00 96.50 346 ALA A O 1
ATOM 2481 N N . ASP A 1 347 ? 19.829 -18.998 -28.754 1.00 95.12 347 ASP A N 1
ATOM 2482 C CA . ASP A 1 347 ? 19.565 -17.690 -28.153 1.00 95.12 347 ASP A CA 1
ATOM 2483 C C . ASP A 1 347 ? 18.100 -17.265 -28.321 1.00 95.12 347 ASP A C 1
ATOM 2485 O O . ASP A 1 347 ? 17.513 -16.693 -27.396 1.00 95.12 347 ASP A O 1
ATOM 2489 N N . TYR A 1 348 ? 17.467 -17.616 -29.446 1.00 94.94 348 TYR A N 1
ATOM 2490 C CA . TYR A 1 348 ? 16.032 -17.421 -29.648 1.00 94.94 348 TYR A CA 1
ATOM 2491 C C . TYR A 1 348 ? 15.198 -18.240 -28.653 1.00 94.94 348 TYR A C 1
ATOM 2493 O O . TYR A 1 348 ? 14.262 -17.710 -28.048 1.00 94.94 348 TYR A O 1
ATOM 2501 N N . GLU A 1 349 ? 15.553 -19.506 -28.423 1.00 96.50 349 GLU A N 1
ATOM 2502 C CA . GLU A 1 349 ? 14.877 -20.362 -27.443 1.00 96.50 349 GLU A CA 1
ATOM 2503 C C . GLU A 1 349 ? 15.020 -19.831 -26.012 1.00 96.50 349 GLU A C 1
ATOM 2505 O O . GLU A 1 349 ? 14.032 -19.787 -25.270 1.00 96.50 349 GLU A O 1
ATOM 2510 N N . LYS A 1 350 ? 16.213 -19.353 -25.629 1.00 97.12 350 LYS A N 1
ATOM 2511 C CA . LYS A 1 350 ? 16.436 -18.707 -24.324 1.00 97.12 350 LYS A CA 1
ATOM 2512 C C . LYS A 1 350 ? 15.583 -17.452 -24.159 1.00 97.12 350 LYS A C 1
ATOM 2514 O O . LYS A 1 350 ? 14.943 -17.291 -23.121 1.00 97.12 350 LYS A O 1
ATOM 2519 N N . ALA A 1 351 ? 15.540 -16.586 -25.174 1.00 93.75 351 ALA A N 1
ATOM 2520 C CA . ALA A 1 351 ? 14.722 -15.376 -25.143 1.00 93.75 351 ALA A CA 1
ATOM 2521 C C . ALA A 1 351 ? 13.227 -15.710 -25.019 1.00 93.75 351 ALA A C 1
ATOM 2523 O O . ALA A 1 351 ? 12.515 -15.099 -24.222 1.00 93.75 351 ALA A O 1
ATOM 2524 N N . LEU A 1 352 ? 12.755 -16.729 -25.745 1.00 97.25 352 LEU A N 1
ATOM 2525 C CA . LEU A 1 352 ? 11.367 -17.179 -25.675 1.00 97.25 352 LEU A CA 1
ATOM 2526 C C . LEU A 1 352 ? 11.015 -17.752 -24.296 1.00 97.25 352 LEU A C 1
ATOM 2528 O O . LEU A 1 352 ? 9.923 -17.498 -23.786 1.00 97.25 352 LEU A O 1
ATOM 2532 N N . ALA A 1 353 ? 11.923 -18.514 -23.684 1.00 96.75 353 ALA A N 1
ATOM 2533 C CA . ALA A 1 353 ? 11.745 -19.036 -22.333 1.00 96.75 353 ALA A CA 1
ATOM 2534 C C . ALA A 1 353 ? 11.696 -17.908 -21.291 1.00 96.75 353 ALA A C 1
ATOM 2536 O O . ALA A 1 353 ? 10.849 -17.932 -20.396 1.00 96.75 353 ALA A O 1
ATOM 2537 N N . GLU A 1 354 ? 12.550 -16.891 -21.428 1.00 95.81 354 GLU A N 1
ATOM 2538 C CA . GLU A 1 354 ? 12.558 -15.743 -20.523 1.00 95.81 354 GLU A CA 1
ATOM 2539 C C . GLU A 1 354 ? 11.278 -14.902 -20.648 1.00 95.81 354 GLU A C 1
ATOM 2541 O O . GLU A 1 354 ? 10.704 -14.488 -19.639 1.00 95.81 354 GLU A O 1
ATOM 2546 N N . ASP A 1 355 ? 10.777 -14.707 -21.870 1.00 95.44 355 ASP A N 1
ATOM 2547 C CA . ASP A 1 355 ? 9.512 -14.011 -22.107 1.00 95.44 355 ASP A CA 1
ATOM 2548 C C . ASP A 1 355 ? 8.311 -14.785 -21.545 1.00 95.44 355 ASP A C 1
ATOM 2550 O O . ASP A 1 355 ? 7.416 -14.169 -20.957 1.00 95.44 355 ASP A O 1
ATOM 2554 N N . ARG A 1 356 ? 8.299 -16.125 -21.643 1.00 95.31 356 ARG A N 1
ATOM 2555 C CA . ARG A 1 356 ? 7.278 -16.961 -20.983 1.00 95.31 356 ARG A CA 1
ATOM 2556 C C . ARG A 1 356 ? 7.338 -16.818 -19.466 1.00 95.31 356 ARG A C 1
ATOM 2558 O O . ARG A 1 356 ? 6.309 -16.537 -18.858 1.00 95.31 356 ARG A O 1
ATOM 2565 N N . ARG A 1 357 ? 8.533 -16.900 -18.871 1.00 96.06 357 ARG A N 1
ATOM 2566 C CA . ARG A 1 357 ? 8.717 -16.726 -17.423 1.00 96.06 357 ARG A CA 1
ATOM 2567 C C . ARG A 1 357 ? 8.226 -15.354 -16.959 1.00 96.06 357 ARG A C 1
ATOM 2569 O O . ARG A 1 357 ? 7.450 -15.266 -16.017 1.00 96.06 357 ARG A O 1
ATOM 2576 N N . ARG A 1 358 ? 8.598 -14.278 -17.661 1.00 93.88 358 ARG A N 1
ATOM 2577 C CA . ARG A 1 358 ? 8.130 -12.915 -17.345 1.00 93.88 358 ARG A CA 1
ATOM 2578 C C . ARG A 1 358 ? 6.615 -12.769 -17.492 1.00 93.88 358 ARG A C 1
ATOM 2580 O O . ARG A 1 358 ? 6.008 -11.998 -16.750 1.00 93.88 358 ARG A O 1
ATOM 2587 N N . ALA A 1 359 ? 5.999 -13.447 -18.459 1.00 94.38 359 ALA A N 1
ATOM 2588 C CA . ALA A 1 359 ? 4.548 -13.435 -18.626 1.00 94.38 359 ALA A CA 1
ATOM 2589 C C . ALA A 1 359 ? 3.841 -14.162 -17.471 1.00 94.38 359 ALA A C 1
ATOM 2591 O O . ALA A 1 359 ? 2.864 -13.638 -16.937 1.00 94.38 359 ALA A O 1
ATOM 2592 N N . GLU A 1 360 ? 4.364 -15.314 -17.051 1.00 94.19 360 GLU A N 1
ATOM 2593 C CA . GLU A 1 360 ? 3.860 -16.085 -15.910 1.00 94.19 360 GLU A CA 1
ATOM 2594 C C . GLU A 1 360 ? 4.033 -15.323 -14.587 1.00 94.19 360 GLU A C 1
ATOM 2596 O O . GLU A 1 360 ? 3.079 -15.204 -13.823 1.00 94.19 360 GLU A O 1
ATOM 2601 N N . GLU A 1 361 ? 5.197 -14.709 -14.353 1.00 94.25 361 GLU A N 1
ATOM 2602 C CA . GLU A 1 361 ? 5.458 -13.858 -13.183 1.00 94.25 361 GLU A CA 1
ATOM 2603 C C . GLU A 1 361 ? 4.498 -12.660 -13.122 1.00 94.25 361 GLU A C 1
ATOM 2605 O O . GLU A 1 361 ? 3.945 -12.353 -12.064 1.00 94.25 361 GLU A O 1
ATOM 2610 N N . LYS A 1 362 ? 4.247 -11.993 -14.259 1.00 93.75 362 LYS A N 1
ATOM 2611 C CA . LYS A 1 362 ? 3.280 -10.885 -14.333 1.00 93.75 362 LYS A CA 1
ATOM 2612 C C . LYS A 1 362 ? 1.856 -11.361 -14.050 1.00 93.75 362 LYS A C 1
ATOM 2614 O O . LYS A 1 362 ? 1.149 -10.697 -13.296 1.00 93.75 362 LYS A O 1
ATOM 2619 N N . ALA A 1 363 ? 1.446 -12.498 -14.611 1.00 94.12 363 ALA A N 1
ATOM 2620 C CA . ALA A 1 363 ? 0.125 -13.068 -14.365 1.00 94.12 363 ALA A CA 1
ATOM 2621 C C . ALA A 1 363 ? -0.060 -13.464 -12.889 1.00 94.12 363 ALA A C 1
ATOM 2623 O O . ALA A 1 363 ? -1.099 -13.166 -12.302 1.00 94.12 363 ALA A O 1
ATOM 2624 N N . ALA A 1 364 ? 0.960 -14.062 -12.267 1.00 94.19 364 ALA A N 1
ATOM 2625 C CA . ALA A 1 364 ? 0.944 -14.415 -10.850 1.00 94.19 364 ALA A CA 1
ATOM 2626 C C . ALA A 1 364 ? 0.883 -13.173 -9.944 1.00 94.19 364 ALA A C 1
ATOM 2628 O O . ALA A 1 364 ? 0.100 -13.139 -8.996 1.00 94.19 364 ALA A O 1
ATOM 2629 N N . ALA A 1 365 ? 1.651 -12.123 -10.256 1.00 92.62 365 ALA A N 1
ATOM 2630 C CA . ALA A 1 365 ? 1.618 -10.869 -9.505 1.00 92.62 365 ALA A CA 1
ATOM 2631 C C . ALA A 1 365 ? 0.262 -10.151 -9.624 1.00 92.62 365 ALA A C 1
ATOM 2633 O O . ALA A 1 365 ? -0.241 -9.616 -8.636 1.00 92.62 365 ALA A O 1
ATOM 2634 N N . GLU A 1 366 ? -0.350 -10.151 -10.812 1.00 91.12 366 GLU A N 1
ATOM 2635 C CA . GLU A 1 366 ? -1.689 -9.587 -11.016 1.00 91.12 366 GLU A CA 1
ATOM 2636 C C . GLU A 1 366 ? -2.768 -10.388 -10.274 1.00 91.12 366 GLU A C 1
ATOM 2638 O O . GLU A 1 366 ? -3.645 -9.783 -9.655 1.00 91.12 366 GLU A O 1
ATOM 2643 N N . ALA A 1 367 ? -2.679 -11.722 -10.267 1.00 93.19 367 ALA A N 1
ATOM 2644 C CA . ALA A 1 367 ? -3.581 -12.579 -9.500 1.00 93.19 367 ALA A CA 1
ATOM 2645 C C . ALA A 1 367 ? -3.450 -12.341 -7.985 1.00 93.19 367 ALA A C 1
ATOM 2647 O O . ALA A 1 367 ? -4.456 -12.115 -7.315 1.00 93.19 367 ALA A O 1
ATOM 2648 N N . ALA A 1 368 ? -2.221 -12.286 -7.460 1.00 92.12 368 ALA A N 1
ATOM 2649 C CA . ALA A 1 368 ? -1.968 -12.009 -6.046 1.00 92.12 368 ALA A CA 1
ATOM 2650 C C . ALA A 1 368 ? -2.446 -10.606 -5.628 1.00 92.12 368 ALA A C 1
ATOM 2652 O O . ALA A 1 368 ? -2.987 -10.427 -4.538 1.00 92.12 368 ALA A O 1
ATOM 2653 N N . ALA A 1 369 ? -2.288 -9.602 -6.497 1.00 91.81 369 ALA A N 1
ATOM 2654 C CA . ALA A 1 369 ? -2.798 -8.257 -6.238 1.00 91.81 369 ALA A CA 1
ATOM 2655 C C . ALA A 1 369 ? -4.336 -8.217 -6.221 1.00 91.81 369 ALA A C 1
ATOM 2657 O O . ALA A 1 369 ? -4.920 -7.536 -5.379 1.00 91.81 369 ALA A O 1
ATOM 2658 N N . ALA A 1 370 ? -4.992 -8.953 -7.124 1.00 92.25 370 ALA A N 1
ATOM 2659 C CA . ALA A 1 370 ? -6.447 -9.059 -7.156 1.00 92.25 370 ALA A CA 1
ATOM 2660 C C . ALA A 1 370 ? -7.000 -9.784 -5.917 1.00 92.25 370 ALA A C 1
ATOM 2662 O O . ALA A 1 370 ? -8.002 -9.347 -5.355 1.00 92.25 370 ALA A O 1
ATOM 2663 N N . GLU A 1 371 ? -6.333 -10.845 -5.461 1.00 92.00 371 GLU A N 1
ATOM 2664 C CA . GLU A 1 371 ? -6.705 -11.567 -4.242 1.00 92.00 371 GLU A CA 1
ATOM 2665 C C . GLU A 1 371 ? -6.526 -10.699 -2.990 1.00 92.00 371 GLU A C 1
ATOM 2667 O O . GLU A 1 371 ? -7.425 -10.638 -2.154 1.00 92.00 371 GLU A O 1
ATOM 2672 N N . ALA A 1 372 ? -5.425 -9.948 -2.890 1.00 90.31 372 ALA A N 1
ATOM 2673 C CA . ALA A 1 372 ? -5.213 -9.006 -1.793 1.00 90.31 372 ALA A CA 1
ATOM 2674 C C . ALA A 1 372 ? -6.265 -7.879 -1.774 1.00 90.31 372 ALA A C 1
ATOM 2676 O O . ALA A 1 372 ? -6.760 -7.520 -0.706 1.00 90.31 372 ALA A O 1
ATOM 2677 N N . GLU A 1 373 ? -6.644 -7.341 -2.942 1.00 88.81 373 GLU A N 1
ATOM 2678 C CA . GLU A 1 373 ? -7.717 -6.341 -3.052 1.00 88.81 373 GLU A CA 1
ATOM 2679 C C . GLU A 1 373 ? -9.075 -6.933 -2.636 1.00 88.81 373 GLU A C 1
ATOM 2681 O O . GLU A 1 373 ? -9.819 -6.296 -1.887 1.00 88.81 373 GLU A O 1
ATOM 2686 N N . ALA A 1 374 ? -9.378 -8.168 -3.048 1.00 91.12 374 ALA A N 1
ATOM 2687 C CA . ALA A 1 374 ? -10.600 -8.866 -2.654 1.00 91.12 374 ALA A CA 1
ATOM 2688 C C . ALA A 1 374 ? -10.638 -9.168 -1.146 1.00 91.12 374 ALA A C 1
ATOM 2690 O O . ALA A 1 374 ? -11.667 -8.952 -0.506 1.00 91.12 374 ALA A O 1
ATOM 2691 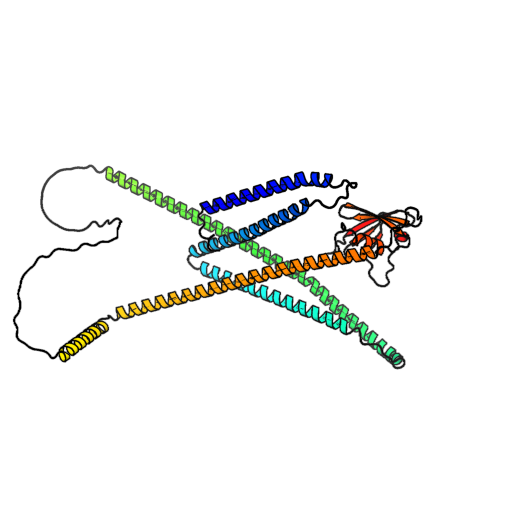N N . ALA A 1 375 ? -9.521 -9.606 -0.561 1.00 90.94 375 ALA A N 1
ATOM 2692 C CA . ALA A 1 375 ? -9.408 -9.869 0.871 1.00 90.94 375 ALA A CA 1
ATOM 2693 C C . ALA A 1 375 ? -9.567 -8.586 1.702 1.00 90.94 375 ALA A C 1
ATOM 2695 O O . ALA A 1 375 ? -10.292 -8.583 2.696 1.00 90.94 375 ALA A O 1
ATOM 2696 N N . ALA A 1 376 ? -8.955 -7.477 1.273 1.00 88.81 376 ALA A N 1
ATOM 2697 C CA . ALA A 1 376 ? -9.110 -6.181 1.930 1.00 88.81 376 ALA A CA 1
ATOM 2698 C C . ALA A 1 376 ? -10.558 -5.668 1.857 1.00 88.81 376 ALA A C 1
ATOM 2700 O O . ALA A 1 376 ? -11.093 -5.183 2.855 1.00 88.81 376 ALA A O 1
ATOM 2701 N N . ALA A 1 377 ? -11.218 -5.817 0.703 1.00 86.94 377 ALA A N 1
ATOM 2702 C CA . ALA A 1 377 ? -12.623 -5.454 0.542 1.00 86.94 377 ALA A CA 1
ATOM 2703 C C . ALA A 1 377 ? -13.545 -6.316 1.423 1.00 86.94 377 ALA A C 1
ATOM 2705 O O . ALA A 1 377 ? -14.414 -5.779 2.108 1.00 86.94 377 ALA A O 1
ATOM 2706 N N . ALA A 1 378 ? -13.320 -7.633 1.467 1.00 90.25 378 ALA A N 1
ATOM 2707 C CA . ALA A 1 378 ? -14.084 -8.547 2.314 1.00 90.25 378 ALA A CA 1
ATOM 2708 C C . ALA A 1 378 ? -13.886 -8.252 3.811 1.00 90.25 378 ALA A C 1
ATOM 2710 O O . ALA A 1 378 ? -14.848 -8.288 4.577 1.00 90.25 378 ALA A O 1
ATOM 2711 N N . ALA A 1 379 ? -12.664 -7.911 4.233 1.00 85.81 379 ALA A N 1
ATOM 2712 C CA . ALA A 1 379 ? -12.382 -7.505 5.606 1.00 85.81 379 ALA A CA 1
ATOM 2713 C C . ALA A 1 379 ? -13.110 -6.202 5.974 1.00 85.81 379 ALA A C 1
ATOM 2715 O O . ALA A 1 379 ? -13.729 -6.135 7.034 1.00 85.81 379 ALA A O 1
ATOM 2716 N N . ALA A 1 380 ? -13.096 -5.200 5.089 1.00 79.62 380 ALA A N 1
ATOM 2717 C CA . ALA A 1 380 ? -13.811 -3.939 5.295 1.00 79.62 380 ALA A CA 1
ATOM 2718 C C . ALA A 1 380 ? -15.338 -4.125 5.348 1.00 79.62 380 ALA A C 1
ATOM 2720 O O . ALA A 1 380 ? -16.024 -3.484 6.143 1.00 79.62 380 ALA A O 1
ATOM 2721 N N . GLU A 1 381 ? -15.891 -5.023 4.532 1.00 84.00 381 GLU A N 1
ATOM 2722 C CA . GLU A 1 381 ? -17.316 -5.345 4.586 1.00 84.00 381 GLU A CA 1
ATOM 2723 C C . GLU A 1 381 ? -17.675 -6.106 5.871 1.00 84.00 381 GLU A C 1
ATOM 2725 O O . GLU A 1 381 ? -18.686 -5.812 6.510 1.00 84.00 381 GLU A O 1
ATOM 2730 N N . ALA A 1 382 ? -16.838 -7.058 6.291 1.00 84.81 382 ALA A N 1
ATOM 2731 C CA . ALA A 1 382 ? -17.048 -7.809 7.523 1.00 84.81 382 ALA A CA 1
ATOM 2732 C C . ALA A 1 382 ? -17.001 -6.905 8.764 1.00 84.81 382 ALA A C 1
ATOM 2734 O O . ALA A 1 382 ? -17.827 -7.070 9.663 1.00 84.81 382 ALA A O 1
ATOM 2735 N N . THR A 1 383 ? -16.080 -5.936 8.820 1.00 80.69 383 THR A N 1
ATOM 2736 C CA . THR A 1 383 ? -16.041 -4.959 9.916 1.00 80.69 383 THR A CA 1
ATOM 2737 C C . THR A 1 383 ? -17.282 -4.074 9.897 1.00 80.69 383 THR A C 1
ATOM 2739 O O . THR A 1 383 ? -17.948 -3.967 10.924 1.00 80.69 383 THR A O 1
ATOM 2742 N N . ALA A 1 384 ? -17.672 -3.533 8.739 1.00 80.94 384 ALA A N 1
ATOM 2743 C CA . ALA A 1 384 ? -18.889 -2.731 8.607 1.00 80.94 384 ALA A CA 1
ATOM 2744 C C . ALA A 1 384 ? -20.146 -3.489 9.075 1.00 80.94 384 ALA A C 1
ATOM 2746 O O . ALA A 1 384 ? -20.937 -2.947 9.845 1.00 80.94 384 ALA A O 1
ATOM 2747 N N . ARG A 1 385 ? -20.299 -4.763 8.684 1.00 84.88 385 ARG A N 1
ATOM 2748 C CA . ARG A 1 385 ? -21.412 -5.618 9.132 1.00 84.88 385 ARG A CA 1
ATOM 2749 C C . ARG A 1 385 ? -21.395 -5.850 10.641 1.00 84.88 385 ARG A C 1
ATOM 2751 O O . ARG A 1 385 ? -22.427 -5.688 11.281 1.00 84.88 385 ARG A O 1
ATOM 2758 N N . ARG A 1 386 ? -20.234 -6.171 11.226 1.00 83.94 386 ARG A N 1
ATOM 2759 C CA . ARG A 1 386 ? -20.096 -6.347 12.686 1.00 83.94 386 ARG A CA 1
ATOM 2760 C C . ARG A 1 386 ? -20.502 -5.091 13.451 1.00 83.94 386 ARG A C 1
ATOM 2762 O O . ARG A 1 386 ? -21.159 -5.193 14.482 1.00 83.94 386 ARG A O 1
ATOM 2769 N N . PHE A 1 387 ? -20.123 -3.920 12.950 1.00 81.19 387 PHE A N 1
ATOM 2770 C CA . PHE A 1 387 ? -20.488 -2.654 13.573 1.00 81.19 387 PHE A CA 1
ATOM 2771 C C . PHE A 1 387 ? -21.980 -2.350 13.449 1.00 81.19 387 PHE A C 1
ATOM 2773 O O . PHE A 1 387 ? -22.583 -1.901 14.418 1.00 81.19 387 PHE A O 1
ATOM 2780 N N . GLU A 1 388 ? -22.594 -2.648 12.307 1.00 83.69 388 GLU A N 1
ATOM 2781 C CA . GLU A 1 388 ? -24.040 -2.499 12.126 1.00 83.69 388 GLU A CA 1
ATOM 2782 C C . GLU A 1 388 ? -24.830 -3.445 13.047 1.00 83.69 388 GLU A C 1
ATOM 2784 O O . GLU A 1 388 ? -25.773 -3.030 13.718 1.00 83.69 388 GLU A O 1
ATOM 2789 N N . GLU A 1 389 ? -24.400 -4.703 13.167 1.00 86.31 389 GLU A N 1
ATOM 2790 C CA . GLU A 1 389 ? -24.982 -5.661 14.113 1.00 86.31 389 GLU A CA 1
ATOM 2791 C C . GLU A 1 389 ? -24.832 -5.194 15.566 1.00 86.31 389 GLU A C 1
ATOM 2793 O O . GLU A 1 389 ? -25.770 -5.314 16.357 1.00 86.31 389 GLU A O 1
ATOM 2798 N N . LEU A 1 390 ? -23.670 -4.641 15.929 1.00 83.19 390 LEU A N 1
ATOM 2799 C CA . LEU A 1 390 ? -23.440 -4.070 17.254 1.00 83.19 390 LEU A CA 1
ATOM 2800 C C . LEU A 1 390 ? -24.376 -2.883 17.510 1.00 83.19 390 LEU A C 1
ATOM 2802 O O . LEU A 1 390 ? -25.017 -2.833 18.557 1.00 83.19 390 LEU A O 1
ATOM 2806 N N . ARG A 1 391 ? -24.523 -1.969 16.544 1.00 84.12 391 ARG A N 1
ATOM 2807 C CA . ARG A 1 391 ? -25.458 -0.837 16.635 1.00 84.12 391 ARG A CA 1
ATOM 2808 C C . ARG A 1 391 ? -26.889 -1.300 16.858 1.00 84.12 391 ARG A C 1
ATOM 2810 O O . ARG A 1 391 ? -27.574 -0.753 17.718 1.00 84.12 391 ARG A O 1
ATOM 2817 N N . GLN A 1 392 ? -27.335 -2.315 16.121 1.00 84.44 392 GLN A N 1
ATOM 2818 C CA . GLN A 1 392 ? -28.682 -2.867 16.266 1.00 84.44 392 GLN A CA 1
ATOM 2819 C C . GLN A 1 392 ? -28.897 -3.491 17.647 1.00 84.44 392 GLN A C 1
ATOM 2821 O O . GLN A 1 392 ? -29.929 -3.235 18.269 1.00 84.44 392 GLN A O 1
ATOM 2826 N N . LYS A 1 393 ? -27.915 -4.244 18.159 1.00 85.44 393 LYS A N 1
ATOM 2827 C CA . LYS A 1 393 ? -27.958 -4.805 19.519 1.00 85.44 393 LYS A CA 1
ATOM 2828 C C . LYS A 1 393 ? -28.041 -3.706 20.576 1.00 85.44 393 LYS A C 1
ATOM 2830 O O . LYS A 1 393 ? -28.959 -3.716 21.388 1.00 85.44 393 LYS A O 1
ATOM 2835 N N . LEU A 1 394 ? -27.166 -2.704 20.500 1.00 84.19 394 LEU A N 1
ATOM 2836 C CA . LEU A 1 394 ? -27.165 -1.577 21.436 1.00 84.19 394 LEU A CA 1
ATOM 2837 C C . LEU A 1 394 ? -28.468 -0.772 21.362 1.00 84.19 394 LEU A C 1
ATOM 2839 O O . LEU A 1 394 ? -29.003 -0.368 22.389 1.00 84.19 394 LEU A O 1
ATOM 2843 N N . ARG A 1 395 ? -29.030 -0.577 20.162 1.00 82.56 395 ARG A N 1
ATOM 2844 C CA . ARG A 1 395 ? -30.322 0.099 19.980 1.00 82.56 395 ARG A CA 1
ATOM 2845 C C . ARG A 1 395 ? -31.475 -0.688 20.614 1.00 82.56 395 ARG A C 1
ATOM 2847 O O . ARG A 1 395 ? -32.385 -0.063 21.149 1.00 82.56 395 ARG A O 1
ATOM 2854 N N . ALA A 1 396 ? -31.424 -2.020 20.583 1.00 82.62 396 ALA A N 1
ATOM 2855 C CA . ALA A 1 396 ? -32.412 -2.889 21.222 1.00 82.62 396 ALA A CA 1
ATOM 2856 C C . ALA A 1 396 ? -32.265 -2.955 22.754 1.00 82.62 396 ALA A C 1
ATOM 2858 O O . ALA A 1 396 ? -33.263 -3.089 23.456 1.00 82.62 396 ALA A O 1
ATOM 2859 N N . GLU A 1 397 ? -31.042 -2.842 23.277 1.00 81.62 397 GLU A N 1
ATOM 2860 C CA . GLU A 1 397 ? -30.753 -2.869 24.719 1.00 81.62 397 GLU A CA 1
ATOM 2861 C C . GLU A 1 397 ? -31.052 -1.540 25.432 1.00 81.62 397 GLU A C 1
ATOM 2863 O O . GLU A 1 397 ? -31.160 -1.501 26.659 1.00 81.62 397 GLU A O 1
ATOM 2868 N N . LEU A 1 398 ? -31.199 -0.437 24.690 1.00 83.56 398 LEU A N 1
ATOM 2869 C CA . LEU A 1 398 ? -31.507 0.866 25.273 1.00 83.56 398 LEU A CA 1
ATOM 2870 C C . LEU A 1 398 ? -32.960 0.914 25.775 1.00 83.56 398 LEU A C 1
ATOM 2872 O O . LEU A 1 398 ? -33.885 0.818 24.967 1.00 83.56 398 LEU A O 1
ATOM 2876 N N . PRO A 1 399 ? -33.200 1.159 27.076 1.00 80.62 399 PRO A N 1
ATOM 2877 C CA . PRO A 1 399 ? -34.552 1.296 27.598 1.00 80.62 399 PRO A CA 1
ATOM 2878 C C . PRO A 1 399 ? -35.240 2.552 27.045 1.00 80.62 399 PRO A C 1
ATOM 2880 O O . PRO A 1 399 ? -34.592 3.499 26.579 1.00 80.62 399 PRO A O 1
ATOM 2883 N N . ALA A 1 400 ? -36.573 2.540 27.098 1.00 77.00 400 ALA A N 1
ATOM 2884 C CA . ALA A 1 400 ? -37.414 3.639 26.637 1.00 77.00 400 ALA A CA 1
ATOM 2885 C C . ALA A 1 400 ? -37.027 4.967 27.311 1.00 77.00 400 ALA A C 1
ATOM 2887 O O . ALA A 1 400 ? -36.618 4.998 28.473 1.00 77.00 400 ALA A O 1
ATOM 2888 N N . GLU A 1 401 ? -37.120 6.066 26.558 1.00 80.19 401 GLU A N 1
ATOM 2889 C CA . GLU A 1 401 ? -36.839 7.397 27.096 1.00 80.19 401 GLU A CA 1
ATOM 2890 C C . GLU A 1 401 ? -37.883 7.752 28.174 1.00 80.19 401 GLU A C 1
ATOM 2892 O O . GLU A 1 401 ? -39.078 7.603 27.908 1.00 80.19 401 GLU A O 1
ATOM 2897 N N . PRO A 1 402 ? -37.462 8.183 29.381 1.00 80.50 402 PRO A N 1
ATOM 2898 C CA . PRO A 1 402 ? -38.386 8.602 30.431 1.00 80.50 402 PRO A CA 1
ATOM 2899 C C . PRO A 1 402 ? -39.199 9.820 29.983 1.00 80.50 402 PRO A C 1
ATOM 2901 O O . PRO A 1 402 ? -38.710 10.671 29.228 1.00 80.50 402 PRO A O 1
ATOM 2904 N N . ASP A 1 403 ? -40.446 9.897 30.445 1.00 76.44 403 ASP A N 1
ATOM 2905 C CA . ASP A 1 403 ? -41.389 10.909 29.982 1.00 76.44 403 ASP A CA 1
ATOM 2906 C C . ASP A 1 403 ? -40.926 12.309 30.417 1.00 76.44 403 ASP A C 1
ATOM 2908 O O . ASP A 1 403 ? -40.194 12.511 31.391 1.00 76.44 403 ASP A O 1
ATOM 2912 N N . ARG A 1 404 ? -41.366 13.338 29.695 1.00 71.38 404 ARG A N 1
ATOM 2913 C CA . ARG A 1 404 ? -41.058 14.735 30.009 1.00 71.38 404 ARG A CA 1
ATOM 2914 C C . ARG A 1 404 ? -41.564 15.141 31.398 1.00 71.38 404 ARG A C 1
ATOM 2916 O O . ARG A 1 404 ? -41.032 16.104 31.954 1.00 71.38 404 ARG A O 1
ATOM 2923 N N . SER A 1 405 ? -42.564 14.427 31.919 1.00 73.75 405 SER A N 1
ATOM 2924 C CA . SER A 1 405 ? -43.155 14.631 33.242 1.00 73.75 405 SER A CA 1
ATOM 2925 C C . SER A 1 405 ? -42.367 13.987 34.392 1.00 73.75 405 SER A C 1
ATOM 2927 O O . SER A 1 405 ? -42.670 14.287 35.547 1.00 73.75 405 SER A O 1
ATOM 2929 N N . ASP A 1 406 ? -41.369 13.142 34.114 1.00 78.69 406 ASP A N 1
ATOM 2930 C CA . ASP A 1 406 ? -40.577 12.488 35.157 1.00 78.69 406 ASP A CA 1
ATOM 2931 C C . ASP A 1 406 ? -39.560 13.472 35.755 1.00 78.69 406 ASP A C 1
ATOM 2933 O O . ASP A 1 406 ? -38.570 13.854 35.125 1.00 78.69 406 ASP A O 1
ATOM 2937 N N . GLU A 1 407 ? -39.790 13.890 37.003 1.00 75.31 407 GLU A N 1
ATOM 2938 C CA . GLU A 1 407 ? -38.914 14.841 37.706 1.00 75.31 407 GLU A CA 1
ATOM 2939 C C . GLU A 1 407 ? -37.531 14.268 38.054 1.00 75.31 407 GLU A C 1
ATOM 2941 O O . GLU A 1 407 ? -36.602 15.025 38.339 1.00 75.31 407 GLU A O 1
ATOM 2946 N N . THR A 1 408 ? -37.394 12.942 38.014 1.00 81.81 408 THR A N 1
ATOM 2947 C CA . THR A 1 408 ? -36.155 12.195 38.273 1.00 81.81 408 THR A CA 1
ATOM 2948 C C . THR A 1 408 ? -35.325 11.956 37.008 1.00 81.81 408 THR A C 1
ATOM 2950 O O . THR A 1 408 ? -34.252 11.356 37.078 1.00 81.81 408 THR A O 1
ATOM 2953 N N . ALA A 1 409 ? -35.793 12.409 35.841 1.00 86.25 409 ALA A N 1
ATOM 2954 C CA . ALA A 1 409 ? -35.063 12.278 34.588 1.00 86.25 409 ALA A CA 1
ATOM 2955 C C . ALA A 1 409 ? -34.051 13.421 34.404 1.00 86.25 409 ALA A C 1
ATOM 2957 O O . ALA A 1 409 ? -34.371 14.603 34.550 1.00 86.25 409 ALA A O 1
ATOM 2958 N N . VAL A 1 410 ? -32.829 13.067 34.007 1.00 88.75 410 VAL A N 1
ATOM 2959 C CA . VAL A 1 410 ? -31.751 14.005 33.686 1.00 88.75 410 VAL A CA 1
ATOM 2960 C C . VAL A 1 410 ? -31.636 14.142 32.171 1.00 88.75 410 VAL A C 1
ATOM 2962 O O . VAL A 1 410 ? -31.530 13.153 31.443 1.00 88.75 410 VAL A O 1
ATOM 2965 N N . LEU A 1 411 ? -31.630 15.380 31.673 1.00 90.81 411 LEU A N 1
ATOM 2966 C CA . LEU A 1 411 ? -31.395 15.660 30.258 1.00 90.81 411 LEU A CA 1
ATOM 2967 C C . LEU A 1 411 ? -29.889 15.646 29.963 1.00 90.81 411 LEU A C 1
ATOM 2969 O O . LEU A 1 411 ? -29.158 16.543 30.385 1.00 90.81 411 LEU A O 1
ATOM 2973 N N . VAL A 1 412 ? -29.422 14.664 29.197 1.00 91.56 412 VAL A N 1
ATOM 2974 C CA . VAL A 1 412 ? -28.016 14.553 28.796 1.00 91.56 412 VAL A CA 1
ATOM 2975 C C . VAL A 1 412 ? -27.853 15.138 27.397 1.00 91.56 412 VAL A C 1
ATOM 2977 O O . VAL A 1 412 ? -28.482 14.683 26.442 1.00 91.56 412 VAL A O 1
ATOM 2980 N N . ARG A 1 413 ? -27.003 16.160 27.264 1.00 92.81 413 ARG A N 1
ATOM 2981 C CA . ARG A 1 413 ? -26.597 16.732 25.974 1.00 92.81 413 ARG A CA 1
ATOM 2982 C C . ARG A 1 413 ? -25.156 16.354 25.683 1.00 92.81 413 ARG A C 1
ATOM 2984 O O . ARG A 1 413 ? -24.269 16.818 26.388 1.00 92.81 413 ARG A O 1
ATOM 2991 N N . VAL A 1 414 ? -24.920 15.594 24.623 1.00 92.44 414 VAL A N 1
ATOM 2992 C CA . VAL A 1 414 ? -23.578 15.194 24.198 1.00 92.44 414 VAL A CA 1
ATOM 2993 C C . VAL A 1 414 ? -23.164 15.990 22.970 1.00 92.44 414 VAL A C 1
ATOM 2995 O O . VAL A 1 414 ? -23.927 16.097 22.010 1.00 92.44 414 VAL A O 1
ATOM 2998 N N . ARG A 1 415 ? -21.953 16.545 23.011 1.00 91.38 415 ARG A N 1
ATOM 2999 C CA . ARG A 1 415 ? -21.288 17.181 21.873 1.00 91.38 415 ARG A CA 1
ATOM 3000 C C . ARG A 1 415 ? -20.267 16.227 21.261 1.00 91.38 415 ARG A C 1
ATOM 3002 O O . ARG A 1 415 ? -19.359 15.775 21.961 1.00 91.38 415 ARG A O 1
ATOM 3009 N N . LEU A 1 416 ? -20.422 15.951 19.972 1.00 89.75 416 LEU A N 1
ATOM 3010 C CA . LEU A 1 416 ? -19.492 15.160 19.169 1.00 89.75 416 LEU A CA 1
ATOM 3011 C C . LEU A 1 416 ? -18.354 16.045 18.637 1.00 89.75 416 LEU A C 1
ATOM 3013 O O . LEU A 1 416 ? -18.563 17.250 18.462 1.00 89.75 416 LEU A O 1
ATOM 3017 N N . PRO A 1 417 ? -17.164 15.486 18.346 1.00 85.19 417 PRO A N 1
ATOM 3018 C CA . PRO A 1 417 ? -16.070 16.249 17.742 1.00 85.19 417 PRO A CA 1
ATOM 3019 C C . PRO A 1 417 ? -16.400 16.740 16.326 1.00 85.19 417 PRO A C 1
ATOM 3021 O O . PRO A 1 417 ? -15.853 17.753 15.905 1.00 85.19 417 PRO A O 1
ATOM 3024 N N . ASP A 1 418 ? -17.369 16.120 15.647 1.00 82.31 418 ASP A N 1
ATOM 3025 C CA . ASP A 1 418 ? -17.891 16.581 14.352 1.00 82.31 418 ASP A CA 1
ATOM 3026 C C . ASP A 1 418 ? -18.750 17.857 14.470 1.00 82.31 418 ASP A C 1
ATOM 3028 O O . ASP A 1 418 ? -19.257 18.382 13.481 1.00 82.31 418 ASP A O 1
ATOM 3032 N N . GLY A 1 419 ? -18.959 18.361 15.693 1.00 83.75 419 GLY A N 1
ATOM 3033 C CA . GLY A 1 419 ? -19.769 19.545 15.987 1.00 83.75 419 GLY A CA 1
ATOM 3034 C C . GLY A 1 419 ? -21.269 19.263 16.128 1.00 83.75 419 GLY A C 1
ATOM 3035 O O . GLY A 1 419 ? -22.020 20.149 16.547 1.00 83.75 419 GLY A O 1
ATOM 3036 N N . CYS A 1 420 ? -21.711 18.037 15.837 1.00 86.81 420 CYS A N 1
ATOM 3037 C CA . CYS A 1 420 ? -23.085 17.597 16.063 1.00 86.81 420 CYS A CA 1
ATOM 3038 C C . CYS A 1 420 ? -23.391 17.474 17.564 1.00 86.81 420 CYS A C 1
ATOM 3040 O O . CYS A 1 420 ? -22.539 17.099 18.372 1.00 86.81 420 CYS A O 1
ATOM 3042 N N . ASN A 1 421 ? -24.631 17.790 17.942 1.00 90.19 421 ASN A N 1
ATOM 3043 C CA . ASN A 1 421 ? -25.099 17.704 19.321 1.00 90.19 421 ASN A CA 1
ATOM 3044 C C . ASN A 1 421 ? -26.315 16.788 19.387 1.00 90.19 421 ASN A C 1
ATOM 3046 O O . ASN A 1 421 ? -27.308 17.043 18.709 1.00 90.19 421 ASN A O 1
ATOM 3050 N N . HIS A 1 422 ? -26.270 15.793 20.267 1.00 91.38 422 HIS A N 1
ATOM 3051 C CA . HIS A 1 422 ? -27.397 14.904 20.523 1.00 91.38 422 HIS A CA 1
ATOM 3052 C C . HIS A 1 422 ? -27.891 15.095 21.952 1.00 91.38 422 HIS A C 1
ATOM 3054 O O . HIS A 1 422 ? -27.110 15.309 22.882 1.00 91.38 422 HIS A O 1
ATOM 3060 N N . THR A 1 423 ? -29.205 15.035 22.137 1.00 92.00 423 THR A N 1
ATOM 3061 C CA . THR A 1 423 ? -29.849 15.176 23.445 1.00 92.00 423 THR A CA 1
ATOM 3062 C C . THR A 1 423 ? -30.795 14.020 23.682 1.00 92.00 423 THR A C 1
ATOM 3064 O O . THR A 1 423 ? -31.615 13.738 22.813 1.00 92.00 423 THR A O 1
ATOM 3067 N N . ARG A 1 424 ? -30.715 13.403 24.860 1.00 91.00 424 ARG A N 1
ATOM 3068 C CA . ARG A 1 424 ? -31.644 12.359 25.301 1.00 91.00 424 ARG A CA 1
ATOM 3069 C C . ARG A 1 424 ? -31.813 12.409 26.816 1.00 91.00 424 ARG A C 1
ATOM 3071 O O . ARG A 1 424 ? -30.879 12.779 27.533 1.00 91.00 424 ARG A O 1
ATOM 3078 N N . ARG A 1 425 ? -33.004 12.077 27.310 1.00 90.44 425 ARG A N 1
ATOM 3079 C CA . ARG A 1 425 ? -33.270 11.942 28.747 1.00 90.44 425 ARG A CA 1
ATOM 3080 C C . ARG A 1 425 ? -32.877 10.554 29.243 1.00 90.44 425 ARG A C 1
ATOM 3082 O O . ARG A 1 425 ? -33.142 9.551 28.585 1.00 90.44 425 ARG A O 1
ATOM 3089 N N . PHE A 1 426 ? -32.268 10.507 30.420 1.00 90.06 426 PHE A N 1
ATOM 3090 C CA . PHE A 1 426 ? -31.917 9.273 31.118 1.00 90.06 426 PHE A CA 1
ATOM 3091 C C . PHE A 1 426 ? -32.471 9.321 32.540 1.00 90.06 426 PHE A C 1
ATOM 3093 O O . PHE A 1 426 ? -32.597 10.398 33.124 1.00 90.06 426 PHE A O 1
ATOM 3100 N N . ALA A 1 427 ? -32.806 8.163 33.107 1.00 89.44 427 ALA A N 1
ATOM 3101 C CA . ALA A 1 427 ? -33.138 8.080 34.526 1.00 89.44 427 ALA A CA 1
ATOM 3102 C C . ALA A 1 427 ? -31.915 8.482 35.369 1.00 89.44 427 ALA A C 1
ATOM 3104 O O . ALA A 1 427 ? -30.789 8.149 35.003 1.00 89.44 427 ALA A O 1
ATOM 3105 N N . ALA A 1 428 ? -32.121 9.166 36.498 1.00 86.88 428 ALA A N 1
ATOM 3106 C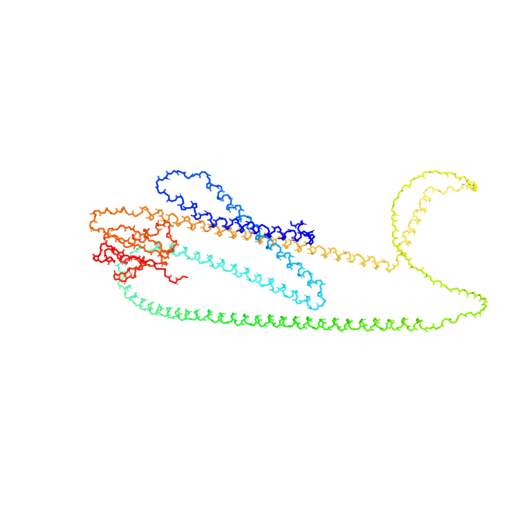 CA . ALA A 1 428 ? -31.037 9.549 37.411 1.00 86.88 428 ALA A CA 1
ATOM 3107 C C . ALA A 1 428 ? -30.155 8.354 37.833 1.00 86.88 428 ALA A C 1
ATOM 3109 O O . ALA A 1 428 ? -28.931 8.468 37.877 1.00 86.88 428 ALA A O 1
ATOM 3110 N N . GLU A 1 429 ? -30.780 7.195 38.058 1.00 86.62 429 GLU A N 1
ATOM 3111 C CA . GLU A 1 429 ? -30.115 5.957 38.485 1.00 86.62 429 GLU A CA 1
ATOM 3112 C C . GLU A 1 429 ? -29.479 5.156 37.339 1.00 86.62 429 GLU A C 1
ATOM 3114 O O . GLU A 1 429 ? -28.857 4.121 37.577 1.00 86.62 429 GLU A O 1
ATOM 3119 N N . ALA A 1 430 ? -29.637 5.605 36.089 1.00 86.56 430 ALA A N 1
ATOM 3120 C CA . ALA A 1 430 ? -29.061 4.919 34.942 1.00 86.56 430 ALA A CA 1
ATOM 3121 C C . ALA A 1 430 ? -27.523 4.949 35.011 1.00 86.56 430 ALA A C 1
ATOM 3123 O O . ALA A 1 430 ? -26.943 5.987 35.353 1.00 86.56 430 ALA A O 1
ATOM 3124 N N . PRO A 1 431 ? -26.837 3.852 34.651 1.00 88.94 431 PRO A N 1
ATOM 3125 C CA . PRO A 1 431 ? -25.385 3.847 34.578 1.00 88.94 431 PRO A CA 1
ATOM 3126 C C . PRO A 1 431 ? -24.911 4.661 33.367 1.00 88.94 431 PRO A C 1
ATOM 3128 O O . PRO A 1 431 ? -25.529 4.648 32.301 1.00 88.94 431 PRO A O 1
ATOM 3131 N N . VAL A 1 432 ? -23.767 5.339 33.486 1.00 87.25 432 VAL A N 1
ATOM 3132 C CA . VAL A 1 432 ? -23.191 6.123 32.374 1.00 87.25 432 VAL A CA 1
ATOM 3133 C C . VAL A 1 432 ? -22.793 5.242 31.177 1.00 87.25 432 VAL A C 1
ATOM 3135 O O . VAL A 1 432 ? -22.738 5.729 30.045 1.00 87.25 432 VAL A O 1
ATOM 3138 N N . SER A 1 433 ? -22.613 3.931 31.372 1.00 85.94 433 SER A N 1
ATOM 3139 C CA . SER A 1 433 ? -22.466 2.956 30.279 1.00 85.94 433 SER A CA 1
ATOM 3140 C C . SER A 1 433 ? -23.647 3.000 29.305 1.00 85.94 433 SER A C 1
ATOM 3142 O O . SER A 1 433 ? -23.450 2.934 28.096 1.00 85.94 433 SER A O 1
ATOM 3144 N N . GLN A 1 434 ? -24.861 3.253 29.793 1.00 87.06 434 GLN A N 1
ATOM 3145 C CA . GLN A 1 434 ? -26.052 3.386 28.959 1.00 87.06 434 GLN A CA 1
ATOM 3146 C C . GLN A 1 434 ? -26.006 4.634 28.062 1.00 87.06 434 GLN A C 1
ATOM 3148 O O . GLN A 1 434 ? -26.462 4.600 26.918 1.00 87.06 434 GLN A O 1
ATOM 3153 N N . VAL A 1 435 ? -25.412 5.732 28.544 1.00 87.94 435 VAL A N 1
ATOM 3154 C CA . VAL A 1 435 ? -25.162 6.930 27.725 1.00 87.94 435 VAL A CA 1
ATOM 3155 C C . VAL A 1 435 ? -24.148 6.609 26.624 1.00 87.94 435 VAL A C 1
ATOM 3157 O O . VAL A 1 435 ? -24.327 7.042 25.487 1.00 87.94 435 VAL A O 1
ATOM 3160 N N . ARG A 1 436 ? -23.118 5.804 26.921 1.00 87.12 436 ARG A N 1
ATOM 3161 C CA . ARG A 1 436 ? -22.147 5.348 25.913 1.00 87.12 436 ARG A CA 1
ATOM 3162 C C . ARG A 1 436 ? -22.776 4.433 24.866 1.00 87.12 436 ARG A C 1
ATOM 3164 O O . ARG A 1 436 ? -22.551 4.654 23.682 1.00 87.12 436 ARG A O 1
ATOM 3171 N N . HIS A 1 437 ? -23.594 3.468 25.284 1.00 87.38 437 HIS A N 1
ATOM 3172 C CA . HIS A 1 437 ? -24.329 2.581 24.375 1.00 87.38 437 HIS A CA 1
ATOM 3173 C C . HIS A 1 437 ? -25.254 3.380 23.454 1.00 87.38 437 HIS A C 1
ATOM 3175 O O . HIS A 1 437 ? -25.332 3.111 22.257 1.00 87.38 437 HIS A O 1
ATOM 3181 N N . TRP A 1 438 ? -25.907 4.418 23.988 1.00 89.06 438 TRP A N 1
ATOM 3182 C CA . TRP A 1 438 ? -26.711 5.328 23.179 1.00 89.06 438 TRP A CA 1
ATOM 3183 C C . TRP A 1 438 ? -25.877 6.049 22.124 1.00 89.06 438 TRP A C 1
ATOM 3185 O O . TRP A 1 438 ? -26.277 6.051 20.964 1.00 89.06 438 TRP A O 1
ATOM 3195 N N . LEU A 1 439 ? -24.715 6.598 22.482 1.00 88.19 439 LEU A N 1
ATOM 3196 C CA . LEU A 1 439 ? -23.837 7.255 21.512 1.00 88.19 439 LEU A CA 1
ATOM 3197 C C . LEU A 1 439 ? -23.341 6.293 20.434 1.00 88.19 439 LEU A C 1
ATOM 3199 O O . LEU A 1 439 ? -23.404 6.627 19.259 1.00 88.19 439 LEU A O 1
ATOM 3203 N N . GLN A 1 440 ? -22.937 5.082 20.814 1.00 86.12 440 GLN A N 1
ATOM 3204 C CA . GLN A 1 440 ? -22.518 4.047 19.866 1.00 86.12 440 GLN A CA 1
ATOM 3205 C C . GLN A 1 440 ? -23.657 3.586 18.944 1.00 86.12 440 GLN A C 1
ATOM 3207 O O . GLN A 1 440 ? -23.389 3.128 17.838 1.00 86.12 440 GLN A O 1
ATOM 3212 N N . SER A 1 441 ? -24.920 3.722 19.367 1.00 85.88 441 SER A N 1
ATOM 3213 C CA . SER A 1 441 ? -26.099 3.395 18.553 1.00 85.88 441 SER A CA 1
ATOM 3214 C C . SER A 1 441 ? -26.496 4.477 17.537 1.00 85.88 441 SER A C 1
ATOM 3216 O O . SER A 1 441 ? -27.415 4.244 16.747 1.00 85.88 441 SER A O 1
ATOM 3218 N N . LEU A 1 442 ? -25.875 5.662 17.580 1.00 85.31 442 LEU A N 1
ATOM 3219 C CA . LEU A 1 442 ? -26.145 6.742 16.628 1.00 85.31 442 LEU A CA 1
ATOM 3220 C C . LEU A 1 442 ? -25.452 6.456 15.293 1.00 85.31 442 LEU A C 1
ATOM 3222 O O . LEU A 1 442 ? -24.313 5.988 15.258 1.00 85.31 442 LEU A O 1
ATOM 3226 N N . ASP A 1 443 ? -26.134 6.777 14.196 1.00 79.50 443 ASP A N 1
ATOM 3227 C CA . ASP A 1 443 ? -25.608 6.553 12.847 1.00 79.50 443 ASP A CA 1
ATOM 3228 C C . ASP A 1 443 ? -24.500 7.573 12.524 1.00 79.50 443 ASP A C 1
ATOM 3230 O O . ASP A 1 443 ? -23.543 7.259 11.814 1.00 79.50 443 ASP A O 1
ATOM 3234 N N . GLU A 1 444 ? -24.604 8.777 13.097 1.00 76.94 444 GLU A N 1
ATOM 3235 C CA . GLU A 1 444 ? -23.639 9.870 12.961 1.00 76.94 444 GLU A CA 1
ATOM 3236 C C . GLU A 1 444 ? -22.410 9.705 13.857 1.00 76.94 444 GLU A C 1
ATOM 3238 O O . GLU A 1 444 ? -21.433 10.428 13.678 1.00 76.94 444 GLU A O 1
ATOM 3243 N N . PHE A 1 445 ? -22.436 8.782 14.826 1.00 77.81 445 PHE A N 1
ATOM 3244 C CA . PHE A 1 445 ? -21.276 8.549 15.674 1.00 77.81 445 PHE A CA 1
ATOM 3245 C C . PHE A 1 445 ? -20.228 7.743 14.896 1.00 77.81 445 PHE A C 1
ATOM 3247 O O . PHE A 1 445 ? -20.508 6.608 14.480 1.00 77.81 445 PHE A O 1
ATOM 3254 N N . PRO A 1 446 ? -19.019 8.294 14.690 1.00 69.06 446 PRO A N 1
ATOM 3255 C CA . PRO A 1 446 ? -17.934 7.558 14.062 1.00 69.06 446 PRO A CA 1
ATOM 3256 C C . PRO A 1 446 ? -17.621 6.307 14.877 1.00 69.06 446 PRO A C 1
ATOM 3258 O O . PRO A 1 446 ? -17.599 6.317 16.107 1.00 69.06 446 PRO A O 1
ATOM 3261 N N . THR A 1 447 ? -17.408 5.208 14.164 1.00 64.88 447 THR A N 1
ATOM 3262 C CA . THR A 1 447 ? -17.210 3.881 14.737 1.00 64.88 447 THR A CA 1
ATOM 3263 C C . THR A 1 447 ? -15.828 3.761 15.377 1.00 64.88 447 THR A C 1
ATOM 3265 O O . THR A 1 447 ? -14.929 3.118 14.844 1.00 64.88 447 THR A O 1
ATOM 3268 N N . TRP A 1 448 ? -15.629 4.441 16.500 1.00 66.69 448 TRP A N 1
ATOM 3269 C CA . TRP A 1 448 ? -14.437 4.280 17.316 1.00 66.69 448 TRP A CA 1
ATOM 3270 C C . TRP A 1 448 ? -14.553 3.020 18.154 1.00 66.69 448 TRP A C 1
ATOM 3272 O O . TRP A 1 448 ? -15.641 2.653 18.611 1.00 66.69 448 TRP A O 1
ATOM 3282 N N . GLU A 1 449 ? -13.409 2.392 18.402 1.00 64.81 449 GLU A N 1
ATOM 3283 C CA . GLU A 1 449 ? -13.326 1.374 19.434 1.00 64.81 449 GLU A CA 1
ATOM 3284 C C . GLU A 1 449 ? -13.841 1.973 20.754 1.00 64.81 449 GLU A C 1
ATOM 3286 O O . GLU A 1 449 ? -13.531 3.131 21.062 1.00 64.81 449 GLU A O 1
ATOM 3291 N N . PRO A 1 450 ? -14.651 1.235 21.532 1.00 65.69 450 PRO A N 1
ATOM 3292 C CA . PRO A 1 450 ? -15.196 1.708 22.806 1.00 65.69 450 PRO A CA 1
ATOM 3293 C C . PRO A 1 450 ? -14.141 2.306 23.758 1.00 65.69 450 PRO A C 1
ATOM 3295 O O . PRO A 1 450 ? -14.444 3.224 24.521 1.00 65.69 450 PRO A O 1
ATOM 3298 N N . THR A 1 451 ? -12.892 1.845 23.643 1.00 68.81 451 THR A N 1
ATOM 3299 C CA . THR A 1 451 ? -11.722 2.282 24.415 1.00 68.81 451 THR A CA 1
ATOM 3300 C C . THR A 1 451 ? -11.060 3.567 23.889 1.00 68.81 451 THR A C 1
ATOM 3302 O O . THR A 1 451 ? -10.363 4.234 24.646 1.00 68.81 451 THR A O 1
ATOM 3305 N N . GLY A 1 452 ? -11.301 3.967 22.635 1.00 77.81 452 GLY A N 1
ATOM 3306 C CA . GLY A 1 452 ? -10.627 5.099 21.975 1.00 77.81 452 GLY A CA 1
ATOM 3307 C C . GLY A 1 452 ? -11.195 6.491 22.293 1.00 77.81 452 GLY A C 1
ATOM 3308 O O . GLY A 1 452 ? -10.787 7.491 21.695 1.00 77.81 452 GLY A O 1
ATOM 3309 N N . TRP A 1 453 ? -12.182 6.593 23.190 1.00 86.56 453 TRP A N 1
ATOM 3310 C CA . TRP A 1 453 ? -12.801 7.873 23.541 1.00 86.56 453 TRP A CA 1
ATOM 3311 C C . TRP A 1 453 ? -13.342 7.929 24.976 1.00 86.56 453 TRP A C 1
ATOM 3313 O O . TRP A 1 453 ? -13.873 6.974 25.551 1.00 86.56 453 TRP A O 1
ATOM 3323 N N . SER A 1 454 ? -13.260 9.122 25.559 1.00 88.31 454 SER A N 1
ATOM 3324 C CA . SER A 1 454 ? -13.738 9.436 26.905 1.00 88.31 454 SER A CA 1
ATOM 3325 C C . SER A 1 454 ? -14.856 10.479 26.867 1.00 88.31 454 SER A C 1
ATOM 3327 O O . SER A 1 454 ? -14.949 11.287 25.939 1.00 88.31 454 SER A O 1
ATOM 3329 N N . LEU A 1 455 ? -15.739 10.440 27.867 1.00 89.62 455 LEU A N 1
ATOM 3330 C CA . LEU A 1 455 ? -16.779 11.452 28.046 1.00 89.62 455 LEU A CA 1
ATOM 3331 C C . LEU A 1 455 ? -16.301 12.468 29.071 1.00 89.62 455 LEU A C 1
ATOM 3333 O O . LEU A 1 455 ? -15.927 12.098 30.176 1.00 89.62 455 LEU A O 1
ATOM 3337 N N . VAL A 1 456 ? -16.348 13.747 28.726 1.00 90.56 456 VAL A N 1
ATOM 3338 C CA . VAL A 1 456 ? -15.924 14.836 29.605 1.00 90.56 456 VAL A CA 1
ATOM 3339 C C . VAL A 1 456 ? -17.117 15.720 29.934 1.00 90.56 456 VAL A C 1
ATOM 3341 O O . VAL A 1 456 ? -17.775 16.236 29.031 1.00 90.56 456 VAL A O 1
ATOM 3344 N N . SER A 1 457 ? -17.415 15.918 31.215 1.00 90.31 457 SER A N 1
ATOM 3345 C CA . SER A 1 457 ? -18.469 16.843 31.646 1.00 90.31 457 SER A CA 1
ATOM 3346 C C . SER A 1 457 ? -17.994 18.303 31.608 1.00 90.31 457 SER A C 1
ATOM 3348 O O . SER A 1 457 ? -16.809 18.610 31.756 1.00 90.31 457 SER A O 1
ATOM 3350 N N . SER A 1 458 ? -18.926 19.239 31.396 1.00 85.56 458 SER A N 1
ATOM 3351 C CA . SER A 1 458 ? -18.601 20.673 31.337 1.00 85.56 458 SER A CA 1
ATOM 3352 C C . SER A 1 458 ? -18.251 21.283 32.698 1.00 85.56 458 SER A C 1
ATOM 3354 O O . SER A 1 458 ? -17.322 22.088 32.777 1.00 85.56 458 SER A O 1
ATOM 3356 N N . TYR A 1 459 ? -19.039 20.989 33.739 1.00 79.75 459 TYR A N 1
ATOM 3357 C CA . TYR A 1 459 ? -18.881 21.561 35.077 1.00 79.75 459 TYR A CA 1
ATOM 3358 C C . TYR A 1 459 ? -19.603 20.706 36.140 1.00 79.75 459 TYR A C 1
ATOM 3360 O O . TYR A 1 459 ? -20.795 20.457 35.958 1.00 79.75 459 TYR A O 1
ATOM 3368 N N . PRO A 1 460 ? -18.932 20.309 37.241 1.00 84.19 460 PRO A N 1
ATOM 3369 C CA . PRO A 1 460 ? -17.475 20.308 37.401 1.00 84.19 460 PRO A CA 1
ATOM 3370 C C . PRO A 1 460 ? -16.841 19.406 36.334 1.00 84.19 460 PRO A C 1
ATOM 3372 O O . PRO A 1 460 ? -17.414 18.379 35.987 1.00 84.19 460 PRO A O 1
ATOM 3375 N N . ARG A 1 461 ? -15.692 19.803 35.769 1.00 86.75 461 ARG A N 1
ATOM 3376 C CA . ARG A 1 461 ? -15.042 19.020 34.706 1.00 86.75 461 ARG A CA 1
ATOM 3377 C C . ARG A 1 461 ? -14.579 17.676 35.258 1.00 86.75 461 ARG A C 1
ATOM 3379 O O . ARG A 1 461 ? -13.685 17.636 36.096 1.00 86.75 461 ARG A O 1
ATOM 3386 N N . GLN A 1 462 ? -15.163 16.599 34.756 1.00 86.31 462 GLN A N 1
ATOM 3387 C CA . GLN A 1 462 ? -14.805 15.227 35.089 1.00 86.31 462 GLN A CA 1
ATOM 3388 C C . GLN A 1 462 ? -14.572 14.453 33.797 1.00 86.31 462 GLN A C 1
ATOM 3390 O O . GLN A 1 462 ? -15.368 14.558 32.862 1.00 86.31 462 GLN A O 1
ATOM 3395 N N . VAL A 1 463 ? -13.478 13.693 33.747 1.00 86.81 463 VAL A N 1
ATOM 3396 C CA . VAL A 1 463 ? -13.197 12.762 32.651 1.00 86.81 463 VAL A CA 1
ATOM 3397 C C . VAL A 1 463 ? -13.708 11.394 33.064 1.00 86.81 463 VAL A C 1
ATOM 3399 O O . VAL A 1 463 ? -13.221 10.790 34.015 1.00 86.81 463 VAL A O 1
ATOM 3402 N N . ILE A 1 464 ? -14.710 10.917 32.346 1.00 84.06 464 ILE A N 1
ATOM 3403 C CA . ILE A 1 464 ? -15.312 9.610 32.531 1.00 84.06 464 ILE A CA 1
ATOM 3404 C C . ILE A 1 464 ? -14.619 8.688 31.533 1.00 84.06 464 ILE A C 1
ATOM 3406 O O . ILE A 1 464 ? -14.807 8.810 30.319 1.00 84.06 464 ILE A O 1
ATOM 3410 N N . GLY A 1 465 ? -13.778 7.795 32.049 1.00 76.25 465 GLY A N 1
ATOM 3411 C CA . GLY A 1 465 ? -13.098 6.764 31.267 1.00 76.25 465 GLY A CA 1
ATOM 3412 C C . GLY A 1 465 ? -14.033 5.631 30.844 1.00 76.25 465 GLY A C 1
ATOM 3413 O O . GLY A 1 465 ? -15.201 5.578 31.243 1.00 76.25 465 GLY A O 1
ATOM 3414 N N . HIS A 1 466 ? -13.527 4.748 29.990 1.00 66.62 466 HIS A N 1
ATOM 3415 C CA . HIS A 1 466 ? -14.149 3.459 29.712 1.00 66.62 466 HIS A CA 1
ATOM 3416 C C . HIS A 1 466 ? -13.630 2.473 30.766 1.00 66.62 466 HIS A C 1
ATOM 3418 O O . HIS A 1 466 ? -12.455 2.121 30.755 1.00 66.62 466 HIS A O 1
ATOM 3424 N N . SER A 1 467 ? -14.450 2.136 31.759 1.00 60.50 467 SER A N 1
ATOM 3425 C CA . SER A 1 467 ? -14.084 1.177 32.803 1.00 60.50 467 SER A CA 1
ATOM 3426 C C . SER A 1 467 ? -14.784 -0.152 32.529 1.00 60.50 467 SER A C 1
ATOM 3428 O O . SER A 1 467 ? -15.880 -0.378 33.032 1.00 60.50 467 SER A O 1
ATOM 3430 N N . ASP A 1 468 ? -14.155 -1.017 31.735 1.00 50.31 468 ASP A N 1
ATOM 3431 C CA . ASP A 1 468 ? -14.664 -2.369 31.435 1.00 50.31 468 ASP A CA 1
ATOM 3432 C C . ASP A 1 468 ? -14.225 -3.425 32.459 1.00 50.31 468 ASP A C 1
ATOM 3434 O O . ASP A 1 468 ? -14.444 -4.620 32.271 1.00 50.31 468 ASP A O 1
ATOM 3438 N N . GLY A 1 469 ? -13.564 -3.017 33.544 1.00 43.84 469 GLY A N 1
ATOM 3439 C CA . GLY A 1 469 ? -13.144 -3.950 34.584 1.00 43.84 469 GLY A CA 1
ATOM 3440 C C . GLY A 1 469 ? -14.353 -4.494 35.344 1.00 43.84 469 GLY A C 1
ATOM 3441 O O . GLY A 1 469 ? -15.072 -3.715 35.971 1.00 43.84 469 GLY A O 1
ATOM 3442 N N . GLU A 1 470 ? -14.553 -5.818 35.333 1.00 39.31 470 GLU A N 1
ATOM 3443 C CA . GLU A 1 470 ? -15.455 -6.514 36.263 1.00 39.31 470 GLU A CA 1
ATOM 3444 C C . GLU A 1 470 ? -15.144 -6.053 37.701 1.00 39.31 470 GLU A C 1
ATOM 3446 O O . GLU A 1 470 ? -14.113 -6.404 38.273 1.00 39.31 470 GLU A O 1
ATOM 3451 N N . GLY A 1 471 ? -16.018 -5.212 38.267 1.00 47.28 471 GLY A N 1
ATOM 3452 C CA . GLY A 1 471 ? -15.880 -4.649 39.616 1.00 47.28 471 GLY A CA 1
ATOM 3453 C C . GLY A 1 471 ? -15.615 -3.140 39.700 1.00 47.28 471 GLY A C 1
ATOM 3454 O O . GLY A 1 471 ? -15.602 -2.609 40.808 1.00 47.28 471 GLY A O 1
ATOM 3455 N N . ALA A 1 472 ? -15.444 -2.427 38.581 1.00 55.59 472 ALA A N 1
ATOM 3456 C CA . ALA A 1 472 ? -15.414 -0.964 38.580 1.00 55.59 472 ALA A CA 1
ATOM 3457 C C . ALA A 1 472 ? -16.848 -0.407 38.541 1.00 55.59 472 ALA A C 1
ATOM 3459 O O . ALA A 1 472 ? -17.572 -0.590 37.561 1.00 55.59 472 ALA A O 1
ATOM 3460 N N . GLU A 1 473 ? -17.277 0.269 39.609 1.00 59.75 473 GLU A N 1
ATOM 3461 C CA . GLU A 1 473 ? -18.575 0.947 39.644 1.00 59.75 473 GLU A CA 1
ATOM 3462 C C . GLU A 1 473 ? -18.622 2.013 38.541 1.00 59.75 473 GLU A C 1
ATOM 3464 O O . GLU A 1 473 ? -17.919 3.023 38.584 1.00 59.75 473 GLU A O 1
ATOM 3469 N N . THR A 1 474 ? -19.443 1.778 37.515 1.00 69.31 474 THR A N 1
ATOM 3470 C CA . THR A 1 474 ? -19.715 2.806 36.510 1.00 69.31 474 THR A CA 1
ATOM 3471 C C . THR A 1 474 ? -20.501 3.924 37.195 1.00 69.31 474 THR A C 1
ATOM 3473 O O . THR A 1 474 ? -21.530 3.622 37.808 1.00 69.31 474 THR A O 1
ATOM 3476 N N . PRO A 1 475 ? -20.074 5.198 37.097 1.00 81.75 475 PRO A N 1
ATOM 3477 C CA . PRO A 1 475 ? -20.797 6.295 37.730 1.00 81.75 475 PRO A CA 1
ATOM 3478 C C . PRO A 1 475 ? -22.236 6.355 37.209 1.00 81.75 475 PRO A C 1
ATOM 3480 O O . PRO A 1 475 ? -22.496 6.025 36.043 1.00 81.75 475 PRO A O 1
ATOM 3483 N N . ARG A 1 476 ? -23.182 6.765 38.059 1.00 87.44 476 ARG A N 1
ATOM 3484 C CA . ARG A 1 476 ? -24.572 6.982 37.641 1.00 87.44 476 ARG A CA 1
ATOM 3485 C C . ARG A 1 476 ? -24.692 8.328 36.944 1.00 87.44 476 ARG A C 1
ATOM 3487 O O . ARG A 1 476 ? -23.879 9.233 37.136 1.00 87.44 476 ARG A O 1
ATOM 3494 N N . VAL A 1 477 ? -25.732 8.488 36.132 1.00 85.81 477 VAL A N 1
ATOM 3495 C CA . VAL A 1 477 ? -26.003 9.765 35.457 1.00 85.81 477 VAL A CA 1
ATOM 3496 C C . VAL A 1 477 ? -26.219 10.890 36.480 1.00 85.81 477 VAL A C 1
ATOM 3498 O O . VAL A 1 477 ? -25.754 12.006 36.246 1.00 85.81 477 VAL A O 1
ATOM 3501 N N . ALA A 1 478 ? -26.844 10.599 37.626 1.00 86.19 478 ALA A N 1
ATOM 3502 C CA . ALA A 1 478 ? -26.986 11.544 38.734 1.00 86.19 478 ALA A CA 1
ATOM 3503 C C . ALA A 1 478 ? -25.639 12.021 39.301 1.00 86.19 478 ALA A C 1
ATOM 3505 O O . ALA A 1 478 ? -25.469 13.216 39.521 1.00 86.19 478 ALA A O 1
ATOM 3506 N N . ASP A 1 479 ? -24.660 11.129 39.469 1.00 86.44 479 ASP A N 1
ATOM 3507 C CA . ASP A 1 479 ? -23.349 11.482 40.035 1.00 86.44 479 ASP A CA 1
ATOM 3508 C C . ASP A 1 479 ? -22.587 12.454 39.126 1.00 86.44 479 ASP A C 1
ATOM 3510 O O . ASP A 1 479 ? -21.923 13.381 39.590 1.00 86.44 479 ASP A O 1
ATOM 3514 N N . VAL A 1 480 ? -22.733 12.273 37.811 1.00 85.19 480 VAL A N 1
ATOM 3515 C CA . VAL A 1 480 ? -22.113 13.126 36.788 1.00 85.19 480 VAL A CA 1
ATOM 3516 C C . VAL A 1 480 ? -22.851 14.458 36.632 1.00 85.19 480 VAL A C 1
ATOM 3518 O O . VAL A 1 480 ? -22.228 15.491 36.381 1.00 85.19 480 VAL A O 1
ATOM 3521 N N . ALA A 1 481 ? -24.181 14.451 36.748 1.00 83.31 481 ALA A N 1
ATOM 3522 C CA . ALA A 1 481 ? -24.999 15.659 36.680 1.00 83.31 481 ALA A CA 1
ATOM 3523 C C . ALA A 1 481 ? -24.978 16.470 37.990 1.00 83.31 481 ALA A C 1
ATOM 3525 O O . ALA A 1 481 ? -25.303 17.661 37.989 1.00 83.31 481 ALA A O 1
ATOM 3526 N N . GLY A 1 482 ? -24.592 15.847 39.105 1.00 83.81 482 GLY A N 1
ATOM 3527 C CA . GLY A 1 482 ? -24.709 16.420 40.438 1.00 83.81 482 GLY A CA 1
ATOM 3528 C C . GLY A 1 482 ? -26.171 16.726 40.779 1.00 83.81 482 GLY A C 1
ATOM 3529 O O . GLY A 1 482 ? -27.066 15.917 40.561 1.00 83.81 482 GLY A O 1
ATOM 3530 N N . SER A 1 483 ? -26.439 17.931 41.286 1.00 79.56 483 SER A N 1
ATOM 3531 C CA . SER A 1 483 ? -27.802 18.400 41.584 1.00 79.56 483 SER A CA 1
ATOM 3532 C C . SER A 1 483 ? -28.554 18.959 40.365 1.00 79.56 483 SER A C 1
ATOM 3534 O O . SER A 1 483 ? -29.690 19.421 40.499 1.00 79.56 483 SER A O 1
ATOM 3536 N N . ALA A 1 484 ? -27.941 18.965 39.176 1.00 84.38 484 ALA A N 1
ATOM 3537 C CA . ALA A 1 484 ? -28.529 19.569 37.988 1.00 84.38 484 ALA A CA 1
ATOM 3538 C C . ALA A 1 484 ? -29.484 18.609 37.258 1.00 84.38 484 ALA A C 1
ATOM 3540 O O . ALA A 1 484 ? -29.180 17.445 37.024 1.00 84.38 484 ALA A O 1
ATOM 3541 N N . ARG A 1 485 ? -30.620 19.138 36.778 1.00 85.50 485 ARG A N 1
ATOM 3542 C CA . ARG A 1 485 ? -31.570 18.399 35.916 1.00 85.50 485 ARG A CA 1
ATOM 3543 C C . ARG A 1 485 ? -31.080 18.225 34.468 1.00 85.50 485 ARG A C 1
ATOM 3545 O O . ARG A 1 485 ? -31.731 17.560 33.663 1.00 85.50 485 ARG A O 1
ATOM 3552 N N . GLN A 1 486 ? -29.954 18.843 34.111 1.00 89.94 486 GLN A N 1
ATOM 3553 C CA . GLN A 1 486 ? -29.353 18.768 32.783 1.00 89.94 486 GLN A CA 1
ATOM 3554 C C . GLN A 1 486 ? -27.830 18.740 32.890 1.00 89.94 486 GLN A C 1
ATOM 3556 O O . GLN A 1 486 ? -27.247 19.546 33.612 1.00 89.94 486 GLN A O 1
ATOM 3561 N N . VAL A 1 487 ? -27.190 17.880 32.097 1.00 91.56 487 VAL A N 1
ATOM 3562 C CA . VAL A 1 487 ? -25.730 17.791 31.998 1.00 91.56 487 VAL A CA 1
ATOM 3563 C C . VAL A 1 487 ? -25.272 17.895 30.545 1.00 91.56 487 VAL A C 1
ATOM 3565 O O . VAL A 1 487 ? -25.902 17.363 29.629 1.00 91.56 487 VAL A O 1
ATOM 3568 N N . ALA A 1 488 ? -24.172 18.616 30.326 1.00 92.00 488 ALA A N 1
ATOM 3569 C CA . ALA A 1 488 ? -23.505 18.705 29.033 1.00 92.00 488 ALA A CA 1
ATOM 3570 C C . ALA A 1 488 ? -22.209 17.888 29.062 1.00 92.00 488 ALA A C 1
ATOM 3572 O O . ALA A 1 488 ? -21.313 18.176 29.861 1.00 92.00 488 ALA A O 1
ATOM 3573 N N . LEU A 1 489 ? -22.127 16.897 28.178 1.00 91.88 489 LEU A N 1
ATOM 3574 C CA . LEU A 1 489 ? -20.981 16.020 27.981 1.00 91.88 489 LEU A CA 1
ATOM 3575 C C . LEU A 1 489 ? -20.327 16.304 26.626 1.00 91.88 489 LEU A C 1
ATOM 3577 O O . LEU A 1 489 ? -20.987 16.691 25.662 1.00 91.88 489 LEU A O 1
ATOM 3581 N N . PHE A 1 490 ? -19.025 16.086 26.556 1.00 90.81 490 PHE A N 1
ATOM 3582 C CA . PHE A 1 490 ? -18.200 16.234 25.367 1.00 90.81 490 PHE A CA 1
ATOM 3583 C C . PHE A 1 490 ? -17.480 14.921 25.116 1.00 90.81 490 PHE A C 1
ATOM 3585 O O . PHE A 1 490 ? -16.975 14.310 26.055 1.00 90.81 490 PHE A O 1
ATOM 3592 N N . VAL A 1 491 ? -17.423 14.494 23.862 1.00 90.00 491 VAL A N 1
ATOM 3593 C CA . VAL A 1 491 ? -16.644 13.315 23.490 1.00 90.00 491 VAL A CA 1
ATOM 3594 C C . VAL A 1 491 ? -15.228 13.756 23.152 1.00 90.00 491 VAL A C 1
ATOM 3596 O O . VAL A 1 491 ? -15.028 14.564 22.246 1.00 90.00 491 VAL A O 1
ATOM 3599 N N . GLN A 1 492 ? -14.254 13.247 23.901 1.00 87.81 492 GLN A N 1
ATOM 3600 C CA . GLN A 1 492 ? -12.835 13.491 23.675 1.00 87.81 492 GLN A CA 1
ATOM 3601 C C . GLN A 1 492 ? -12.178 12.196 23.200 1.00 87.81 492 GLN A C 1
ATOM 3603 O O . GLN A 1 492 ? -12.209 11.188 23.906 1.00 87.81 492 GLN A O 1
ATOM 3608 N N . GLN A 1 493 ? -11.578 12.231 22.012 1.00 83.19 493 GLN A N 1
ATOM 3609 C CA . GLN A 1 493 ? -10.742 11.136 21.518 1.00 83.19 493 GLN A CA 1
ATOM 3610 C C . GLN A 1 493 ? -9.485 11.040 22.387 1.00 83.19 493 GLN A C 1
ATOM 3612 O O . GLN A 1 493 ? -8.856 12.062 22.684 1.00 83.19 493 GLN A O 1
ATOM 3617 N N . SER A 1 494 ? -9.131 9.832 22.820 1.00 70.75 494 SER A N 1
ATOM 3618 C CA . SER A 1 494 ? -7.819 9.594 23.418 1.00 70.75 494 SER A CA 1
ATOM 3619 C C . SER A 1 494 ? -6.779 9.678 22.304 1.00 70.75 494 SER A C 1
ATOM 3621 O O . SER A 1 494 ? -6.877 8.952 21.323 1.00 70.75 494 SER A O 1
ATOM 3623 N N . ALA A 1 495 ? -5.807 10.580 22.437 1.00 55.62 495 ALA A N 1
ATOM 3624 C CA . ALA A 1 495 ? -4.790 10.837 21.412 1.00 55.62 495 ALA A CA 1
ATOM 3625 C C . ALA A 1 495 ? -3.755 9.701 21.243 1.00 55.62 495 ALA A C 1
ATOM 3627 O O . ALA A 1 495 ? -2.856 9.828 20.417 1.00 55.62 495 ALA A O 1
ATOM 3628 N N . ASP A 1 496 ? -3.884 8.614 22.007 1.00 47.53 496 ASP A N 1
ATOM 3629 C CA . ASP A 1 496 ? -3.013 7.444 21.943 1.00 47.53 496 ASP A CA 1
ATOM 3630 C C . ASP A 1 496 ? -3.648 6.377 21.037 1.00 47.53 496 ASP A C 1
ATOM 3632 O O . ASP A 1 496 ? -4.357 5.483 21.503 1.00 47.53 496 ASP A O 1
ATOM 3636 N N . SER A 1 497 ? -3.458 6.495 19.722 1.00 37.00 497 SER A N 1
ATOM 3637 C CA . SER A 1 497 ? -3.686 5.415 18.742 1.00 37.00 497 SER A CA 1
ATOM 3638 C C . SER A 1 497 ? -2.767 5.587 17.542 1.00 37.00 497 SER A C 1
ATOM 3640 O O . SER A 1 497 ? -2.902 6.627 16.856 1.00 37.00 497 SER A O 1
#

Organism: NCBI:txid47281

Foldseek 3Di:
DVPVVPQDPVNVVVVVVVVVVVVVVVVVVVVCCVVVVVVVVVVVPPVPDPDPDPPVVVVVVVVVVVVVVVVVVVVVVVVVVVVVVVVVVVVVCVVPDDDDVVVVVVVVVVVVVVVVVVVVVVVVVVVVVVVVVVVVVVVVVVPVPDDDDDDVPVCVVCVVVVVVVVVVVVVVVVVVVVVVVVVVVVVVVVVVVVVVVVVVVVVVVVVVVVVVVVVVVVVVVVVVVVVVVVVVVVVVVVVVVVVVVVVVVPDDDDDDDDDDDDDDDDDDDDDDDDDDDDDDDDDDDDDDDDDDDDDDDDDDPPDVVVVVVVVVVVVVVVVCCVVVVCDPVNVVVVVVVVVVVVVVVVVVVVVVVVVVVVVVVVVVVVVVVVVVVVVVVVVVVVVVVVLVVLLVVLVVPQDDADDPPDPQWAWEWEAEPVRDIDITIDGQQAFCVNVLSVLSNDPPRPPDDSQFKWKFWDPPTDTQGDDPDPPDRRDGNCVRCPPHSYTYIYIDTDPPD

pLDDT: mean 75.33, std 17.4, range [32.78, 97.25]

Secondary structure (DSSP, 8-state):
-TTGGG--HHHHHHHHHHHHHHHHHHHHHHHHHHHHHHHHHHHH--TT------GGGHHHHHHHHHHHHHHHHHHHHHHHHHHHHHHHHHHHHHHH--STHHHHHHHHHHHHHHHHHHHHHHHHHHHHHHHHHHHHHHHHHHHTT------TTTHHHHHHHHHHHHHHHHHHHHHHHHHHHHHHHHHHHHHHHHHHHHHHHHHHHHHHHHHHHHHHHHHHHHHHHHHHHHHHHHHHHHHHHHHHHHHHHTS----------------------------------------------------HHHHHHHHHHHHHHHHHHHHHSS-HHHHHHHHHHHHHHHHHHHHHHHHHHHHHHHHHHHHHHHHHHHHHHHHHHHHHHHHHHHHHHHHHHHHHHSPPPPPTT-TTEEEEEEE-TTS-EEEEEEETTSBHHHHHHHHHT-SSS----TTSEEEEESSS--EE----STT--PPBHHHHHTT-SEEEEEEEE-S--

Sequence (497 aa):
MGLLSRLTPEQERLVQALGILTLAYVAVHWRYFFFAFPHAVFALVDPRKQTLMPQTNWGFIVRALLVYGAYKLLQRLQAALHRASTERHHRRVAAVAPGPQAAAAEQFQASTSQAASVAAEAKRLQEEAAARLAASEGAKTAQSSSVRGAGRAVAEAEKQTASFRAAAGAAEASRLTAAAAEQAAAAAERPAAESAQLAERKRAWLDQLQAQQDAAAAAKAAAAKAAAAAAAEAAAAAKAAAAADAAAAAAPSTSSAAAAGAAARSSSSGAVTAAAS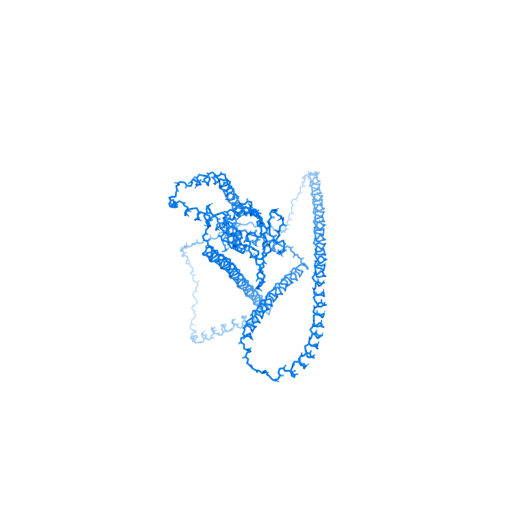GAASGGAGASTASTLPRPTSSASMIPLAEAREAEERQRQWVQQLSTSNLSPLQQEAMEAERKLKAEQDADYEKALAEDRRRAEEKAAAEAAAAEAEAAAAAAAEATARRFEELRQKLRAELPAEPDRSDETAVLVRVRLPDGCNHTRRFAAEAPVSQVRHWLQSLDEFPTWEPTGWSLVSSYPRQVIGHSDGEGAETPRVADVAGSARQVALFVQQSADS

Radius of gyration: 47.54 Å; chains: 1; bounding box: 92×88×148 Å